Protein AF-A0A4Y1YR73-F1 (afdb_monomer_lite)

Foldseek 3Di:
DVVVVVVVVVVVVVVVVVVVVVVVVVVVVVVVVVVVVVVVVVVVVVVVVVPPPDDPDPPPLFPLVQLLVQLVVLLVVLLVVLVVVLVVLCVCQPPVNVLVVVVVVCVVVPDPPVCSVVVVVVLVVLQPDLWADVVQVTPQSVNLLVQCVVPNPVSSVVVCVPRSHLNNQLSNLQSNLVVCVVPDLVSSLVSLVSSCSSPVDLVSLLVSLLSCVVNVVLSNSLSSVVPHDPPDDDDPVSVVVSVVSVVVSSVVSSVVSCVVVVRVVSVVVSVVVVVVVVVVVVVVVVVVVVVVVVVVVVVVVVVVVVVVVVVVVVVVVVVVVVVVVVVVVVVVVVVVVVVVVVVVVVVVVVVVVVVVVVVVVVVVVVVVVVVPPPPPPPPDDPDDPVPPPPPVVVVVVVVVVVVVVVVVVVVVVVVVVVVVVVVVVVVVVVVVVVVVVVVVVVVVVVVVVVVVVVVVVVVVVVVVVVVVVVVVVVVVVVVVVVVVVVVVVVVVVVVVVVVVVVVVVVVVVVVVVVVVVVVVVVVVVVVVVVVVVVVVVVVVVVVVVVVVVVVVVVVVVVVVVVVVVVVVVVVVVVVVVVVVVVVVVVVVVVVVVVVVVVVVVVVVVVVVVVVVVVVVPPPDDDD

Secondary structure (DSSP, 8-state):
-HHHHHHHHHHHHHHHHHHHHHHHHHHHHHHHHHHHHHHHHHHHHHHHHHS--S---S-TTS--HHHHHHHHHHHHHHHHHHHHHHHHHHHHHSHHHHHHHHHHHHHHSSS-GGGHHHHHHHHHHHHT--SPPGGGTGGGTHHHHHHHHHHHHHHHHHHHTT---HHHHHHHHHHHHHHHTTT-HHHHHHHHHHHHHHS--HHHHHHHHHHHHHTT-HHHHHHHHHTS-TT----HHHHHHHHHHHHHHHHHHHHHHHHHTTHHHHHHHHHHHHHHHHHHHHHHHHHHHHHHHHHHHHHHHHHHHHHHHHHHHHHHHHHHHHHHHHHHHHHHHHHHHHHHHHHHHHHHHHHHHHHHHHHHHHHHHHHHHTTSTTSSS-S-----SSTTSSSSSHHHHHHHHHHHHHHHHHHHHHHHHHHHHHHHHHHHHHHHHHHHHHHHHHHHHHHHHHHHHHHHHHHHHHHHHHHHHHHHHHHHHHHHHHHHHHHHHHHHHHHHHHHHHHHHHHHHHHHHHHHHHHHHHHHHHHHHHHHHHHHHHHHHHHHHHHHHHHHHHHHHHHHHHHHHHHHHHHHHHHHHHHHHHHHHHHHHHHHHHHHHHHHHHHHHHHHHHHHHHHHTSSSS---

pLDDT: mean 80.51, std 13.71, range [38.0, 96.81]

Structure (mmCIF, N/CA/C/O backbone):
data_AF-A0A4Y1YR73-F1
#
_entry.id   AF-A0A4Y1YR73-F1
#
loop_
_atom_site.group_PDB
_atom_site.id
_atom_site.type_symbol
_atom_site.label_atom_id
_atom_site.label_alt_id
_atom_site.label_comp_id
_atom_site.label_asym_id
_atom_site.label_entity_id
_atom_site.label_seq_id
_atom_site.pdbx_PDB_ins_code
_atom_site.Cartn_x
_atom_site.Cartn_y
_atom_site.Cartn_z
_atom_site.occupancy
_atom_site.B_iso_or_equiv
_atom_site.auth_seq_id
_atom_site.auth_comp_id
_atom_site.auth_asym_id
_atom_site.auth_atom_id
_atom_site.pdbx_PDB_model_num
ATOM 1 N N . MET A 1 1 ? 68.627 10.528 -44.024 1.00 52.03 1 MET A N 1
ATOM 2 C CA . MET A 1 1 ? 67.393 11.288 -43.733 1.00 52.03 1 MET A CA 1
ATOM 3 C C . MET A 1 1 ? 66.163 10.403 -43.515 1.00 52.03 1 MET A C 1
ATOM 5 O O . MET A 1 1 ? 65.401 10.765 -42.642 1.00 52.03 1 MET A O 1
ATOM 9 N N . ASN A 1 2 ? 65.984 9.250 -44.185 1.00 55.72 2 ASN A N 1
ATOM 10 C CA . ASN A 1 2 ? 64.807 8.375 -43.964 1.00 55.72 2 ASN A CA 1
ATOM 11 C C . ASN A 1 2 ? 64.842 7.487 -42.701 1.00 55.72 2 ASN A C 1
ATOM 13 O O . ASN A 1 2 ? 63.798 7.020 -42.264 1.00 55.72 2 ASN A O 1
ATOM 17 N N . THR A 1 3 ? 66.013 7.218 -42.115 1.00 53.59 3 THR A N 1
ATOM 18 C CA . THR A 1 3 ? 66.110 6.357 -40.921 1.00 53.59 3 THR A CA 1
ATOM 19 C C . THR A 1 3 ? 65.626 7.060 -39.654 1.00 53.59 3 THR A C 1
ATOM 21 O O . THR A 1 3 ? 64.840 6.488 -38.912 1.00 53.59 3 THR A O 1
ATOM 24 N N . GLN A 1 4 ? 65.975 8.338 -39.482 1.00 56.56 4 GLN A N 1
ATOM 25 C CA . GLN A 1 4 ? 65.532 9.156 -38.345 1.00 56.56 4 GLN A CA 1
ATOM 26 C C . GLN A 1 4 ? 64.014 9.391 -38.327 1.00 56.56 4 GLN A C 1
ATOM 28 O O . GLN A 1 4 ? 63.415 9.489 -37.264 1.00 56.56 4 GLN A O 1
ATOM 33 N N . THR A 1 5 ? 63.370 9.455 -39.497 1.00 66.75 5 THR A N 1
ATOM 34 C CA . THR A 1 5 ? 61.910 9.618 -39.600 1.00 66.75 5 THR A CA 1
ATOM 35 C C . THR A 1 5 ? 61.161 8.339 -39.233 1.00 66.75 5 THR A C 1
ATOM 37 O O . THR A 1 5 ? 60.076 8.406 -38.665 1.00 66.75 5 THR A O 1
ATOM 40 N N . ASN A 1 6 ? 61.741 7.174 -39.533 1.00 67.69 6 ASN A N 1
ATOM 41 C CA . ASN A 1 6 ? 61.166 5.885 -39.153 1.00 67.69 6 ASN A CA 1
ATOM 42 C C . ASN A 1 6 ? 61.374 5.582 -37.663 1.00 67.69 6 ASN A C 1
ATOM 44 O O . ASN A 1 6 ? 60.471 5.029 -37.049 1.00 67.69 6 ASN A O 1
ATOM 48 N N . GLU A 1 7 ? 62.511 5.972 -37.080 1.00 72.94 7 GLU A N 1
ATOM 49 C CA . GLU A 1 7 ? 62.762 5.853 -35.634 1.00 72.94 7 GLU A CA 1
ATOM 50 C C . GLU A 1 7 ? 61.798 6.722 -34.816 1.00 72.94 7 GLU A C 1
ATOM 52 O O . GLU A 1 7 ? 61.210 6.230 -33.859 1.00 72.94 7 GLU A O 1
ATOM 57 N N . HIS A 1 8 ? 61.546 7.964 -35.244 1.00 76.75 8 HIS A N 1
ATOM 58 C CA . HIS A 1 8 ? 60.576 8.846 -34.582 1.00 76.75 8 HIS A CA 1
ATOM 59 C C . HIS A 1 8 ? 59.151 8.275 -34.619 1.00 76.75 8 HIS A C 1
ATOM 61 O O . HIS A 1 8 ? 58.430 8.309 -33.631 1.00 76.75 8 HIS A O 1
ATOM 67 N N . ARG A 1 9 ? 58.755 7.688 -35.753 1.00 79.44 9 ARG A N 1
ATOM 68 C CA . ARG A 1 9 ? 57.425 7.091 -35.930 1.00 79.44 9 ARG A CA 1
ATOM 69 C C . ARG A 1 9 ? 57.257 5.772 -35.168 1.00 79.44 9 ARG A C 1
ATOM 71 O O . ARG A 1 9 ? 56.145 5.416 -34.803 1.00 79.44 9 ARG A O 1
ATOM 78 N N . LEU A 1 10 ? 58.353 5.045 -34.944 1.00 82.44 10 LEU A N 1
ATOM 79 C CA . LEU A 1 10 ? 58.388 3.875 -34.064 1.00 82.44 10 LEU A CA 1
ATOM 80 C C . LEU A 1 10 ? 58.229 4.282 -32.599 1.00 82.44 10 LEU A C 1
ATOM 82 O O . LEU A 1 10 ? 57.432 3.664 -31.905 1.00 82.44 10 LEU A O 1
ATOM 86 N N . GLN A 1 11 ? 58.903 5.349 -32.166 1.00 81.62 11 GLN A N 1
ATOM 87 C CA . GLN A 1 11 ? 58.745 5.889 -30.813 1.00 81.62 11 GLN A CA 1
ATOM 88 C C . GLN A 1 11 ? 57.332 6.422 -30.564 1.00 81.62 11 GLN A C 1
ATOM 90 O O . GLN A 1 11 ? 56.743 6.093 -29.544 1.00 81.62 11 GLN A O 1
ATOM 95 N N . GLU A 1 12 ? 56.742 7.149 -31.516 1.00 82.94 12 GLU A N 1
ATOM 96 C CA . GLU A 1 12 ? 55.343 7.595 -31.416 1.00 82.94 12 GLU A CA 1
ATOM 97 C C . GLU A 1 12 ? 54.368 6.412 -31.288 1.00 82.94 12 GLU A C 1
ATOM 99 O O . GLU A 1 12 ? 53.452 6.452 -30.474 1.00 82.94 12 GLU A O 1
ATOM 104 N N . LEU A 1 13 ? 54.582 5.326 -32.041 1.00 82.69 13 LEU A N 1
ATOM 105 C CA . LEU A 1 13 ? 53.751 4.119 -31.942 1.00 82.69 13 LEU A CA 1
ATOM 106 C C . LEU A 1 13 ? 53.985 3.329 -30.645 1.00 82.69 13 LEU A C 1
ATOM 108 O O . LEU A 1 13 ? 53.072 2.646 -30.178 1.00 82.69 13 LEU A O 1
ATOM 112 N N . GLU A 1 14 ? 55.188 3.375 -30.075 1.00 84.19 14 GLU A N 1
ATOM 113 C CA . GLU A 1 14 ? 55.478 2.797 -28.758 1.00 84.19 14 GLU A CA 1
ATOM 114 C C . GLU A 1 14 ? 54.783 3.604 -27.653 1.00 84.19 14 GLU A C 1
ATOM 116 O O . GLU A 1 14 ? 54.079 3.016 -26.834 1.00 84.19 14 GLU A O 1
ATOM 121 N N . GLU A 1 15 ? 54.866 4.935 -27.696 1.00 85.38 15 GLU A N 1
ATOM 122 C CA . GLU A 1 15 ? 54.178 5.835 -26.762 1.00 85.38 15 GLU A CA 1
ATOM 123 C C . GLU A 1 15 ? 52.646 5.705 -26.858 1.00 85.38 15 GLU A C 1
ATOM 125 O O . GLU A 1 15 ? 51.958 5.631 -25.837 1.00 85.38 15 GLU A O 1
ATOM 130 N N . GLU A 1 16 ? 52.090 5.606 -28.070 1.00 84.00 16 GLU A N 1
ATOM 131 C CA . GLU A 1 16 ? 50.658 5.360 -28.278 1.00 84.00 16 GLU A CA 1
ATOM 132 C C . GLU A 1 16 ? 50.224 3.984 -27.745 1.00 84.00 16 GLU A C 1
ATOM 134 O O . GLU A 1 16 ? 49.165 3.872 -27.122 1.00 84.00 16 GLU A O 1
ATOM 139 N N . ASN A 1 17 ? 51.038 2.938 -27.928 1.00 85.38 17 ASN A N 1
ATOM 140 C CA . ASN A 1 17 ? 50.748 1.611 -27.377 1.00 85.38 17 ASN A CA 1
ATOM 141 C C . ASN A 1 17 ? 50.807 1.590 -25.846 1.00 85.38 17 ASN A C 1
ATOM 143 O O . ASN A 1 17 ? 49.950 0.968 -25.214 1.00 85.38 17 ASN A O 1
ATOM 147 N N . GLU A 1 18 ? 51.775 2.277 -25.236 1.00 88.94 18 GLU A N 1
ATOM 148 C CA . GLU A 1 18 ? 51.845 2.429 -23.781 1.00 88.94 18 GLU A CA 1
ATOM 149 C C . GLU A 1 18 ? 50.615 3.171 -23.239 1.00 88.94 18 GLU A C 1
ATOM 151 O O . GLU A 1 18 ? 50.020 2.751 -22.242 1.00 88.94 18 GLU A O 1
ATOM 156 N N . LEU A 1 19 ? 50.163 4.220 -23.933 1.00 88.81 19 LEU A N 1
ATOM 157 C CA . LEU A 1 19 ? 48.963 4.967 -23.559 1.00 88.81 19 LEU A CA 1
ATOM 158 C C . LEU A 1 19 ? 47.694 4.102 -23.646 1.00 88.81 19 LEU A C 1
ATOM 160 O O . LEU A 1 19 ? 46.856 4.133 -22.742 1.00 88.81 19 LEU A O 1
ATOM 164 N N . LEU A 1 20 ? 47.558 3.303 -24.708 1.00 86.62 20 LEU A N 1
ATOM 165 C CA . LEU A 1 20 ? 46.438 2.376 -24.884 1.00 86.62 20 LEU A CA 1
ATOM 166 C C . LEU A 1 20 ? 46.436 1.271 -23.819 1.00 86.62 20 LEU A C 1
ATOM 168 O O . LEU A 1 20 ? 45.374 0.922 -23.303 1.00 86.62 20 LEU A O 1
ATOM 172 N N . LEU A 1 21 ? 47.607 0.754 -23.438 1.00 86.19 21 LEU A N 1
ATOM 173 C CA . LEU A 1 21 ? 47.745 -0.233 -22.362 1.00 86.19 21 LEU A CA 1
ATOM 174 C C . LEU A 1 21 ? 47.313 0.326 -21.000 1.00 86.19 21 LEU A C 1
ATOM 176 O O . LEU A 1 21 ? 46.647 -0.380 -20.235 1.00 86.19 21 LEU A O 1
ATOM 180 N N . LEU A 1 22 ? 47.639 1.591 -20.714 1.00 86.19 22 LEU A N 1
ATOM 181 C CA . LEU A 1 22 ? 47.197 2.284 -19.501 1.00 86.19 22 LEU A CA 1
ATOM 182 C C . LEU A 1 22 ? 45.682 2.515 -19.493 1.00 86.19 22 LEU A C 1
ATOM 184 O O . LEU A 1 22 ? 45.028 2.272 -18.479 1.00 86.19 22 LEU A O 1
ATOM 188 N N . GLN A 1 23 ? 45.104 2.919 -20.627 1.00 82.19 23 GLN A N 1
ATOM 189 C CA . GLN A 1 23 ? 43.652 3.070 -20.761 1.00 82.19 23 GLN A CA 1
ATOM 190 C C . GLN A 1 23 ? 42.923 1.732 -20.590 1.00 82.19 23 GLN A C 1
ATOM 192 O O . GLN A 1 23 ? 41.890 1.677 -19.922 1.00 82.19 23 GLN A O 1
ATOM 197 N N . LEU A 1 24 ? 43.475 0.641 -21.128 1.00 90.19 24 LEU A N 1
ATOM 198 C CA . LEU A 1 24 ? 42.914 -0.700 -20.964 1.00 90.19 24 LEU A CA 1
ATOM 199 C C . LEU A 1 24 ? 42.919 -1.140 -19.492 1.00 90.19 24 LEU A C 1
ATOM 201 O O . LEU A 1 24 ? 41.910 -1.655 -19.012 1.00 90.19 24 LEU A O 1
ATOM 205 N N . HIS A 1 25 ? 44.013 -0.882 -18.765 1.00 85.88 25 HIS A N 1
ATOM 206 C CA . HIS A 1 25 ? 44.097 -1.166 -17.327 1.00 85.88 25 HIS A CA 1
ATOM 207 C C . HIS A 1 25 ? 43.067 -0.366 -16.529 1.00 85.88 25 HIS A C 1
ATOM 209 O O . HIS A 1 25 ? 42.406 -0.916 -15.652 1.00 85.88 25 HIS A O 1
ATOM 215 N N . GLN A 1 26 ? 42.870 0.910 -16.862 1.00 85.00 26 GLN A N 1
ATOM 216 C CA . GLN A 1 26 ? 41.880 1.743 -16.188 1.00 85.00 26 GLN A CA 1
ATOM 217 C C . GLN A 1 26 ? 40.447 1.240 -16.422 1.00 85.00 26 GLN A C 1
ATOM 219 O O . GLN A 1 26 ? 39.656 1.167 -15.483 1.00 85.00 26 GLN A O 1
ATOM 224 N N . VAL A 1 27 ? 40.120 0.825 -17.650 1.00 89.50 27 VAL A N 1
ATOM 225 C CA . VAL A 1 27 ? 38.814 0.223 -17.961 1.00 89.50 27 VAL A CA 1
ATOM 226 C C . VAL A 1 27 ? 38.638 -1.118 -17.243 1.00 89.50 27 VAL A C 1
ATOM 228 O O . VAL A 1 27 ? 37.554 -1.388 -16.725 1.00 89.50 27 VAL A O 1
ATOM 231 N N . GLN A 1 28 ? 39.685 -1.945 -17.160 1.00 84.31 28 GLN A N 1
ATOM 232 C CA . GLN A 1 28 ? 39.645 -3.188 -16.386 1.00 84.31 28 GLN A CA 1
ATOM 233 C C . GLN A 1 28 ? 39.400 -2.925 -14.897 1.00 84.31 28 GLN A C 1
ATOM 235 O O . GLN A 1 28 ? 38.516 -3.555 -14.321 1.00 84.31 28 GLN A O 1
ATOM 240 N N . GLU A 1 29 ? 40.085 -1.956 -14.286 1.00 87.06 29 GLU A N 1
ATOM 241 C CA . GLU A 1 29 ? 39.844 -1.582 -12.888 1.00 87.06 29 GLU A CA 1
ATOM 242 C C . GLU A 1 29 ? 38.416 -1.079 -12.654 1.00 87.06 29 GLU A C 1
ATOM 244 O O . GLU A 1 29 ? 37.791 -1.414 -11.646 1.00 87.06 29 GLU A O 1
ATOM 249 N N . GLU A 1 30 ? 37.872 -0.268 -13.562 1.00 86.38 30 GLU A N 1
ATOM 250 C CA . GLU A 1 30 ? 36.495 0.210 -13.441 1.00 86.38 30 GLU A CA 1
ATOM 251 C C . GLU A 1 30 ? 35.493 -0.944 -13.555 1.00 86.38 30 GLU A C 1
ATOM 253 O O . GLU A 1 30 ? 34.577 -1.040 -12.733 1.00 86.38 30 GLU A O 1
ATOM 258 N N . LEU A 1 31 ? 35.694 -1.866 -14.500 1.00 85.75 31 LEU A N 1
ATOM 259 C CA . LEU A 1 31 ? 34.866 -3.065 -14.642 1.00 85.75 31 LEU A CA 1
ATOM 260 C C . LEU A 1 31 ? 34.955 -3.979 -13.415 1.00 85.75 31 LEU A C 1
ATOM 262 O O . LEU A 1 31 ? 33.924 -4.474 -12.957 1.00 85.75 31 LEU A O 1
ATOM 266 N N . GLU A 1 32 ? 36.140 -4.160 -12.832 1.00 85.88 32 GLU A N 1
ATOM 267 C CA . GLU A 1 32 ? 36.318 -4.920 -11.591 1.00 85.88 32 GLU A CA 1
ATOM 268 C C . GLU A 1 32 ? 35.609 -4.253 -10.409 1.00 85.88 32 GLU A C 1
ATOM 270 O O . GLU A 1 32 ? 34.933 -4.930 -9.631 1.00 85.88 32 GLU A O 1
ATOM 275 N N . ARG A 1 33 ? 35.664 -2.920 -10.301 1.00 81.88 33 ARG A N 1
ATOM 276 C CA . ARG A 1 33 ? 34.914 -2.167 -9.282 1.00 81.88 33 ARG A CA 1
ATOM 277 C C . ARG A 1 33 ? 33.406 -2.331 -9.457 1.00 81.88 33 ARG A C 1
ATOM 279 O O . ARG A 1 33 ? 32.705 -2.536 -8.465 1.00 81.88 33 ARG A O 1
ATOM 286 N N . TYR A 1 34 ? 32.893 -2.274 -10.688 1.00 82.25 34 TYR A N 1
ATOM 287 C CA . TYR A 1 34 ? 31.473 -2.517 -10.962 1.00 82.25 34 TYR A CA 1
ATOM 288 C C . TYR A 1 34 ? 31.070 -3.962 -10.663 1.00 82.25 34 TYR A C 1
ATOM 290 O O . TYR A 1 34 ? 30.020 -4.188 -10.061 1.00 82.25 34 TYR A O 1
ATOM 298 N N . TYR A 1 35 ? 31.909 -4.934 -11.018 1.00 84.75 35 TYR A N 1
ATOM 299 C CA . TYR A 1 35 ? 31.664 -6.345 -10.746 1.00 84.75 35 TYR A CA 1
ATOM 300 C C . TYR A 1 35 ? 31.640 -6.641 -9.242 1.00 84.75 35 TYR A C 1
ATOM 302 O O . TYR A 1 35 ? 30.695 -7.260 -8.757 1.00 84.75 35 TYR A O 1
ATOM 310 N N . LEU A 1 36 ? 32.614 -6.137 -8.477 1.00 82.62 36 LEU A N 1
ATOM 311 C CA . LEU A 1 36 ? 32.653 -6.285 -7.019 1.00 82.62 36 LEU A CA 1
ATOM 312 C C . LEU A 1 36 ? 31.458 -5.602 -6.349 1.00 82.62 36 LEU A C 1
ATOM 314 O O . LEU A 1 36 ? 30.830 -6.193 -5.474 1.00 82.62 36 LEU A O 1
ATOM 318 N N . ARG A 1 37 ? 31.075 -4.404 -6.806 1.00 81.50 37 ARG A N 1
ATOM 319 C CA . ARG A 1 37 ? 29.887 -3.697 -6.310 1.00 81.50 37 ARG A CA 1
ATOM 320 C C . ARG A 1 37 ? 28.597 -4.468 -6.591 1.00 81.50 37 ARG A C 1
ATOM 322 O O . ARG A 1 37 ? 27.743 -4.559 -5.711 1.00 81.50 37 ARG A O 1
ATOM 329 N N . ASN A 1 38 ? 28.454 -5.044 -7.783 1.00 77.75 38 ASN A N 1
ATOM 330 C CA . ASN A 1 38 ? 27.310 -5.891 -8.120 1.00 77.75 38 ASN A CA 1
ATOM 331 C C . ASN A 1 38 ? 27.303 -7.173 -7.283 1.00 77.75 38 ASN A C 1
ATOM 333 O O . ASN A 1 38 ? 26.260 -7.546 -6.754 1.00 77.75 38 ASN A O 1
ATOM 337 N N . GLN A 1 39 ? 28.462 -7.792 -7.066 1.00 80.69 39 GLN A N 1
ATOM 338 C CA . GLN A 1 39 ? 28.580 -8.977 -6.223 1.00 80.69 39 GLN A CA 1
ATOM 339 C C . GLN A 1 39 ? 28.264 -8.673 -4.746 1.00 80.69 39 GLN A C 1
ATOM 341 O O . GLN A 1 39 ? 27.660 -9.495 -4.060 1.00 80.69 39 GLN A O 1
ATOM 346 N N . GLU A 1 40 ? 28.640 -7.501 -4.231 1.00 77.00 40 GLU A N 1
ATOM 347 C CA . GLU A 1 40 ? 28.257 -7.041 -2.891 1.00 77.00 40 GLU A CA 1
ATOM 348 C C . GLU A 1 40 ? 26.753 -6.788 -2.776 1.00 77.00 40 GLU A C 1
ATOM 350 O O . GLU A 1 40 ? 26.154 -7.136 -1.757 1.00 77.00 40 GLU A O 1
ATOM 355 N N . LEU A 1 41 ? 26.129 -6.217 -3.811 1.00 73.94 41 LEU A N 1
ATOM 356 C CA . LEU A 1 41 ? 24.681 -6.019 -3.877 1.00 73.94 41 LEU A CA 1
ATOM 357 C C . LEU A 1 41 ? 23.931 -7.352 -3.953 1.00 73.94 41 LEU A C 1
ATOM 359 O O . LEU A 1 41 ? 22.935 -7.513 -3.253 1.00 73.94 41 LEU A O 1
ATOM 363 N N . GLU A 1 42 ? 24.431 -8.327 -4.711 1.00 72.31 42 GLU A N 1
ATOM 364 C CA . GLU A 1 42 ? 23.890 -9.689 -4.740 1.00 72.31 42 GLU A CA 1
ATOM 365 C C . GLU A 1 42 ? 24.068 -10.393 -3.395 1.00 72.31 42 GLU A C 1
ATOM 367 O O . GLU A 1 42 ? 23.115 -10.961 -2.871 1.00 72.31 42 GLU A O 1
ATOM 372 N N . LYS A 1 43 ? 25.244 -10.296 -2.763 1.00 71.50 43 LYS A N 1
ATOM 373 C CA . LYS A 1 43 ? 25.481 -10.850 -1.419 1.00 71.50 43 LYS A CA 1
ATOM 374 C C . LYS A 1 43 ? 24.595 -10.184 -0.365 1.00 71.50 43 LYS A C 1
ATOM 376 O O . LYS A 1 43 ? 24.089 -10.881 0.509 1.00 71.50 43 LYS A O 1
ATOM 381 N N . ARG A 1 44 ? 24.341 -8.872 -0.452 1.00 60.88 44 ARG A N 1
ATOM 382 C CA . ARG A 1 44 ? 23.360 -8.168 0.400 1.00 60.88 44 ARG A CA 1
ATOM 383 C C . ARG A 1 44 ? 21.928 -8.600 0.104 1.00 60.88 44 ARG A C 1
ATOM 385 O O . ARG A 1 44 ? 21.169 -8.809 1.045 1.00 60.88 44 ARG A O 1
ATOM 392 N N . GLY A 1 45 ? 21.573 -8.762 -1.168 1.00 55.19 45 GLY A N 1
ATOM 393 C CA . GLY A 1 45 ? 20.268 -9.254 -1.605 1.00 55.19 45 GLY A CA 1
ATOM 394 C C . GLY A 1 45 ? 19.997 -10.678 -1.120 1.00 55.19 45 GLY A C 1
ATOM 395 O O . GLY A 1 45 ? 18.909 -10.957 -0.634 1.00 55.19 45 GLY A O 1
ATOM 396 N N . VAL A 1 46 ? 21.004 -11.553 -1.147 1.00 54.88 46 VAL A N 1
ATOM 397 C CA . VAL A 1 46 ? 20.933 -12.934 -0.648 1.00 54.88 46 VAL A CA 1
ATOM 398 C C . VAL A 1 46 ? 20.973 -12.987 0.886 1.00 54.88 46 VAL A C 1
ATOM 400 O O . VAL A 1 46 ? 20.222 -13.753 1.483 1.00 54.88 46 VAL A O 1
ATOM 403 N N . ALA A 1 47 ? 21.755 -12.134 1.557 1.00 48.00 47 ALA A N 1
ATOM 404 C CA . ALA A 1 47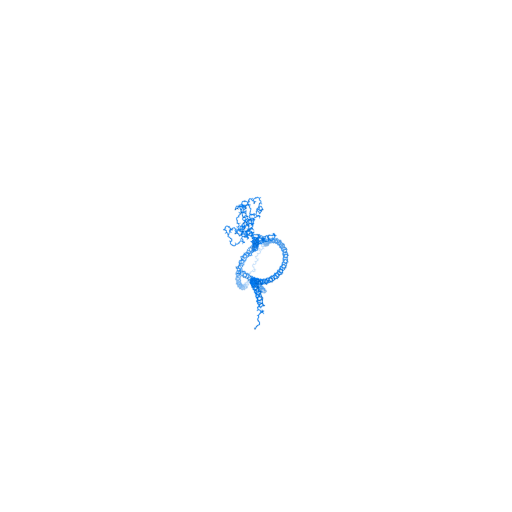 ? 21.780 -12.048 3.023 1.00 48.00 47 ALA A CA 1
ATOM 405 C C . ALA A 1 47 ? 20.461 -11.511 3.619 1.00 48.00 47 ALA A C 1
ATOM 407 O O . ALA A 1 47 ? 20.053 -11.941 4.698 1.00 48.00 47 ALA A O 1
ATOM 408 N N . LEU A 1 48 ? 19.752 -10.632 2.903 1.00 46.75 48 LEU A N 1
ATOM 409 C CA . LEU A 1 48 ? 18.389 -10.201 3.247 1.00 46.75 48 LEU A CA 1
ATOM 410 C C . LEU A 1 48 ? 17.327 -11.278 2.956 1.00 46.75 48 LEU A C 1
ATOM 412 O O . LEU A 1 48 ? 16.240 -11.229 3.531 1.00 46.75 48 LEU A O 1
ATOM 416 N N . ASN A 1 49 ? 17.641 -12.267 2.114 1.00 43.59 49 ASN A N 1
ATOM 417 C CA . ASN A 1 49 ? 16.727 -13.345 1.721 1.00 43.59 49 ASN A CA 1
ATOM 418 C C . ASN A 1 49 ? 16.795 -14.579 2.646 1.00 43.59 49 ASN A C 1
ATOM 420 O O . ASN A 1 49 ? 15.902 -15.416 2.626 1.00 43.59 49 ASN A O 1
ATOM 424 N N . ILE A 1 50 ? 17.838 -14.710 3.478 1.00 50.03 50 ILE A N 1
ATOM 425 C CA . ILE A 1 50 ? 17.988 -15.851 4.406 1.00 50.03 50 ILE A CA 1
ATOM 426 C C . ILE A 1 50 ? 17.377 -15.552 5.791 1.00 50.03 50 ILE A C 1
ATOM 428 O O . ILE A 1 50 ? 16.931 -16.469 6.476 1.00 50.03 50 ILE A O 1
ATOM 432 N N . ASN A 1 51 ? 17.250 -14.276 6.176 1.00 45.41 51 ASN A N 1
ATOM 433 C CA . ASN A 1 51 ? 16.605 -13.869 7.436 1.00 45.41 51 ASN A CA 1
ATOM 434 C C . ASN A 1 51 ? 15.106 -13.530 7.303 1.00 45.41 51 ASN A C 1
ATOM 436 O O . ASN A 1 51 ? 14.482 -13.116 8.278 1.00 45.41 51 ASN A O 1
ATOM 440 N N . SER A 1 52 ? 14.512 -13.713 6.123 1.00 40.53 52 SER A N 1
ATOM 441 C CA . SER A 1 52 ? 13.130 -13.328 5.804 1.00 40.53 52 SER A CA 1
ATOM 442 C C . SER A 1 52 ? 12.199 -14.530 5.605 1.00 40.53 52 SER A C 1
ATOM 444 O O . SER A 1 52 ? 11.290 -14.508 4.786 1.00 40.53 52 SER A O 1
ATOM 446 N N . ASN A 1 53 ? 12.323 -15.550 6.460 1.00 40.75 53 ASN A N 1
ATOM 447 C CA . ASN A 1 53 ? 11.266 -16.559 6.650 1.00 40.75 53 ASN A CA 1
ATOM 448 C C . ASN A 1 53 ? 10.083 -16.047 7.506 1.00 40.75 53 ASN A C 1
ATOM 450 O O . ASN A 1 53 ? 9.302 -16.833 8.036 1.00 40.75 53 ASN A O 1
ATOM 454 N N . ALA A 1 54 ? 9.916 -14.727 7.618 1.00 40.00 54 ALA A N 1
ATOM 455 C CA . ALA A 1 54 ? 8.742 -14.090 8.199 1.00 40.00 54 ALA A CA 1
ATOM 456 C C . ALA A 1 54 ? 8.002 -13.288 7.118 1.00 40.00 54 ALA A C 1
ATOM 458 O O . ALA A 1 54 ? 8.102 -12.072 7.050 1.00 40.00 54 ALA A O 1
ATOM 459 N N . SER A 1 55 ? 7.268 -14.003 6.265 1.00 43.78 55 SER A N 1
ATOM 460 C CA . SER A 1 55 ? 6.013 -13.559 5.639 1.00 43.78 55 SER A CA 1
ATOM 461 C C . SER A 1 55 ? 5.940 -12.165 4.984 1.00 43.78 55 SER A C 1
ATOM 463 O O . SER A 1 55 ? 4.859 -11.582 4.930 1.00 43.78 55 SER A O 1
ATOM 465 N N . THR A 1 56 ? 7.021 -11.637 4.413 1.00 39.34 56 THR A N 1
ATOM 466 C CA . THR A 1 56 ? 6.954 -10.517 3.460 1.00 39.34 56 THR A CA 1
ATOM 467 C C . THR A 1 56 ? 7.092 -11.055 2.048 1.00 39.34 56 THR A C 1
ATOM 469 O O . THR A 1 56 ? 8.126 -10.975 1.389 1.00 39.34 56 THR A O 1
ATOM 472 N N . SER A 1 57 ? 5.988 -11.627 1.576 1.00 40.16 57 SER A N 1
ATOM 473 C CA . SER A 1 57 ? 5.698 -11.752 0.155 1.00 40.16 57 SER A CA 1
ATOM 474 C C . SER A 1 57 ? 6.036 -10.449 -0.570 1.00 40.16 57 SER A C 1
ATOM 476 O O . SER A 1 57 ? 5.815 -9.362 -0.048 1.00 40.16 57 SER A O 1
ATOM 478 N N . VAL A 1 58 ? 6.561 -10.597 -1.782 1.00 41.44 58 VAL A N 1
ATOM 479 C CA . VAL A 1 58 ? 6.861 -9.593 -2.813 1.00 41.44 58 VAL A CA 1
ATOM 480 C C . VAL A 1 58 ? 5.727 -8.549 -2.965 1.00 41.44 58 VAL A C 1
ATOM 482 O O . VAL A 1 58 ? 4.932 -8.610 -3.894 1.00 41.44 58 VAL A O 1
ATOM 485 N N . HIS A 1 59 ? 5.600 -7.614 -2.022 1.00 41.50 59 HIS A N 1
ATOM 486 C CA . HIS A 1 59 ? 4.600 -6.528 -1.979 1.00 41.50 59 HIS A CA 1
ATOM 487 C C . HIS A 1 59 ? 5.253 -5.140 -2.130 1.00 41.50 59 HIS A C 1
ATOM 489 O O . HIS A 1 59 ? 4.600 -4.111 -2.021 1.00 41.50 59 HIS A O 1
ATOM 495 N N . GLY A 1 60 ? 6.555 -5.082 -2.412 1.00 51.53 60 GLY A N 1
ATOM 496 C CA . GLY A 1 60 ? 7.364 -3.862 -2.322 1.00 51.53 60 GLY A CA 1
ATOM 497 C C . GLY A 1 60 ? 7.361 -2.940 -3.544 1.00 51.53 60 GLY A C 1
ATOM 498 O O . GLY A 1 60 ? 8.431 -2.484 -3.930 1.00 51.53 60 GLY A O 1
ATOM 499 N N . TRP A 1 61 ? 6.210 -2.663 -4.160 1.00 55.59 61 TRP A N 1
ATOM 500 C CA . TRP A 1 61 ? 6.120 -1.619 -5.204 1.00 55.59 61 TRP A CA 1
ATOM 501 C C . TRP A 1 61 ? 5.005 -0.608 -4.941 1.00 55.59 61 TRP A C 1
ATOM 503 O O . TRP A 1 61 ? 5.154 0.569 -5.256 1.00 55.59 61 TRP A O 1
ATOM 513 N N . VAL A 1 62 ? 3.917 -1.042 -4.309 1.00 59.75 62 VAL A N 1
ATOM 514 C CA . VAL A 1 62 ? 2.856 -0.174 -3.801 1.00 59.75 62 VAL A CA 1
ATOM 515 C C . VAL A 1 62 ? 2.604 -0.616 -2.372 1.00 59.75 62 VAL A C 1
ATOM 517 O O . VAL A 1 62 ? 2.408 -1.802 -2.129 1.00 59.75 62 VAL A O 1
ATOM 520 N N . ASP A 1 63 ? 2.658 0.322 -1.435 1.00 71.06 63 ASP A N 1
ATOM 521 C CA . ASP A 1 63 ? 2.468 0.050 -0.013 1.00 71.06 63 ASP A CA 1
ATOM 522 C C . ASP A 1 63 ? 1.012 -0.378 0.275 1.00 71.06 63 ASP A C 1
ATOM 524 O O . ASP A 1 63 ? 0.150 0.449 0.581 1.00 71.06 63 ASP A O 1
ATOM 528 N N . GLU A 1 64 ? 0.727 -1.673 0.096 1.00 76.44 64 GLU A N 1
ATOM 529 C CA . GLU A 1 64 ? -0.562 -2.324 0.397 1.00 76.44 64 GLU A CA 1
ATOM 530 C C . GLU A 1 64 ? -0.803 -2.415 1.914 1.00 76.44 64 GLU A C 1
ATOM 532 O O . GLU A 1 64 ? -1.947 -2.492 2.361 1.00 76.44 64 GLU A O 1
ATOM 537 N N . GLN A 1 65 ? 0.259 -2.306 2.722 1.00 82.38 65 GLN A N 1
ATOM 538 C CA . GLN A 1 65 ? 0.161 -2.372 4.180 1.00 82.38 65 GLN A CA 1
ATOM 539 C C . GLN A 1 65 ? -0.563 -1.147 4.747 1.00 82.38 65 GLN A C 1
ATOM 541 O O . GLN A 1 65 ? -1.261 -1.244 5.754 1.00 82.38 65 GLN A O 1
ATOM 546 N N . VAL A 1 66 ? -0.456 0.017 4.102 1.00 85.62 66 VAL A N 1
ATOM 547 C CA . VAL A 1 66 ? -1.128 1.243 4.562 1.00 85.62 66 VAL A CA 1
ATOM 548 C C . VAL A 1 66 ? -2.665 1.144 4.482 1.00 85.62 66 VAL A C 1
ATOM 550 O O . VAL A 1 66 ? -3.322 1.402 5.493 1.00 85.62 66 VAL A O 1
ATOM 553 N N . PRO A 1 67 ? -3.287 0.746 3.354 1.00 89.81 67 PRO A N 1
ATOM 554 C CA . PRO A 1 67 ? -4.724 0.477 3.319 1.00 89.81 67 PRO A CA 1
ATOM 555 C C . PRO A 1 67 ? -5.168 -0.629 4.285 1.00 89.81 67 PRO A C 1
ATOM 557 O O . PRO A 1 67 ? -6.198 -0.484 4.939 1.00 89.81 67 PRO A O 1
ATOM 560 N N . GLU A 1 68 ? -4.407 -1.719 4.397 1.00 89.81 68 GLU A N 1
ATOM 561 C CA . GLU A 1 68 ? -4.746 -2.832 5.294 1.00 89.81 68 GLU A CA 1
ATOM 562 C C . GLU A 1 68 ? -4.718 -2.413 6.766 1.00 89.81 68 GLU A C 1
ATOM 564 O O . GLU A 1 68 ? -5.661 -2.684 7.510 1.00 89.81 68 GLU A O 1
ATOM 569 N N . THR A 1 69 ? -3.683 -1.683 7.186 1.00 89.75 69 THR A N 1
ATOM 570 C CA . THR A 1 69 ? -3.581 -1.163 8.556 1.00 89.75 69 THR A CA 1
ATOM 571 C C . THR A 1 69 ? -4.689 -0.161 8.853 1.00 89.75 69 THR A C 1
ATOM 573 O O . THR A 1 69 ? -5.298 -0.233 9.918 1.00 89.75 69 THR A O 1
ATOM 576 N N . LEU A 1 70 ? -5.037 0.727 7.916 1.00 92.31 70 LEU A N 1
ATOM 577 C CA . LEU A 1 70 ? -6.160 1.650 8.095 1.00 92.31 70 LEU A CA 1
ATOM 578 C C . LEU A 1 70 ? -7.487 0.884 8.218 1.00 92.31 70 LEU A C 1
ATOM 580 O O . LEU A 1 70 ? -8.266 1.161 9.131 1.00 92.31 70 LEU A O 1
ATOM 584 N N . ALA A 1 71 ? -7.725 -0.123 7.376 1.00 92.56 71 ALA A N 1
ATOM 585 C CA . ALA A 1 71 ? -8.908 -0.977 7.471 1.00 92.56 71 ALA A CA 1
ATOM 586 C C . ALA A 1 71 ? -8.985 -1.718 8.819 1.00 92.56 71 ALA A C 1
ATOM 588 O O . ALA A 1 71 ? -10.062 -1.791 9.418 1.00 92.56 71 ALA A O 1
ATOM 589 N N . GLU A 1 72 ? -7.855 -2.203 9.339 1.00 93.19 72 GLU A N 1
ATOM 590 C CA . GLU A 1 72 ? -7.796 -2.862 10.645 1.00 93.19 72 GLU A CA 1
ATOM 591 C C . GLU A 1 72 ? -8.019 -1.874 11.794 1.00 93.19 72 GLU A C 1
ATOM 593 O O . GLU A 1 72 ? -8.775 -2.173 12.715 1.00 93.19 72 GLU A O 1
ATOM 598 N N . THR A 1 73 ? -7.472 -0.655 11.728 1.00 93.56 73 THR A N 1
ATOM 599 C CA . THR A 1 73 ? -7.787 0.377 12.734 1.00 93.56 73 THR A CA 1
ATOM 600 C C . THR A 1 73 ? -9.272 0.732 12.727 1.00 93.56 73 THR A C 1
ATOM 602 O O . THR A 1 73 ? -9.867 0.886 13.792 1.00 93.56 73 THR A O 1
ATOM 605 N N . ALA A 1 74 ? -9.908 0.798 11.553 1.00 93.19 74 ALA A N 1
ATOM 606 C CA . ALA A 1 74 ? -11.349 0.999 11.444 1.00 93.19 74 ALA A CA 1
ATOM 607 C C . ALA A 1 74 ? -12.123 -0.167 12.081 1.00 93.19 74 ALA A C 1
ATOM 609 O O . ALA A 1 74 ? -13.038 0.078 12.867 1.00 93.19 74 ALA A O 1
ATOM 610 N N . ARG A 1 75 ? -11.717 -1.421 11.825 1.00 95.50 75 ARG A N 1
ATOM 611 C CA . ARG A 1 75 ? -12.298 -2.616 12.461 1.00 95.50 75 ARG A CA 1
ATOM 612 C C . ARG A 1 75 ? -12.183 -2.551 13.982 1.00 95.50 75 ARG A C 1
ATOM 614 O O . ARG A 1 75 ? -13.189 -2.696 14.674 1.00 95.50 75 ARG A O 1
ATOM 621 N N . LEU A 1 76 ? -10.987 -2.290 14.505 1.00 95.31 76 LEU A N 1
ATOM 622 C CA . LEU A 1 76 ? -10.732 -2.201 15.943 1.00 95.31 76 LEU A CA 1
ATOM 623 C C . LEU A 1 76 ? -11.524 -1.064 16.594 1.00 95.31 76 LEU A C 1
ATOM 625 O O . LEU A 1 76 ? -12.096 -1.263 17.662 1.00 95.31 76 LEU A O 1
ATOM 629 N N . ASN A 1 77 ? -11.636 0.089 15.932 1.00 95.50 77 ASN A N 1
ATOM 630 C CA . ASN A 1 77 ? -12.463 1.193 16.412 1.00 95.50 77 ASN A CA 1
ATOM 631 C C . ASN A 1 77 ? -13.939 0.792 16.490 1.00 95.50 77 ASN A C 1
ATOM 633 O O . ASN A 1 77 ? -14.567 1.023 17.519 1.00 95.50 77 ASN A O 1
ATOM 637 N N . THR A 1 78 ? -14.487 0.144 15.454 1.00 94.50 78 THR A N 1
ATOM 638 C CA . THR A 1 78 ? -15.878 -0.347 15.484 1.00 94.50 78 THR A CA 1
ATOM 639 C C . THR A 1 78 ? -16.094 -1.426 16.543 1.00 94.50 78 THR A C 1
ATOM 641 O O . THR A 1 78 ? -17.124 -1.450 17.210 1.00 94.50 78 THR A O 1
ATOM 644 N N . LEU A 1 79 ? -15.109 -2.296 16.761 1.00 96.25 79 LEU A N 1
ATOM 645 C CA . LEU A 1 79 ? -15.164 -3.314 17.805 1.00 96.25 79 LEU A CA 1
ATOM 646 C C . LEU A 1 79 ? -15.147 -2.675 19.196 1.00 96.25 79 LEU A C 1
ATOM 648 O O . LEU A 1 79 ? -15.921 -3.063 20.062 1.00 96.25 79 LEU A O 1
ATOM 652 N N . LEU A 1 80 ? -14.331 -1.646 19.409 1.00 96.06 80 LEU A N 1
ATOM 653 C CA . LEU A 1 80 ? -14.252 -0.945 20.688 1.00 96.06 80 LEU A CA 1
ATOM 654 C C . LEU A 1 80 ? -15.518 -0.118 20.968 1.00 96.06 80 LEU A C 1
ATOM 656 O O . LEU A 1 80 ? -16.030 -0.129 22.091 1.00 96.06 80 LEU A O 1
ATOM 660 N N . THR A 1 81 ? -16.072 0.574 19.968 1.00 96.25 81 THR A N 1
ATOM 661 C CA . THR A 1 81 ? -17.328 1.329 20.132 1.00 96.25 81 THR A CA 1
ATOM 662 C C . THR A 1 81 ? -18.505 0.404 20.424 1.00 96.25 81 THR A C 1
ATOM 664 O O . THR A 1 81 ? -19.302 0.686 21.319 1.00 96.25 81 THR A O 1
ATOM 667 N N . THR A 1 82 ? -18.595 -0.732 19.735 1.00 94.44 82 THR A N 1
ATOM 668 C CA . THR A 1 82 ? -19.625 -1.739 20.019 1.00 94.44 82 THR A CA 1
ATOM 669 C C . THR A 1 82 ? -19.409 -2.397 21.377 1.00 94.44 82 THR A C 1
ATOM 671 O O . THR A 1 82 ? -20.354 -2.478 22.154 1.00 94.44 82 THR A O 1
ATOM 674 N N . GLN A 1 83 ? -18.180 -2.762 21.745 1.00 95.75 83 GLN A N 1
ATOM 675 C CA . GLN A 1 83 ? -17.872 -3.342 23.056 1.00 95.75 83 GLN A CA 1
ATOM 676 C C . GLN A 1 83 ? -18.258 -2.405 24.203 1.00 95.75 83 GLN A C 1
ATOM 678 O O . GLN A 1 83 ? -18.919 -2.826 25.151 1.00 95.75 83 GLN A O 1
ATOM 683 N N . THR A 1 84 ? -17.886 -1.128 24.117 1.00 94.88 84 THR A N 1
ATOM 684 C CA . THR A 1 84 ? -18.243 -0.125 25.134 1.00 94.88 84 THR A CA 1
ATOM 685 C C . THR A 1 84 ? -19.754 0.097 25.209 1.00 94.88 84 THR A C 1
ATOM 687 O O . THR A 1 84 ? -20.303 0.213 26.306 1.00 94.88 84 THR A O 1
ATOM 690 N N . TYR A 1 85 ? -20.449 0.097 24.068 1.00 93.94 85 TYR A N 1
ATOM 691 C CA . TYR A 1 85 ? -21.910 0.145 24.015 1.00 93.94 85 TYR A CA 1
ATOM 692 C C . TYR A 1 85 ? -22.553 -1.073 24.699 1.00 93.94 85 TYR A C 1
ATOM 694 O O . TYR A 1 85 ? -23.415 -0.898 25.565 1.00 93.94 85 TYR A O 1
ATOM 702 N N . LEU A 1 86 ? -22.100 -2.291 24.388 1.00 92.69 86 LEU A N 1
ATOM 703 C CA . LEU A 1 86 ? -22.612 -3.524 24.992 1.00 92.69 86 LEU A CA 1
ATOM 704 C C . LEU A 1 86 ? -22.368 -3.556 26.503 1.00 92.69 86 LEU A C 1
ATOM 706 O O . LEU A 1 86 ? -23.313 -3.745 27.267 1.00 92.69 86 LEU A O 1
ATOM 710 N N . GLN A 1 87 ? -21.144 -3.265 26.950 1.00 90.44 87 GLN A N 1
ATOM 711 C CA . GLN A 1 87 ? -20.801 -3.202 28.375 1.00 90.44 87 GLN A CA 1
ATOM 712 C C . GLN A 1 87 ? -21.624 -2.147 29.122 1.00 90.44 87 GLN A C 1
ATOM 714 O O . GLN A 1 87 ? -22.018 -2.350 30.273 1.00 90.44 87 GLN A O 1
ATOM 719 N N . ARG A 1 88 ? -21.932 -1.010 28.486 1.00 91.94 88 ARG A N 1
ATOM 720 C CA . ARG A 1 88 ? -22.809 0.013 29.069 1.00 91.94 88 ARG A CA 1
ATOM 721 C C . ARG A 1 88 ? -24.235 -0.508 29.257 1.00 91.94 88 ARG A C 1
ATOM 723 O O . ARG A 1 88 ? -24.850 -0.253 30.293 1.00 91.94 88 ARG A O 1
ATOM 730 N N . ILE A 1 89 ? -24.775 -1.245 28.293 1.00 89.25 89 ILE A N 1
ATOM 731 C CA . ILE A 1 89 ? -26.105 -1.856 28.421 1.00 89.25 89 ILE A CA 1
ATOM 732 C C . ILE A 1 89 ? -26.093 -2.926 29.508 1.00 89.25 89 ILE A C 1
ATOM 734 O O . ILE A 1 89 ? -26.933 -2.903 30.405 1.00 89.25 89 ILE A O 1
ATOM 738 N N . GLU A 1 90 ? -25.119 -3.828 29.482 1.00 87.19 90 GLU A N 1
ATOM 739 C CA . GLU A 1 90 ? -25.005 -4.899 30.469 1.00 87.19 90 GLU A CA 1
ATOM 740 C C . GLU A 1 90 ? -24.847 -4.344 31.885 1.00 87.19 90 GLU A C 1
ATOM 742 O O . GLU A 1 90 ? -25.562 -4.767 32.789 1.00 87.19 90 GLU A O 1
ATOM 747 N N . SER A 1 91 ? -24.002 -3.329 32.082 1.00 84.38 91 SER A N 1
ATOM 748 C CA . SER A 1 91 ? -23.812 -2.689 33.389 1.00 84.38 91 SER A CA 1
ATOM 749 C C . SER A 1 91 ? -25.052 -1.936 33.875 1.00 84.38 91 SER A C 1
ATOM 751 O O . SER A 1 91 ? -25.404 -2.044 35.047 1.00 84.38 91 SER A O 1
ATOM 753 N N . THR A 1 92 ? -25.767 -1.218 33.001 1.00 82.75 92 THR A N 1
ATOM 754 C CA . THR A 1 92 ? -27.005 -0.506 33.383 1.00 82.75 92 THR A CA 1
ATOM 755 C C . THR A 1 92 ? -28.174 -1.452 33.658 1.00 82.75 92 THR A C 1
ATOM 757 O O . THR A 1 92 ? -29.047 -1.141 34.476 1.00 82.75 92 THR A O 1
ATOM 760 N N . ARG A 1 93 ? -28.213 -2.610 32.993 1.00 80.44 93 ARG A N 1
ATOM 761 C CA . ARG A 1 93 ? -29.274 -3.616 33.145 1.00 80.44 93 ARG A CA 1
ATOM 762 C C . ARG A 1 93 ? -28.928 -4.730 34.130 1.00 80.44 93 ARG A C 1
ATOM 764 O O . ARG A 1 93 ? -29.837 -5.478 34.501 1.00 80.44 93 ARG A O 1
ATOM 771 N N . ALA A 1 94 ? -27.681 -4.805 34.595 1.00 77.38 94 ALA A N 1
ATOM 772 C CA . ALA A 1 94 ? -27.243 -5.742 35.618 1.00 77.38 94 ALA A CA 1
ATOM 773 C C . ALA A 1 94 ? -28.130 -5.642 36.862 1.00 77.38 94 ALA A C 1
ATOM 775 O O . ALA A 1 94 ? -28.546 -4.554 37.280 1.00 77.38 94 ALA A O 1
ATOM 776 N N . LEU A 1 95 ? -28.387 -6.795 37.485 1.00 69.75 95 LEU A N 1
ATOM 777 C CA . LEU A 1 95 ? -29.206 -6.888 38.691 1.00 69.75 95 LEU A CA 1
ATOM 778 C C . LEU A 1 95 ? -28.710 -5.904 39.761 1.00 69.75 95 LEU A C 1
ATOM 780 O O . LEU A 1 95 ? -29.503 -5.159 40.321 1.00 69.75 95 LEU A O 1
ATOM 784 N N . ASN A 1 96 ? -27.394 -5.824 39.963 1.00 68.94 96 ASN A N 1
ATOM 785 C CA . ASN A 1 96 ? -26.773 -4.969 40.975 1.00 68.94 96 ASN A CA 1
ATOM 786 C C . ASN A 1 96 ? -27.055 -3.476 40.743 1.00 68.94 96 ASN A C 1
ATOM 788 O O . ASN A 1 96 ? -27.407 -2.768 41.683 1.00 68.94 96 ASN A O 1
ATOM 792 N N . ALA A 1 97 ? -26.972 -3.001 39.497 1.00 73.06 97 ALA A N 1
ATOM 793 C CA . ALA A 1 97 ? -27.274 -1.611 39.156 1.00 73.06 97 ALA A CA 1
ATOM 794 C C . ALA A 1 97 ? -28.772 -1.301 39.296 1.00 73.06 97 ALA A C 1
ATOM 796 O O . ALA A 1 97 ? -29.150 -0.241 39.794 1.00 73.06 97 ALA A O 1
ATOM 797 N N . ARG A 1 98 ? -29.644 -2.249 38.930 1.00 69.44 98 ARG A N 1
ATOM 798 C CA . ARG A 1 98 ? -31.095 -2.131 39.141 1.00 69.44 98 ARG A CA 1
ATOM 799 C C . ARG A 1 98 ? -31.461 -2.097 40.621 1.00 69.44 98 ARG A C 1
ATOM 801 O O . ARG A 1 98 ? -32.267 -1.262 41.024 1.00 69.44 98 ARG A O 1
ATOM 808 N N . LEU A 1 99 ? -30.860 -2.971 41.424 1.00 69.75 99 LEU A N 1
ATOM 809 C CA . LEU A 1 99 ? -31.015 -2.995 42.877 1.00 69.75 99 LEU A CA 1
ATOM 810 C C . LEU A 1 99 ? -30.526 -1.682 43.495 1.00 69.75 99 LEU A C 1
ATOM 812 O O . LEU A 1 99 ? -31.261 -1.074 44.268 1.00 69.75 99 LEU A O 1
ATOM 816 N N . GLY A 1 100 ? -29.349 -1.197 43.091 1.00 73.19 100 GLY A N 1
ATOM 817 C CA . GLY A 1 100 ? -28.802 0.091 43.519 1.00 73.19 100 GLY A CA 1
ATOM 818 C C . GLY A 1 100 ? -29.718 1.269 43.179 1.00 73.19 100 GLY A C 1
ATOM 819 O O . GLY A 1 100 ? -30.075 2.039 44.066 1.00 73.19 100 GLY A O 1
ATOM 820 N N . ASN A 1 101 ? -30.187 1.369 41.932 1.00 75.31 101 ASN A N 1
ATOM 821 C CA . ASN A 1 101 ? -31.115 2.423 41.506 1.00 75.31 101 ASN A CA 1
ATOM 822 C C . ASN A 1 101 ? -32.443 2.376 42.269 1.00 75.31 101 ASN A C 1
ATOM 824 O O . ASN A 1 101 ? -32.967 3.419 42.650 1.00 75.31 101 ASN A O 1
ATOM 828 N N . MET A 1 102 ? -32.976 1.184 42.541 1.00 69.62 102 MET A N 1
ATOM 829 C CA . MET A 1 102 ? -34.193 1.036 43.342 1.00 69.62 102 MET A CA 1
ATOM 830 C C . MET A 1 102 ? -33.991 1.434 44.802 1.00 69.62 102 MET A C 1
ATOM 832 O O . MET A 1 102 ? -34.870 2.074 45.378 1.00 69.62 102 MET A O 1
ATOM 836 N N . LEU A 1 103 ? -32.844 1.094 45.393 1.00 70.94 103 LEU A N 1
ATOM 837 C CA . LEU A 1 103 ? -32.488 1.521 46.744 1.00 70.94 103 LEU A CA 1
ATOM 838 C C . LEU A 1 103 ? -32.369 3.049 46.811 1.00 70.94 103 LEU A C 1
ATOM 840 O O . LEU A 1 103 ? -32.999 3.664 47.669 1.00 70.94 103 LEU A O 1
ATOM 844 N N . ILE A 1 104 ? -31.675 3.666 45.851 1.00 74.75 104 ILE A N 1
ATOM 845 C CA . ILE A 1 104 ? -31.550 5.126 45.725 1.00 74.75 104 ILE A CA 1
ATOM 846 C C . ILE A 1 104 ? -32.926 5.785 45.549 1.00 74.75 104 ILE A C 1
ATOM 848 O O . ILE A 1 104 ? -33.235 6.755 46.238 1.00 74.75 104 ILE A O 1
ATOM 852 N N . GLN A 1 105 ? -33.786 5.244 44.683 1.00 73.56 105 GLN A N 1
ATOM 853 C CA . GLN A 1 105 ? -35.133 5.772 44.448 1.00 73.56 105 GLN A CA 1
ATOM 854 C C . GLN A 1 105 ? -36.039 5.633 45.683 1.00 73.56 105 GLN A C 1
ATOM 856 O O . GLN A 1 105 ? -36.838 6.521 45.970 1.00 73.56 105 GLN A O 1
ATOM 861 N N . SER A 1 106 ? -35.895 4.545 46.446 1.00 66.81 106 SER A N 1
ATOM 862 C CA . SER A 1 106 ? -36.620 4.345 47.708 1.00 66.81 106 SER A CA 1
ATOM 863 C C . SER A 1 106 ? -36.127 5.245 48.847 1.00 66.81 106 SER A C 1
ATOM 865 O O . SER A 1 106 ? -36.898 5.545 49.757 1.00 66.81 106 SER A O 1
ATOM 867 N N . ALA A 1 107 ? -34.868 5.691 48.786 1.00 68.81 107 ALA A N 1
ATOM 868 C CA . ALA A 1 107 ? -34.286 6.636 49.732 1.00 68.81 107 ALA A CA 1
ATOM 869 C C . ALA A 1 107 ? -34.645 8.097 49.400 1.00 68.81 107 ALA A C 1
ATOM 871 O O . ALA A 1 107 ? -34.847 8.892 50.314 1.00 68.81 107 ALA A O 1
ATOM 872 N N . SER A 1 108 ? -34.761 8.454 48.115 1.00 67.06 108 SER A N 1
ATOM 873 C CA . SER A 1 108 ? -35.087 9.819 47.669 1.00 67.06 108 SER A CA 1
ATOM 874 C C . SER A 1 108 ? -36.586 10.144 47.687 1.00 67.06 108 SER A C 1
ATOM 876 O O . SER A 1 108 ? -36.963 11.295 47.901 1.00 67.06 108 SER A O 1
ATOM 878 N N . GLN A 1 109 ? -37.462 9.148 47.522 1.00 67.38 109 GLN A N 1
ATOM 879 C CA . GLN A 1 109 ? -38.908 9.284 47.725 1.00 67.38 109 GLN A CA 1
ATOM 880 C C . GLN A 1 109 ? -39.234 8.989 49.193 1.00 67.38 109 GLN A C 1
ATOM 882 O O . GLN A 1 109 ? -39.572 7.860 49.545 1.00 67.38 109 GLN A O 1
ATOM 887 N N . GLY A 1 110 ? -39.053 9.988 50.061 1.00 55.72 110 GLY A N 1
ATOM 888 C CA . GLY A 1 110 ? -39.125 9.850 51.518 1.00 55.72 110 GLY A CA 1
ATOM 889 C C . GLY A 1 110 ? -40.264 8.949 52.016 1.00 55.72 110 GLY A C 1
ATOM 890 O O . GLY A 1 110 ? -41.437 9.283 51.874 1.00 55.72 110 GLY A O 1
ATOM 891 N N . GLY A 1 111 ? -39.898 7.817 52.635 1.00 54.66 111 GLY A N 1
ATOM 892 C CA . GLY A 1 111 ? -40.793 7.080 53.533 1.00 54.66 111 GLY A CA 1
ATOM 893 C C . GLY A 1 111 ? -41.033 5.584 53.305 1.00 54.66 111 GLY A C 1
ATOM 894 O O . GLY A 1 111 ? -41.983 5.072 53.892 1.00 54.66 111 GLY A O 1
ATOM 895 N N . SER A 1 112 ? -40.253 4.818 52.523 1.00 57.22 112 SER A N 1
ATOM 896 C CA . SER A 1 112 ? -40.546 3.368 52.452 1.00 57.22 112 SER A CA 1
ATOM 897 C C . SER A 1 112 ? -39.382 2.407 52.189 1.00 57.22 112 SER A C 1
ATOM 899 O O . SER A 1 112 ? -39.450 1.577 51.280 1.00 57.22 112 SER A O 1
ATOM 901 N N . LEU A 1 113 ? -38.376 2.412 53.070 1.00 59.56 113 LEU A N 1
ATOM 902 C CA . LEU A 1 113 ? -37.426 1.291 53.207 1.00 59.56 113 LEU A CA 1
ATOM 903 C C . LEU A 1 113 ? -38.133 -0.033 53.574 1.00 59.56 113 LEU A C 1
ATOM 905 O O . LEU A 1 113 ? -37.710 -1.102 53.144 1.00 59.56 113 LEU A O 1
ATOM 909 N N . LEU A 1 114 ? -39.272 0.030 54.278 1.00 62.91 114 LEU A N 1
ATOM 910 C CA . LEU A 1 114 ? -40.083 -1.144 54.641 1.00 62.91 114 LEU A CA 1
ATOM 911 C C . LEU A 1 114 ? -40.746 -1.841 53.435 1.00 62.91 114 LEU A C 1
ATOM 913 O O . LEU A 1 114 ? -41.055 -3.027 53.513 1.00 62.91 114 LEU A O 1
ATOM 917 N N . SER A 1 115 ? -40.943 -1.146 52.305 1.00 66.06 115 SER A N 1
ATOM 918 C CA . SER A 1 115 ? -41.523 -1.746 51.086 1.00 66.06 115 SER A CA 1
ATOM 919 C C . SER A 1 115 ? -40.497 -2.414 50.167 1.00 66.06 115 SER A C 1
ATOM 921 O O . SER A 1 115 ? -40.884 -3.094 49.213 1.00 66.06 115 SER A O 1
ATOM 923 N N . VAL A 1 116 ? -39.199 -2.232 50.434 1.00 66.25 116 VAL A N 1
ATOM 924 C CA . VAL A 1 116 ? -38.109 -2.730 49.584 1.00 66.25 116 VAL A CA 1
ATOM 925 C C . VAL A 1 116 ? -38.131 -4.260 49.472 1.00 66.25 116 VAL A C 1
ATOM 927 O O . VAL A 1 116 ? -38.157 -4.742 48.340 1.00 66.25 116 VAL A O 1
ATOM 930 N N . PRO A 1 117 ? -38.255 -5.050 50.561 1.00 73.44 117 PRO A N 1
ATOM 931 C CA . PRO A 1 117 ? -38.289 -6.511 50.452 1.00 73.44 117 PRO A CA 1
ATOM 932 C C . PRO A 1 117 ? -39.456 -7.025 49.595 1.00 73.44 117 PRO A C 1
ATOM 934 O O . PRO A 1 117 ? -39.274 -7.902 48.754 1.00 73.44 117 PRO A O 1
ATOM 937 N N . GLY A 1 118 ? -40.649 -6.437 49.744 1.00 71.56 118 GLY A N 1
ATOM 938 C CA . GLY A 1 118 ? -41.836 -6.820 48.971 1.00 71.56 118 GLY A CA 1
ATOM 939 C C . GLY A 1 118 ? -41.748 -6.443 47.488 1.00 71.56 118 GLY A C 1
ATOM 940 O O . GLY A 1 118 ? -42.152 -7.224 46.625 1.00 71.56 118 GLY A O 1
ATOM 941 N N . LYS A 1 119 ? -41.176 -5.274 47.171 1.00 70.81 119 LYS A N 1
ATOM 942 C CA . LYS A 1 119 ? -40.921 -4.844 45.786 1.00 70.81 119 LYS A CA 1
ATOM 943 C C . LYS A 1 119 ? -39.870 -5.722 45.107 1.00 70.81 119 LYS A C 1
ATOM 945 O O . LYS A 1 119 ? -40.069 -6.095 43.955 1.00 70.81 119 LYS A O 1
ATOM 950 N N . LEU A 1 120 ? -38.817 -6.118 45.823 1.00 68.31 120 LEU A N 1
ATOM 951 C CA . LEU A 1 120 ? -37.802 -7.051 45.325 1.00 68.31 120 LEU A CA 1
ATOM 952 C C . LEU A 1 120 ? -38.401 -8.422 45.000 1.00 68.31 120 LEU A C 1
ATOM 954 O O . LEU A 1 120 ? -38.170 -8.947 43.916 1.00 68.31 120 LEU A O 1
ATOM 958 N N . LEU A 1 121 ? -39.242 -8.959 45.887 1.00 71.06 121 LEU A N 1
ATOM 959 C CA . LEU A 1 121 ? -39.934 -10.235 45.677 1.00 71.06 121 LEU A CA 1
ATOM 960 C C . LEU A 1 121 ? -40.911 -10.184 44.493 1.00 71.06 121 LEU A C 1
ATOM 962 O O . LEU A 1 121 ? -41.075 -11.174 43.780 1.00 71.06 121 LEU A O 1
ATOM 966 N N . LYS A 1 122 ? -41.556 -9.032 44.273 1.00 70.38 122 LYS A N 1
ATOM 967 C CA . LYS A 1 122 ? -42.443 -8.800 43.127 1.00 70.38 122 LYS A CA 1
ATOM 968 C C . LYS A 1 122 ? -41.664 -8.714 41.816 1.00 70.38 122 LYS A C 1
ATOM 970 O O . LYS A 1 122 ? -42.058 -9.367 40.860 1.00 70.38 122 LYS A O 1
ATOM 975 N N . ILE A 1 123 ? -40.549 -7.987 41.789 1.00 66.62 123 ILE A N 1
ATOM 976 C CA . ILE A 1 123 ? -39.673 -7.883 40.612 1.00 66.62 123 ILE A CA 1
ATOM 977 C C . ILE A 1 123 ? -39.026 -9.224 40.297 1.00 66.62 123 ILE A C 1
ATOM 979 O O . ILE A 1 123 ? -38.960 -9.592 39.134 1.00 66.62 123 ILE A O 1
ATOM 983 N N . TRP A 1 124 ? -38.626 -9.988 41.313 1.00 65.44 124 TRP A N 1
ATOM 984 C CA . TRP A 1 124 ? -38.129 -11.348 41.135 1.00 65.44 124 TRP A CA 1
ATOM 985 C C . TRP A 1 124 ? -39.195 -12.242 40.478 1.00 65.44 124 TRP A C 1
ATOM 987 O O . TRP A 1 124 ? -38.959 -12.782 39.398 1.00 65.44 124 TRP A O 1
ATOM 997 N N . ARG A 1 125 ? -40.426 -12.261 41.015 1.00 67.19 125 ARG A N 1
ATOM 998 C CA . ARG A 1 125 ? -41.565 -12.986 40.411 1.00 67.19 125 ARG A CA 1
ATOM 999 C C . ARG A 1 125 ? -41.979 -12.480 39.025 1.00 67.19 125 ARG A C 1
ATOM 1001 O O . ARG A 1 125 ? -42.537 -13.241 38.240 1.00 67.19 125 ARG A O 1
ATOM 1008 N N . GLU A 1 126 ? -41.805 -11.194 38.737 1.00 65.06 126 GLU A N 1
ATOM 1009 C CA . GLU A 1 126 ? -42.115 -10.596 37.431 1.00 65.06 126 GLU A CA 1
ATOM 1010 C C . GLU A 1 126 ? -40.988 -10.813 36.414 1.00 65.06 126 GLU A C 1
ATOM 1012 O O . GLU A 1 126 ? -41.271 -10.926 35.224 1.00 65.06 126 GLU A O 1
ATOM 1017 N N . SER A 1 127 ? -39.739 -10.944 36.867 1.00 61.47 127 SER A N 1
ATOM 1018 C CA . SER A 1 127 ? -38.580 -11.280 36.035 1.00 61.47 127 SER A CA 1
ATOM 1019 C C . SER A 1 127 ? -38.563 -12.741 35.584 1.00 61.47 127 SER A C 1
ATOM 1021 O O . SER A 1 127 ? -38.004 -13.038 34.537 1.00 61.47 127 SER A O 1
ATOM 1023 N N . GLU A 1 128 ? -39.232 -13.625 36.329 1.00 57.72 128 GLU A N 1
ATOM 1024 C CA . GLU A 1 128 ? -39.405 -15.050 36.008 1.00 57.72 128 GLU A CA 1
ATOM 1025 C C . GLU A 1 128 ? -40.493 -15.308 34.949 1.00 57.72 128 GLU A C 1
ATOM 1027 O O . GLU A 1 128 ? -40.615 -16.408 34.411 1.00 57.72 128 GLU A O 1
ATOM 1032 N N . LYS A 1 129 ? -41.332 -14.307 34.649 1.00 66.25 129 LYS A N 1
ATOM 1033 C CA . LYS A 1 129 ? -42.416 -14.452 33.673 1.00 66.25 129 LYS A CA 1
ATOM 1034 C C . LYS A 1 129 ? -41.903 -14.192 32.261 1.00 66.25 129 LYS A C 1
ATOM 1036 O O . LYS A 1 129 ? -41.860 -13.054 31.803 1.00 66.25 129 LYS A O 1
ATOM 1041 N N . ASP A 1 130 ? -41.634 -15.272 31.539 1.00 67.31 130 ASP A N 1
ATOM 1042 C CA . ASP A 1 130 ? -41.221 -15.215 30.130 1.00 67.31 130 ASP A CA 1
ATOM 1043 C C . ASP A 1 130 ? -42.394 -14.976 29.154 1.00 67.31 130 ASP A C 1
ATOM 1045 O O . ASP A 1 130 ? -42.205 -14.516 28.023 1.00 67.31 130 ASP A O 1
ATOM 1049 N N . ALA A 1 131 ? -43.627 -15.283 29.573 1.00 73.75 131 ALA A N 1
ATOM 1050 C CA . ALA A 1 131 ? -44.800 -15.259 28.703 1.00 73.75 131 ALA A CA 1
ATOM 1051 C C . ALA A 1 131 ? -45.454 -13.870 28.605 1.00 73.75 131 ALA A C 1
ATOM 1053 O O . ALA A 1 131 ? -45.739 -13.218 29.612 1.00 73.75 131 ALA A O 1
ATOM 1054 N N . ILE A 1 132 ? -45.781 -13.457 27.376 1.00 75.81 132 ILE A N 1
ATOM 1055 C CA . ILE A 1 132 ? -46.511 -12.213 27.106 1.00 75.81 132 ILE A CA 1
ATOM 1056 C C . ILE A 1 132 ? -47.937 -12.316 27.681 1.00 75.81 132 ILE A C 1
ATOM 1058 O O . ILE A 1 132 ? -48.672 -13.245 27.328 1.00 75.81 132 ILE A O 1
ATOM 1062 N N . PRO A 1 133 ? -48.368 -11.369 28.537 1.00 79.19 133 PRO A N 1
ATOM 1063 C CA . PRO A 1 133 ? -49.714 -11.355 29.100 1.00 79.19 133 PRO A CA 1
ATOM 1064 C C . PRO A 1 133 ? -50.822 -11.356 28.036 1.00 79.19 133 PRO A C 1
ATOM 1066 O O . PRO A 1 133 ? -50.740 -10.651 27.029 1.00 79.19 133 PRO A O 1
ATOM 1069 N N . ALA A 1 134 ? -51.933 -12.051 28.304 1.00 77.00 134 ALA A N 1
ATOM 1070 C CA . ALA A 1 134 ? -53.124 -12.036 27.441 1.00 77.00 134 ALA A CA 1
ATOM 1071 C C . ALA A 1 134 ? -53.686 -10.613 27.212 1.00 77.00 134 ALA A C 1
ATOM 1073 O O . ALA A 1 134 ? -54.258 -10.312 26.162 1.00 77.00 134 ALA A O 1
ATOM 1074 N N . ALA A 1 135 ? -53.456 -9.701 28.164 1.00 75.31 135 ALA A N 1
ATOM 1075 C CA . ALA A 1 135 ? -53.787 -8.283 28.039 1.00 75.31 135 ALA A CA 1
ATOM 1076 C C . ALA A 1 135 ? -53.128 -7.615 26.815 1.00 75.31 135 ALA A C 1
ATOM 1078 O O . ALA A 1 135 ? -53.742 -6.738 26.213 1.00 75.31 135 ALA A O 1
ATOM 1079 N N . LEU A 1 136 ? -51.947 -8.090 26.405 1.00 76.12 136 LEU A N 1
ATOM 1080 C CA . LEU A 1 136 ? -51.147 -7.586 25.283 1.00 76.12 136 LEU A CA 1
ATOM 1081 C C . LEU A 1 136 ? -51.327 -8.413 23.999 1.00 76.12 136 LEU A C 1
ATOM 1083 O O . LEU A 1 136 ? -50.654 -8.171 23.004 1.00 76.12 136 LEU A O 1
ATOM 1087 N N . GLY A 1 137 ? -52.257 -9.374 23.993 1.00 71.06 137 GLY A N 1
ATOM 1088 C CA . GLY A 1 137 ? -52.511 -10.247 22.842 1.00 71.06 137 GLY A CA 1
ATOM 1089 C C . GLY A 1 137 ? -51.851 -11.624 22.936 1.00 71.06 137 GLY A C 1
ATOM 1090 O O . GLY A 1 137 ? -51.834 -12.345 21.950 1.00 71.06 137 GLY A O 1
ATOM 1091 N N . GLY A 1 138 ? -51.325 -12.019 24.102 1.00 77.81 138 GLY A N 1
ATOM 1092 C CA . GLY A 1 138 ? -50.783 -13.367 24.305 1.00 77.81 138 GLY A CA 1
ATOM 1093 C C . GLY A 1 138 ? -49.579 -13.674 23.407 1.00 77.81 138 GLY A C 1
ATOM 1094 O O . GLY A 1 138 ? -48.795 -12.783 23.091 1.00 77.81 138 GLY A O 1
ATOM 1095 N N . LYS A 1 139 ? -49.416 -14.940 22.997 1.00 74.69 139 LYS A N 1
ATOM 1096 C CA . LYS A 1 139 ? -48.245 -15.405 22.223 1.00 74.69 139 LYS A CA 1
ATOM 1097 C C . LYS A 1 139 ? -48.120 -14.766 20.831 1.00 74.69 139 LYS A C 1
ATOM 1099 O O . LYS A 1 139 ? -47.010 -14.695 20.316 1.00 74.69 139 LYS A O 1
ATOM 1104 N N . SER A 1 140 ? -49.229 -14.329 20.234 1.00 75.81 140 SER A N 1
ATOM 1105 C CA . SER A 1 140 ? -49.260 -13.677 18.919 1.00 75.81 140 SER A CA 1
ATOM 1106 C C . SER A 1 140 ? -49.005 -12.170 18.993 1.00 75.81 140 SER A C 1
ATOM 1108 O O . SER A 1 140 ? -48.529 -11.584 18.026 1.00 75.81 140 SER A O 1
ATOM 1110 N N . GLY A 1 141 ? -49.265 -11.534 20.142 1.00 78.00 141 GLY A N 1
ATOM 1111 C CA . GLY A 1 141 ? -49.053 -10.095 20.320 1.00 78.00 141 GLY A CA 1
ATOM 1112 C C . GLY A 1 141 ? -50.007 -9.221 19.494 1.00 78.00 141 GLY A C 1
ATOM 1113 O O . GLY A 1 141 ? -49.703 -8.054 19.249 1.00 78.00 141 GLY A O 1
ATOM 1114 N N . ASP A 1 142 ? -51.165 -9.752 19.080 1.00 82.88 142 ASP A N 1
ATOM 1115 C CA . ASP A 1 142 ? -52.078 -9.115 18.112 1.00 82.88 142 ASP A CA 1
ATOM 1116 C C . ASP A 1 142 ? -52.502 -7.695 18.509 1.00 82.88 142 ASP A C 1
ATOM 1118 O O . ASP A 1 142 ? -52.626 -6.804 17.666 1.00 82.88 142 ASP A O 1
ATOM 1122 N N . LYS A 1 143 ? -52.679 -7.448 19.813 1.00 84.69 143 LYS A N 1
ATOM 1123 C CA . LYS A 1 143 ? -53.016 -6.114 20.329 1.00 84.69 143 LYS A CA 1
ATOM 1124 C C . LYS A 1 143 ? -51.859 -5.131 20.182 1.00 84.69 143 LYS A C 1
ATOM 1126 O O . LYS A 1 143 ? -52.105 -3.981 19.838 1.00 84.69 143 LYS A O 1
ATOM 1131 N N . VAL A 1 144 ? -50.616 -5.563 20.406 1.00 85.88 144 VAL A N 1
ATOM 1132 C CA . VAL A 1 144 ? -49.436 -4.707 20.198 1.00 85.88 144 VAL A CA 1
ATOM 1133 C C . VAL A 1 144 ? -49.287 -4.370 18.719 1.00 85.88 144 VAL A C 1
ATOM 1135 O O . VAL A 1 144 ? -49.073 -3.211 18.380 1.00 85.88 144 VAL A O 1
ATOM 1138 N N . ILE A 1 145 ? -49.463 -5.355 17.836 1.00 86.50 145 ILE A N 1
ATOM 1139 C CA . ILE A 1 145 ? -49.386 -5.150 16.384 1.00 86.50 145 ILE A CA 1
ATOM 1140 C C . ILE A 1 145 ? -50.461 -4.151 15.929 1.00 86.50 145 ILE A C 1
ATOM 1142 O O . ILE A 1 145 ? -50.174 -3.233 15.162 1.00 86.50 145 ILE A O 1
ATOM 1146 N N . ALA A 1 146 ? -51.689 -4.268 16.444 1.00 86.56 146 ALA A N 1
ATOM 1147 C CA . ALA A 1 146 ? -52.766 -3.324 16.148 1.00 86.56 146 ALA A CA 1
ATOM 1148 C C . ALA A 1 146 ? -52.475 -1.902 16.659 1.00 86.56 146 ALA A C 1
ATOM 1150 O O . ALA A 1 146 ? -52.827 -0.931 15.990 1.00 86.56 146 ALA A O 1
ATOM 1151 N N . VAL A 1 147 ? -51.835 -1.767 17.825 1.00 90.00 147 VAL A N 1
ATOM 1152 C CA . VAL A 1 147 ? -51.419 -0.468 18.379 1.00 90.00 147 VAL A CA 1
ATOM 1153 C C . VAL A 1 147 ? -50.292 0.143 17.548 1.00 90.00 147 VAL A C 1
ATOM 1155 O O . VAL A 1 147 ? -50.372 1.318 17.198 1.00 90.00 147 VAL A O 1
ATOM 1158 N N . TYR A 1 148 ? -49.305 -0.657 17.145 1.00 89.81 148 TYR A N 1
ATOM 1159 C CA . TYR A 1 148 ? -48.225 -0.208 16.271 1.00 89.81 148 TYR A CA 1
ATOM 1160 C C . TYR A 1 148 ? -48.746 0.292 14.923 1.00 89.81 148 TYR A C 1
ATOM 1162 O O . TYR A 1 148 ? -48.386 1.379 14.485 1.00 89.81 148 TYR A O 1
ATOM 1170 N N . ARG A 1 149 ? -49.670 -0.441 14.293 1.00 87.12 149 ARG A N 1
ATOM 1171 C CA . ARG A 1 149 ? -50.281 -0.020 13.021 1.00 87.12 149 ARG A CA 1
ATOM 1172 C C . ARG A 1 149 ? -51.075 1.286 13.123 1.00 87.12 149 ARG A C 1
ATOM 1174 O O . ARG A 1 149 ? -51.276 1.942 12.110 1.00 87.12 149 ARG A O 1
ATOM 1181 N N . LYS A 1 150 ? -51.549 1.656 14.318 1.00 88.69 150 LYS A N 1
ATOM 1182 C CA . LYS A 1 150 ? -52.345 2.874 14.542 1.00 88.69 150 LYS A CA 1
ATOM 1183 C C . LYS A 1 150 ? -51.522 4.091 14.961 1.00 88.69 150 LYS A C 1
ATOM 1185 O O . LYS A 1 150 ? -51.946 5.204 14.681 1.00 88.69 150 LYS A O 1
ATOM 1190 N N . GLY A 1 151 ? -50.403 3.900 15.657 1.00 84.12 151 GLY A N 1
ATOM 1191 C CA . GLY A 1 151 ? -49.647 5.005 16.263 1.00 84.12 151 GLY A CA 1
ATOM 1192 C C . GLY A 1 151 ? -48.138 4.784 16.345 1.00 84.12 151 GLY A C 1
ATOM 1193 O O . GLY A 1 151 ? -47.463 5.456 17.121 1.00 84.12 151 GLY A O 1
ATOM 1194 N N . GLY A 1 152 ? -47.607 3.828 15.583 1.00 87.44 152 GLY A N 1
ATOM 1195 C CA . GLY A 1 152 ? -46.181 3.546 15.492 1.00 87.44 152 GLY A CA 1
ATOM 1196 C C . GLY A 1 152 ? -45.549 3.093 16.809 1.00 87.44 152 GLY A C 1
ATOM 1197 O O . GLY A 1 152 ? -46.200 2.563 17.715 1.00 87.44 152 GLY A O 1
ATOM 1198 N N . LEU A 1 153 ? -44.235 3.292 16.901 1.00 88.69 153 LEU A N 1
ATOM 1199 C CA . LEU A 1 153 ? -43.418 2.838 18.026 1.00 88.69 153 LEU A CA 1
ATOM 1200 C C . LEU A 1 153 ? -43.728 3.597 19.328 1.00 88.69 153 LEU A C 1
ATOM 1202 O O . LEU A 1 153 ? -43.658 3.014 20.406 1.00 88.69 153 LEU A O 1
ATOM 1206 N N . GLU A 1 154 ? -44.132 4.866 19.247 1.00 89.62 154 GLU A N 1
ATOM 1207 C CA . GLU A 1 154 ? -44.478 5.678 20.421 1.00 89.62 154 GLU A CA 1
ATOM 1208 C C . GLU A 1 154 ? -45.733 5.167 21.132 1.00 89.62 154 GLU A C 1
ATOM 1210 O O . GLU A 1 154 ? -45.741 5.048 22.359 1.00 89.62 154 GLU A O 1
ATOM 1215 N N . ALA A 1 155 ? -46.767 4.781 20.378 1.00 89.12 155 ALA A N 1
ATOM 1216 C CA . ALA A 1 155 ? -47.978 4.196 20.947 1.00 89.12 155 ALA A CA 1
ATOM 1217 C C . ALA A 1 155 ? -47.696 2.845 21.628 1.00 89.12 155 ALA A C 1
ATOM 1219 O O . ALA A 1 155 ? -48.246 2.553 22.694 1.00 89.12 155 ALA A O 1
ATOM 1220 N N . VAL A 1 156 ? -46.800 2.038 21.046 1.00 87.75 156 VAL A N 1
ATOM 1221 C CA . VAL A 1 156 ? -46.332 0.788 21.663 1.00 87.75 156 VAL A CA 1
ATOM 1222 C C . VAL A 1 156 ? -45.549 1.079 22.941 1.00 87.75 156 VAL A C 1
ATOM 1224 O O . VAL A 1 156 ? -45.850 0.486 23.974 1.00 87.75 156 VAL A O 1
ATOM 1227 N N . ASN A 1 157 ? -44.612 2.028 22.920 1.00 88.25 157 ASN A N 1
ATOM 1228 C CA . ASN A 1 157 ? -43.853 2.422 24.107 1.00 88.25 157 ASN A CA 1
ATOM 1229 C C . ASN A 1 157 ? -44.768 2.931 25.224 1.00 88.25 157 ASN A C 1
ATOM 1231 O O . ASN A 1 157 ? -44.595 2.521 26.370 1.00 88.25 157 ASN A O 1
ATOM 1235 N N . GLY A 1 158 ? -45.778 3.741 24.889 1.00 87.12 158 GLY A N 1
ATOM 1236 C CA . GLY A 1 158 ? -46.816 4.203 25.812 1.00 87.12 158 GLY A CA 1
ATOM 1237 C C . GLY A 1 158 ? -47.502 3.046 26.538 1.00 87.12 158 GLY A C 1
ATOM 1238 O O . GLY A 1 158 ? -47.600 3.047 27.765 1.00 87.12 158 GLY A O 1
ATOM 1239 N N . LEU A 1 159 ? -47.884 2.007 25.796 1.00 85.88 159 LEU A N 1
ATOM 1240 C CA . LEU A 1 159 ? -48.494 0.789 26.331 1.00 85.88 159 LEU A CA 1
ATOM 1241 C C . LEU A 1 159 ? -47.510 -0.074 27.149 1.00 85.88 159 LEU A C 1
ATOM 1243 O O . LEU A 1 159 ? -47.923 -0.751 28.091 1.00 85.88 159 LEU A O 1
ATOM 1247 N N . LEU A 1 160 ? -46.211 -0.014 26.846 1.00 84.88 160 LEU A N 1
ATOM 1248 C CA . LEU A 1 160 ? -45.155 -0.725 27.575 1.00 84.88 160 LEU A CA 1
ATOM 1249 C C . LEU A 1 160 ? -44.650 0.008 28.832 1.00 84.88 160 LEU A C 1
ATOM 1251 O O . LEU A 1 160 ? -43.995 -0.625 29.665 1.00 84.88 160 LEU A O 1
ATOM 1255 N N . THR A 1 161 ? -44.948 1.301 29.013 1.00 82.25 161 THR A N 1
ATOM 1256 C CA . THR A 1 161 ? -44.474 2.091 30.172 1.00 82.25 161 THR A CA 1
ATOM 1257 C C . THR A 1 161 ? -44.896 1.504 31.521 1.00 82.25 161 THR A C 1
ATOM 1259 O O . THR A 1 161 ? -44.108 1.508 32.463 1.00 82.25 161 THR A O 1
ATOM 1262 N N . GLY A 1 162 ? -46.103 0.934 31.608 1.00 74.50 162 GLY A N 1
ATOM 1263 C CA . GLY A 1 162 ? -46.645 0.336 32.834 1.00 74.50 162 GLY A CA 1
ATOM 1264 C C . GLY A 1 162 ? -46.150 -1.082 33.143 1.00 74.50 162 GLY A C 1
ATOM 1265 O O . GLY A 1 162 ? -46.509 -1.641 34.178 1.00 74.50 162 GLY A O 1
ATOM 1266 N N . ILE A 1 163 ? -45.351 -1.691 32.262 1.00 79.25 163 ILE A N 1
ATOM 1267 C CA . ILE A 1 163 ? -44.857 -3.064 32.422 1.00 79.25 163 ILE A CA 1
ATOM 1268 C C . ILE A 1 163 ? -43.432 -3.021 32.975 1.00 79.25 163 ILE A C 1
ATOM 1270 O O . ILE A 1 163 ? -42.535 -2.469 32.347 1.00 79.25 163 ILE A O 1
ATOM 1274 N N . ASN A 1 164 ? -43.198 -3.662 34.119 1.00 75.44 164 ASN A N 1
ATOM 1275 C CA . ASN A 1 164 ? -41.872 -3.776 34.744 1.00 75.44 164 ASN A CA 1
ATOM 1276 C C . ASN A 1 164 ? -41.227 -5.161 34.537 1.00 75.44 164 ASN A C 1
ATOM 1278 O O . ASN A 1 164 ? -40.477 -5.647 35.376 1.00 75.44 164 ASN A O 1
ATOM 1282 N N . ALA A 1 165 ? -41.505 -5.789 33.391 1.00 81.19 165 ALA A N 1
ATOM 1283 C CA . ALA A 1 165 ? -40.948 -7.079 32.982 1.00 81.19 165 ALA A CA 1
ATOM 1284 C C . ALA A 1 165 ? -40.079 -6.912 31.712 1.00 81.19 165 ALA A C 1
ATOM 1286 O O . ALA A 1 165 ? -40.623 -6.841 30.606 1.00 81.19 165 ALA A O 1
ATOM 1287 N N . PRO A 1 166 ? -38.740 -6.834 31.842 1.00 83.69 166 PRO A N 1
ATOM 1288 C CA . PRO A 1 166 ? -37.824 -6.572 30.724 1.00 83.69 166 PRO A CA 1
ATOM 1289 C C . PRO A 1 166 ? -37.860 -7.660 29.645 1.00 83.69 166 PRO A C 1
ATOM 1291 O O . PRO A 1 166 ? -37.915 -7.359 28.456 1.00 83.69 166 PRO A O 1
ATOM 1294 N N . VAL A 1 167 ? -37.942 -8.930 30.057 1.00 85.88 167 VAL A N 1
ATOM 1295 C CA . VAL A 1 167 ? -38.036 -10.081 29.143 1.00 85.88 167 VAL A CA 1
ATOM 1296 C C . VAL A 1 167 ? -39.304 -10.007 28.286 1.00 85.88 167 VAL A C 1
ATOM 1298 O O . VAL A 1 167 ? -39.265 -10.254 27.081 1.00 85.88 167 VAL A O 1
ATOM 1301 N N . VAL A 1 168 ? -40.428 -9.595 28.881 1.00 86.44 168 VAL A N 1
ATOM 1302 C CA . VAL A 1 168 ? -41.698 -9.411 28.164 1.00 86.44 168 VAL A CA 1
ATOM 1303 C C . VAL A 1 168 ? -41.592 -8.270 27.151 1.00 86.44 168 VAL A C 1
ATOM 1305 O O . VAL A 1 168 ? -42.027 -8.444 26.014 1.00 86.44 168 VAL A O 1
ATOM 1308 N N . LYS A 1 169 ? -40.976 -7.134 27.512 1.00 89.19 169 LYS A N 1
ATOM 1309 C CA . LYS A 1 169 ? -40.733 -6.023 26.569 1.00 89.19 169 LYS A CA 1
ATOM 1310 C C . LYS A 1 169 ? -39.864 -6.463 25.397 1.00 89.19 169 LYS A C 1
ATOM 1312 O O . LYS A 1 169 ? -40.235 -6.239 24.248 1.00 89.19 169 LYS A O 1
ATOM 1317 N N . ALA A 1 170 ? -38.764 -7.155 25.681 1.00 90.44 170 ALA A N 1
ATOM 1318 C CA . ALA A 1 170 ? -37.870 -7.674 24.658 1.00 90.44 170 ALA A CA 1
ATOM 1319 C C . ALA A 1 170 ? -38.585 -8.658 23.717 1.00 90.44 170 ALA A C 1
ATOM 1321 O O . ALA A 1 170 ? -38.452 -8.558 22.501 1.00 90.44 170 ALA A O 1
ATOM 1322 N N . ASN A 1 171 ? -39.412 -9.564 24.250 1.00 90.62 171 ASN A N 1
ATOM 1323 C CA . ASN A 1 171 ? -40.229 -10.479 23.446 1.00 90.62 171 ASN A CA 1
ATOM 1324 C C . ASN A 1 171 ? -41.238 -9.742 22.556 1.00 90.62 171 ASN A C 1
ATOM 1326 O O . ASN A 1 171 ? -41.428 -10.131 21.404 1.00 90.62 171 ASN A O 1
ATOM 1330 N N . ILE A 1 172 ? -41.849 -8.667 23.056 1.00 90.25 172 ILE A N 1
ATOM 1331 C CA . ILE A 1 172 ? -42.785 -7.843 22.286 1.00 90.25 172 ILE A CA 1
ATOM 1332 C C . ILE A 1 172 ? -42.073 -7.138 21.128 1.00 90.25 172 ILE A C 1
ATOM 1334 O O . ILE A 1 172 ? -42.543 -7.223 19.993 1.00 90.25 172 ILE A O 1
ATOM 1338 N N . TYR A 1 173 ? -40.926 -6.503 21.377 1.00 92.94 173 TYR A N 1
ATOM 1339 C CA . TYR A 1 173 ? -40.137 -5.886 20.309 1.00 92.94 173 TYR A CA 1
ATOM 1340 C C . TYR A 1 173 ? -39.651 -6.921 19.290 1.00 92.94 173 TYR A C 1
ATOM 1342 O O . TYR A 1 173 ? -39.728 -6.676 18.089 1.00 92.94 173 TYR A O 1
ATOM 1350 N N . THR A 1 174 ? -39.238 -8.113 19.738 1.00 92.06 174 THR A N 1
ATOM 1351 C CA . THR A 1 174 ? -38.858 -9.209 18.836 1.00 92.06 174 THR A CA 1
ATOM 1352 C C . THR A 1 174 ? -40.020 -9.671 17.957 1.00 92.06 174 THR A C 1
ATOM 1354 O O . THR A 1 174 ? -39.826 -9.899 16.763 1.00 92.06 174 THR A O 1
ATOM 1357 N N . LEU A 1 175 ? -41.231 -9.799 18.508 1.00 90.81 175 LEU A N 1
ATOM 1358 C CA . LEU A 1 175 ? -42.423 -10.125 17.721 1.00 90.81 175 LEU A CA 1
ATOM 1359 C C . LEU A 1 175 ? -42.728 -9.038 16.695 1.00 90.81 175 LEU A C 1
ATOM 1361 O O . LEU A 1 175 ? -42.982 -9.358 15.537 1.00 90.81 175 LEU A O 1
ATOM 1365 N N . LEU A 1 176 ? -42.663 -7.771 17.105 1.00 90.62 176 LEU A N 1
ATOM 1366 C CA . LEU A 1 176 ? -42.928 -6.646 16.219 1.00 90.62 176 LEU A CA 1
ATOM 1367 C C . LEU A 1 176 ? -41.931 -6.608 15.050 1.00 90.62 176 LEU A C 1
ATOM 1369 O O . LEU A 1 176 ? -42.346 -6.515 13.898 1.00 90.62 176 LEU A O 1
ATOM 1373 N N . ALA A 1 177 ? -40.634 -6.776 15.320 1.00 91.88 177 ALA A N 1
ATOM 1374 C CA . ALA A 1 177 ? -39.617 -6.793 14.268 1.00 91.88 177 ALA A CA 1
ATOM 1375 C C . ALA A 1 177 ? -39.788 -7.985 13.309 1.00 91.88 177 ALA A C 1
ATOM 1377 O O . ALA A 1 177 ? -39.551 -7.860 12.114 1.00 91.88 177 ALA A O 1
ATOM 1378 N N . ARG A 1 178 ? -40.249 -9.149 13.793 1.00 90.44 178 ARG A N 1
ATOM 1379 C CA . ARG A 1 178 ? -40.554 -10.295 12.915 1.00 90.44 178 ARG A CA 1
ATOM 1380 C C . ARG A 1 178 ? -41.702 -10.009 11.948 1.00 90.44 178 ARG A C 1
ATOM 1382 O O . ARG A 1 178 ? -41.668 -10.521 10.835 1.00 90.44 178 ARG A O 1
ATOM 1389 N N . GLN A 1 179 ? -42.693 -9.223 12.367 1.00 88.19 179 GLN A N 1
ATOM 1390 C CA . GLN A 1 179 ? -43.812 -8.823 11.508 1.00 88.19 179 GLN A CA 1
ATOM 1391 C C . GLN A 1 179 ? -43.381 -7.792 10.460 1.00 88.19 179 GLN A C 1
ATOM 1393 O O . GLN A 1 179 ? -43.798 -7.883 9.313 1.00 88.19 179 GLN A O 1
ATOM 1398 N N . LEU A 1 180 ? -42.513 -6.854 10.844 1.00 85.81 180 LEU A N 1
ATOM 1399 C CA . LEU A 1 180 ? -42.051 -5.761 9.980 1.00 85.81 180 LEU A CA 1
ATOM 1400 C C . LEU A 1 180 ? -40.883 -6.137 9.069 1.00 85.81 180 LEU A C 1
ATOM 1402 O O . LEU A 1 180 ? -40.487 -5.331 8.233 1.00 85.81 180 LEU A O 1
ATOM 1406 N N . ARG A 1 181 ? -40.364 -7.363 9.195 1.00 80.69 181 ARG A N 1
ATOM 1407 C CA . ARG A 1 181 ? -39.169 -7.828 8.486 1.00 80.69 181 ARG A CA 1
ATOM 1408 C C . ARG A 1 181 ? -39.215 -7.546 6.986 1.00 80.69 181 ARG A C 1
ATOM 1410 O O . ARG A 1 181 ? -38.214 -7.151 6.427 1.00 80.69 181 ARG A O 1
ATOM 1417 N N . ASN A 1 182 ? -40.357 -7.747 6.336 1.00 83.50 182 ASN A N 1
ATOM 1418 C CA . ASN A 1 182 ? -40.458 -7.578 4.884 1.00 83.50 182 ASN A CA 1
ATOM 1419 C C . ASN A 1 182 ? -40.923 -6.168 4.463 1.00 83.50 182 ASN A C 1
ATOM 1421 O O . ASN A 1 182 ? -41.058 -5.918 3.269 1.00 83.50 182 ASN A O 1
ATOM 1425 N N . GLU A 1 183 ? -41.229 -5.289 5.420 1.00 86.19 183 GLU A N 1
ATOM 1426 C CA . GLU A 1 183 ? -41.752 -3.941 5.172 1.00 86.19 183 GLU A CA 1
ATOM 1427 C C . GLU A 1 183 ? -40.652 -2.885 5.335 1.00 86.19 183 GLU A C 1
ATOM 1429 O O . GLU A 1 183 ? -40.496 -2.032 4.465 1.00 86.19 183 GLU A O 1
ATOM 1434 N N . ASP A 1 184 ? -39.879 -2.957 6.425 1.00 89.69 184 ASP A N 1
ATOM 1435 C CA . ASP A 1 184 ? -38.887 -1.942 6.789 1.00 89.69 184 ASP A CA 1
ATOM 1436 C C . ASP A 1 184 ? -37.712 -2.558 7.574 1.00 89.69 184 ASP A C 1
ATOM 1438 O O . ASP A 1 184 ? -37.844 -2.969 8.737 1.00 89.69 184 ASP A O 1
ATOM 1442 N N . TRP A 1 185 ? -36.545 -2.621 6.928 1.00 91.19 185 TRP A N 1
ATOM 1443 C CA . TRP A 1 185 ? -35.321 -3.192 7.496 1.00 91.19 185 TRP A CA 1
ATOM 1444 C C . TRP A 1 185 ? -34.714 -2.306 8.589 1.00 91.19 185 TRP A C 1
ATOM 1446 O O . TRP A 1 185 ? -34.268 -2.826 9.615 1.00 91.19 185 TRP A O 1
ATOM 1456 N N . GLU A 1 186 ? -34.765 -0.980 8.430 1.00 93.06 186 GLU A N 1
ATOM 1457 C CA . GLU A 1 186 ? -34.231 -0.024 9.406 1.00 93.06 186 GLU A CA 1
ATOM 1458 C C . GLU A 1 186 ? -35.030 -0.079 10.710 1.00 93.06 186 GLU A C 1
ATOM 1460 O O . GLU A 1 186 ? -34.465 -0.214 11.803 1.00 93.06 186 GLU A O 1
ATOM 1465 N N . MET A 1 187 ? -36.364 -0.062 10.616 1.00 91.25 187 MET A N 1
ATOM 1466 C CA . MET A 1 187 ? -37.223 -0.203 11.793 1.00 91.25 187 MET A CA 1
ATOM 1467 C C . MET A 1 187 ? -37.094 -1.582 12.431 1.00 91.25 187 MET A C 1
ATOM 1469 O O . MET A 1 187 ? -37.107 -1.688 13.660 1.00 91.25 187 MET A O 1
ATOM 1473 N N . THR A 1 188 ? -36.902 -2.636 11.636 1.00 93.81 188 THR A N 1
ATOM 1474 C CA . THR A 1 188 ? -36.633 -3.985 12.150 1.00 93.81 188 THR A CA 1
ATOM 1475 C C . THR A 1 188 ? -35.334 -4.026 12.961 1.00 93.81 188 THR A C 1
ATOM 1477 O O . THR A 1 188 ? -35.328 -4.561 14.074 1.00 93.81 188 THR A O 1
ATOM 1480 N N . ALA A 1 189 ? -34.253 -3.420 12.465 1.00 94.50 189 ALA A N 1
ATOM 1481 C CA . ALA A 1 189 ? -32.989 -3.305 13.191 1.00 94.50 189 ALA A CA 1
ATOM 1482 C C . ALA A 1 189 ? -33.134 -2.464 14.468 1.00 94.50 189 ALA A C 1
ATOM 1484 O O . ALA A 1 189 ? -32.670 -2.867 15.537 1.00 94.50 189 ALA A O 1
ATOM 1485 N N . ARG A 1 190 ? -33.866 -1.344 14.405 1.00 94.06 190 ARG A N 1
ATOM 1486 C CA . ARG A 1 190 ? -34.150 -0.494 15.571 1.00 94.06 190 ARG A CA 1
ATOM 1487 C C . ARG A 1 190 ? -34.923 -1.239 16.659 1.00 94.06 190 ARG A C 1
ATOM 1489 O O . ARG A 1 190 ? -34.596 -1.128 17.838 1.00 94.06 190 ARG A O 1
ATOM 1496 N N . LEU A 1 191 ? -35.926 -2.025 16.279 1.00 93.94 191 LEU A N 1
ATOM 1497 C CA . LEU A 1 191 ? -36.699 -2.857 17.204 1.00 93.94 191 LEU A CA 1
ATOM 1498 C C . LEU A 1 191 ? -35.871 -3.997 17.788 1.00 93.94 191 LEU A C 1
ATOM 1500 O O . LEU A 1 191 ? -36.008 -4.305 18.971 1.00 93.94 191 LEU A O 1
ATOM 1504 N N . ALA A 1 192 ? -34.991 -4.604 16.992 1.00 95.00 192 ALA A N 1
ATOM 1505 C CA . ALA A 1 192 ? -34.043 -5.588 17.494 1.00 95.00 192 ALA A CA 1
ATOM 1506 C C . ALA A 1 192 ? -33.072 -4.969 18.512 1.00 95.00 192 ALA A C 1
ATOM 1508 O O . ALA A 1 192 ? -32.786 -5.598 19.532 1.00 95.00 192 ALA A O 1
ATOM 1509 N N . ARG A 1 193 ? -32.636 -3.720 18.290 1.00 94.56 193 ARG A N 1
ATOM 1510 C CA . ARG A 1 193 ? -31.767 -2.979 19.214 1.00 94.56 193 ARG A CA 1
ATOM 1511 C C . ARG A 1 193 ? -32.487 -2.706 20.535 1.00 94.56 193 ARG A C 1
ATOM 1513 O O . ARG A 1 193 ? -31.963 -3.054 21.586 1.00 94.56 193 ARG A O 1
ATOM 1520 N N . LEU A 1 194 ? -33.733 -2.226 20.486 1.00 93.69 194 LEU A N 1
ATOM 1521 C CA . LEU A 1 194 ? -34.576 -2.056 21.679 1.00 93.69 194 LEU A CA 1
ATOM 1522 C C . LEU A 1 194 ? -34.824 -3.380 22.418 1.00 93.69 194 LEU A C 1
ATOM 1524 O O . LEU A 1 194 ? -34.821 -3.419 23.646 1.00 93.69 194 LEU A O 1
ATOM 1528 N N . ALA A 1 195 ? -35.022 -4.483 21.689 1.00 93.31 195 ALA A N 1
ATOM 1529 C CA . ALA A 1 195 ? -35.185 -5.801 22.297 1.00 93.31 195 ALA A CA 1
ATOM 1530 C C . ALA A 1 195 ? -33.926 -6.239 23.062 1.00 93.31 195 ALA A C 1
ATOM 1532 O O . ALA A 1 195 ? -34.039 -6.788 24.157 1.00 93.31 195 ALA A O 1
ATOM 1533 N N . TYR A 1 196 ? -32.743 -5.989 22.496 1.00 93.81 196 TYR A N 1
ATOM 1534 C CA . TYR A 1 196 ? -31.467 -6.273 23.146 1.00 93.81 196 TYR A CA 1
ATOM 1535 C C . TYR A 1 196 ? -31.214 -5.359 24.355 1.00 93.81 196 TYR A C 1
ATOM 1537 O O . TYR A 1 196 ? -30.834 -5.837 25.419 1.00 93.81 196 TYR A O 1
ATOM 1545 N N . GLU A 1 197 ? -31.493 -4.060 24.233 1.00 92.81 197 GLU A N 1
ATOM 1546 C CA . GLU A 1 197 ? -31.341 -3.081 25.318 1.00 92.81 197 GLU A CA 1
ATOM 1547 C C . GLU A 1 197 ? -32.226 -3.375 26.540 1.00 92.81 197 GLU A C 1
ATOM 1549 O O . GLU A 1 197 ? -31.890 -2.982 27.662 1.00 92.81 197 GLU A O 1
ATOM 1554 N N . GLU A 1 198 ? -33.371 -4.036 26.349 1.00 89.88 198 GLU A N 1
ATOM 1555 C CA . GLU A 1 198 ? -34.248 -4.470 27.443 1.00 89.88 198 GLU A CA 1
ATOM 1556 C C . GLU A 1 198 ? -33.781 -5.779 28.108 1.00 89.88 198 GLU A C 1
ATOM 1558 O O . GLU A 1 198 ? -33.876 -5.904 29.335 1.00 89.88 198 GLU A O 1
ATOM 1563 N N . ASP A 1 199 ? -33.268 -6.734 27.328 1.00 89.50 199 ASP A N 1
ATOM 1564 C CA . ASP A 1 199 ? -32.827 -8.066 27.774 1.00 89.50 199 ASP A CA 1
ATOM 1565 C C . ASP A 1 199 ? -31.514 -8.463 27.062 1.00 89.50 199 ASP A C 1
ATOM 1567 O O . ASP A 1 199 ? -31.557 -9.161 26.041 1.00 89.50 199 ASP A O 1
ATOM 1571 N N . PRO A 1 200 ? -30.343 -8.024 27.569 1.00 90.31 200 PRO A N 1
ATOM 1572 C CA . PRO A 1 200 ? -29.055 -8.264 26.923 1.00 90.31 200 PRO A CA 1
ATOM 1573 C C . PRO A 1 200 ? -28.647 -9.731 27.083 1.00 90.31 200 PRO A C 1
ATOM 1575 O O . PRO A 1 200 ? -28.021 -10.131 28.063 1.00 90.31 200 PRO A O 1
ATOM 1578 N N . ARG A 1 201 ? -29.058 -10.562 26.121 1.00 89.31 201 ARG A N 1
ATOM 1579 C CA . ARG A 1 201 ? -28.722 -11.990 26.048 1.00 89.31 201 ARG A CA 1
ATOM 1580 C C . ARG A 1 201 ? -27.984 -12.312 24.745 1.00 89.31 201 ARG A C 1
ATOM 1582 O O . ARG A 1 201 ? -28.343 -11.749 23.706 1.00 89.31 201 ARG A O 1
ATOM 1589 N N . PRO A 1 202 ? -27.062 -13.294 24.741 1.00 91.69 202 PRO A N 1
ATOM 1590 C CA . PRO A 1 202 ? -26.255 -13.621 23.562 1.00 91.69 202 PRO A CA 1
ATOM 1591 C C . PRO A 1 202 ? -27.072 -13.955 22.305 1.00 91.69 202 PRO A C 1
ATOM 1593 O O . PRO A 1 202 ? -26.775 -13.474 21.215 1.00 91.69 202 PRO A O 1
ATOM 1596 N N . TYR A 1 203 ? -28.169 -14.710 22.436 1.00 91.31 203 TYR A N 1
ATOM 1597 C CA . TYR A 1 203 ? -29.007 -15.046 21.277 1.00 91.31 203 TYR A CA 1
ATOM 1598 C C . TYR A 1 203 ? -29.729 -13.823 20.681 1.00 91.31 203 TYR A C 1
ATOM 1600 O O . TYR A 1 203 ? -30.003 -13.803 19.480 1.00 91.31 203 TYR A O 1
ATOM 1608 N N . ARG A 1 204 ? -30.045 -12.802 21.497 1.00 92.31 204 ARG A N 1
ATOM 1609 C CA . ARG A 1 204 ? -30.641 -11.547 21.014 1.00 92.31 204 ARG A CA 1
ATOM 1610 C C . ARG A 1 204 ? -29.599 -10.666 20.347 1.00 92.31 204 ARG A C 1
ATOM 1612 O O . ARG A 1 204 ? -29.935 -10.038 19.353 1.00 92.31 204 ARG A O 1
ATOM 1619 N N . LEU A 1 205 ? -28.361 -10.667 20.845 1.00 94.50 205 LEU A N 1
ATOM 1620 C CA . LEU A 1 205 ? -27.239 -9.982 20.203 1.00 94.50 205 LEU A CA 1
ATOM 1621 C C . LEU A 1 205 ? -26.955 -10.571 18.816 1.00 94.50 205 LEU A C 1
ATOM 1623 O O . LEU A 1 205 ? -26.892 -9.834 17.837 1.00 94.50 205 LEU A O 1
ATOM 1627 N N . LYS A 1 206 ? -26.905 -11.907 18.712 1.00 95.12 206 LYS A N 1
ATOM 1628 C CA . LYS A 1 206 ? -26.792 -12.616 17.428 1.00 95.12 206 LYS A CA 1
ATOM 1629 C C . LYS A 1 206 ? -27.921 -12.219 16.476 1.00 95.12 206 LYS A C 1
ATOM 1631 O O . LYS A 1 206 ? -27.690 -11.895 15.316 1.00 95.12 206 LYS A O 1
ATOM 1636 N N . TRP A 1 207 ? -29.156 -12.212 16.979 1.00 94.31 207 TRP A N 1
ATOM 1637 C CA . TRP A 1 207 ? -30.315 -11.831 16.178 1.00 94.31 207 TRP A CA 1
ATOM 1638 C C . TRP A 1 207 ? -30.270 -10.362 15.729 1.00 94.31 207 TRP A C 1
ATOM 1640 O O . TRP A 1 207 ? -30.568 -10.089 14.568 1.00 94.31 207 TRP A O 1
ATOM 1650 N N . LEU A 1 208 ? -29.864 -9.441 16.610 1.00 95.50 208 LEU A N 1
ATOM 1651 C CA . LEU A 1 208 ? -29.653 -8.024 16.304 1.00 95.50 208 LEU A CA 1
ATOM 1652 C C . LEU A 1 208 ? -28.609 -7.845 15.204 1.00 95.50 208 LEU A C 1
ATOM 1654 O O . LEU A 1 208 ? -28.878 -7.129 14.245 1.00 95.50 208 LEU A O 1
ATOM 1658 N N . ALA A 1 209 ? -27.470 -8.530 15.294 1.00 96.06 209 ALA A N 1
ATOM 1659 C CA . ALA A 1 209 ? -26.418 -8.425 14.292 1.00 96.06 209 ALA A CA 1
ATOM 1660 C C . ALA A 1 209 ? -26.918 -8.795 12.884 1.00 96.06 209 ALA A C 1
ATOM 1662 O O . ALA A 1 209 ? -26.671 -8.065 11.928 1.00 96.06 209 ALA A O 1
ATOM 1663 N N . PHE A 1 210 ? -27.723 -9.855 12.756 1.00 95.06 210 PHE A N 1
ATOM 1664 C CA . PHE A 1 210 ? -28.336 -10.201 11.469 1.00 95.06 210 PHE A CA 1
ATOM 1665 C C . PHE A 1 210 ? -29.357 -9.166 10.977 1.00 95.06 210 PHE A C 1
ATOM 1667 O O . PHE A 1 210 ? -29.469 -8.967 9.772 1.00 95.06 210 PHE A O 1
ATOM 1674 N N . ARG A 1 211 ? -30.095 -8.491 11.872 1.00 94.94 211 ARG A N 1
ATOM 1675 C CA . ARG A 1 211 ? -31.011 -7.409 11.462 1.00 94.94 211 ARG A CA 1
ATOM 1676 C C . ARG A 1 211 ? -30.262 -6.139 11.059 1.00 94.94 211 ARG A C 1
ATOM 1678 O O . ARG A 1 211 ? -30.683 -5.482 10.118 1.00 94.94 211 ARG A O 1
ATOM 1685 N N . LEU A 1 212 ? -29.158 -5.811 11.731 1.00 95.06 212 LEU A N 1
ATOM 1686 C CA . LEU A 1 212 ? -28.289 -4.692 11.355 1.00 95.06 212 LEU A CA 1
ATOM 1687 C C . LEU A 1 212 ? -27.679 -4.911 9.971 1.00 95.06 212 LEU A C 1
ATOM 1689 O O . LEU A 1 212 ? -27.676 -3.994 9.158 1.00 95.06 212 LEU A O 1
ATOM 1693 N N . TYR A 1 213 ? -27.259 -6.142 9.675 1.00 96.00 213 TYR A N 1
ATOM 1694 C CA . TYR A 1 213 ? -26.782 -6.505 8.346 1.00 96.00 213 TYR A CA 1
ATOM 1695 C C . TYR A 1 213 ? -27.840 -6.278 7.257 1.00 96.00 213 TYR A C 1
ATOM 1697 O O . TYR A 1 213 ? -27.558 -5.638 6.250 1.00 96.00 213 TYR A O 1
ATOM 1705 N N . GLU A 1 214 ? -29.073 -6.745 7.476 1.00 93.69 214 GLU A N 1
ATOM 1706 C CA . GLU A 1 214 ? -30.181 -6.532 6.531 1.00 93.69 214 GLU A CA 1
ATOM 1707 C C . GLU A 1 214 ? -30.533 -5.045 6.346 1.00 93.69 214 GLU A C 1
ATOM 1709 O O . GLU A 1 214 ? -30.984 -4.656 5.272 1.00 93.69 214 GLU A O 1
ATOM 1714 N N . ALA A 1 215 ? -30.303 -4.211 7.365 1.00 94.25 215 ALA A N 1
ATOM 1715 C CA . ALA A 1 215 ? -30.472 -2.759 7.296 1.00 94.25 215 ALA A CA 1
ATOM 1716 C C . ALA A 1 215 ? -29.281 -2.019 6.650 1.00 94.25 215 ALA A C 1
ATOM 1718 O O . ALA A 1 215 ? -29.344 -0.806 6.486 1.00 94.25 215 ALA A O 1
ATOM 1719 N N . GLY A 1 216 ? -28.203 -2.721 6.279 1.00 93.50 216 GLY A N 1
ATOM 1720 C CA . GLY A 1 216 ? -27.004 -2.132 5.669 1.00 93.50 216 GLY A CA 1
ATOM 1721 C C . GLY A 1 216 ? -25.923 -1.674 6.657 1.00 93.50 216 GLY A C 1
ATOM 1722 O O . GLY A 1 216 ? -24.865 -1.216 6.229 1.00 93.50 216 GLY A O 1
ATOM 1723 N N . GLU A 1 217 ? -26.120 -1.860 7.964 1.00 94.69 217 GLU A N 1
ATOM 1724 C CA . GLU A 1 217 ? -25.154 -1.518 9.022 1.00 94.69 217 GLU A CA 1
ATOM 1725 C C . GLU A 1 217 ? -24.122 -2.645 9.215 1.00 94.69 217 GLU A C 1
ATOM 1727 O O . GLU A 1 217 ? -24.012 -3.285 10.266 1.00 94.69 217 GLU A O 1
ATOM 1732 N N . ILE A 1 218 ? -23.372 -2.930 8.148 1.00 95.81 218 ILE A N 1
ATOM 1733 C CA . ILE A 1 218 ? -22.524 -4.126 8.018 1.00 95.81 218 ILE A CA 1
ATOM 1734 C C . ILE A 1 218 ? -21.352 -4.109 9.016 1.00 95.81 218 ILE A C 1
ATOM 1736 O O . ILE A 1 218 ? -21.021 -5.140 9.603 1.00 95.81 218 ILE A O 1
ATOM 1740 N N . ALA A 1 219 ? -20.732 -2.946 9.243 1.00 94.38 219 ALA A N 1
ATOM 1741 C CA . ALA A 1 219 ? -19.587 -2.822 10.148 1.00 94.38 219 ALA A CA 1
ATOM 1742 C C . ALA A 1 219 ? -19.971 -3.055 11.619 1.00 94.38 219 ALA A C 1
ATOM 1744 O O . ALA A 1 219 ? -19.242 -3.729 12.348 1.00 94.38 219 ALA A O 1
ATOM 1745 N N . GLU A 1 220 ? -21.128 -2.537 12.046 1.00 94.50 220 GLU A N 1
ATOM 1746 C CA . GLU A 1 220 ? -21.655 -2.779 13.392 1.00 94.50 220 GLU A CA 1
ATOM 1747 C C . GLU A 1 220 ? -22.090 -4.240 13.547 1.00 94.50 220 GLU A C 1
ATOM 1749 O O . GLU A 1 220 ? -21.766 -4.869 14.551 1.00 94.50 220 GLU A O 1
ATOM 1754 N N . ALA A 1 221 ? -22.756 -4.814 12.539 1.00 96.19 221 ALA A N 1
ATOM 1755 C CA . ALA A 1 221 ? -23.156 -6.220 12.540 1.00 96.19 221 ALA A CA 1
ATOM 1756 C C . ALA A 1 221 ? -21.962 -7.176 12.714 1.00 96.19 221 ALA A C 1
ATOM 1758 O O . ALA A 1 221 ? -22.011 -8.068 13.562 1.00 96.19 221 ALA A O 1
ATOM 1759 N N . ASP A 1 222 ? -20.881 -6.971 11.956 1.00 96.81 222 ASP A N 1
ATOM 1760 C CA . ASP A 1 222 ? -19.635 -7.745 12.062 1.00 96.81 222 ASP A CA 1
ATOM 1761 C C . ASP A 1 222 ? -19.035 -7.657 13.474 1.00 96.81 222 ASP A C 1
ATOM 1763 O O . ASP A 1 222 ? -18.723 -8.676 14.095 1.00 96.81 222 ASP A O 1
ATOM 1767 N N . ALA A 1 223 ? -18.959 -6.445 14.030 1.00 96.12 223 ALA A N 1
ATOM 1768 C CA . ALA A 1 223 ? -18.441 -6.226 15.374 1.00 96.12 223 ALA A CA 1
ATOM 1769 C C . ALA A 1 223 ? -19.310 -6.895 16.459 1.00 96.12 223 ALA A C 1
ATOM 1771 O O . ALA A 1 223 ? -18.775 -7.553 17.352 1.00 96.12 223 ALA A O 1
ATOM 1772 N N . MET A 1 224 ? -20.642 -6.820 16.352 1.00 94.19 224 MET A N 1
ATOM 1773 C CA . MET A 1 224 ? -21.562 -7.500 17.275 1.00 94.19 224 MET A CA 1
ATOM 1774 C C . MET A 1 224 ? -21.433 -9.028 17.205 1.00 94.19 224 MET A C 1
ATOM 1776 O O . MET A 1 224 ? -21.514 -9.687 18.240 1.00 94.19 224 MET A O 1
ATOM 1780 N N . LEU A 1 225 ? -21.200 -9.602 16.017 1.00 94.62 225 LEU A N 1
ATOM 1781 C CA . LEU A 1 225 ? -20.940 -11.039 15.862 1.00 94.62 225 LEU A CA 1
ATOM 1782 C C . LEU A 1 225 ? -19.576 -11.453 16.423 1.00 94.62 225 LEU A C 1
ATOM 1784 O O . LEU A 1 225 ? -19.442 -12.576 16.904 1.00 94.62 225 LEU A O 1
ATOM 1788 N N . ALA A 1 226 ? -18.570 -10.579 16.358 1.00 94.12 226 ALA A N 1
ATOM 1789 C CA . ALA A 1 226 ? -17.242 -10.832 16.918 1.00 94.12 226 ALA A CA 1
ATOM 1790 C C . ALA A 1 226 ? -17.213 -10.779 18.456 1.00 94.12 226 ALA A C 1
ATOM 1792 O O . ALA A 1 226 ? -16.360 -11.415 19.065 1.00 94.12 226 ALA A O 1
ATOM 1793 N N . LEU A 1 227 ? -18.138 -10.038 19.074 1.00 94.44 227 LEU A N 1
ATOM 1794 C CA . LEU A 1 227 ? -18.251 -9.876 20.529 1.00 94.44 227 LEU A CA 1
ATOM 1795 C C . LEU A 1 227 ? -19.174 -10.909 21.199 1.00 94.44 227 LEU A C 1
ATOM 1797 O O . LEU A 1 227 ? -19.384 -10.850 22.411 1.00 94.44 227 LEU A O 1
ATOM 1801 N N . LEU A 1 228 ? -19.747 -11.844 20.436 1.00 93.56 228 LEU A N 1
ATOM 1802 C CA . LEU A 1 228 ? -20.547 -12.931 20.999 1.00 93.56 228 LEU A CA 1
ATOM 1803 C C . LEU A 1 228 ? -19.675 -13.888 21.836 1.00 93.56 228 LEU A C 1
ATOM 1805 O O . LEU A 1 228 ? -18.538 -14.162 21.457 1.00 93.56 228 LEU A O 1
ATOM 1809 N N . PRO A 1 229 ? -20.209 -14.460 22.933 1.00 90.75 229 PRO A N 1
ATOM 1810 C CA . PRO A 1 229 ? -19.531 -15.523 23.670 1.00 90.75 229 PRO A CA 1
ATOM 1811 C C . PRO A 1 229 ? -19.238 -16.743 22.786 1.00 90.75 229 PRO A C 1
ATOM 1813 O O . PRO A 1 229 ? -20.068 -17.115 21.951 1.00 90.75 229 PRO A O 1
ATOM 1816 N N . GLU A 1 230 ? -18.108 -17.410 23.027 1.00 84.38 230 GLU A N 1
ATOM 1817 C CA . GLU A 1 230 ? -17.670 -18.590 22.259 1.00 84.38 230 GLU A CA 1
ATOM 1818 C C . GLU A 1 230 ? -18.672 -19.759 22.324 1.00 84.38 230 GLU A C 1
ATOM 1820 O O . GLU A 1 230 ? -18.810 -20.510 21.363 1.00 84.38 230 GLU A O 1
ATOM 1825 N N . ASP A 1 231 ? -19.457 -19.852 23.403 1.00 84.94 231 ASP A N 1
ATOM 1826 C CA . ASP A 1 231 ? -20.487 -20.885 23.601 1.00 84.94 231 ASP A CA 1
ATOM 1827 C C . ASP A 1 231 ? -21.775 -20.663 22.777 1.00 84.94 231 ASP A C 1
ATOM 1829 O O . ASP A 1 231 ? -22.754 -21.407 22.906 1.00 84.94 231 ASP A O 1
ATOM 1833 N N . THR A 1 232 ? -21.840 -19.614 21.950 1.00 86.75 232 THR A N 1
ATOM 1834 C CA . THR A 1 232 ? -23.032 -19.336 21.139 1.00 86.75 232 THR A CA 1
ATOM 1835 C C . THR A 1 232 ? -23.132 -20.276 19.942 1.00 86.75 232 THR A C 1
ATOM 1837 O O . THR A 1 232 ? -22.284 -20.299 19.057 1.00 86.75 232 THR A O 1
ATOM 1840 N N . SER A 1 233 ? -24.215 -21.055 19.881 1.00 88.50 233 SER A N 1
ATOM 1841 C CA . SER A 1 233 ? -24.440 -21.980 18.773 1.00 88.50 233 SER A CA 1
ATOM 1842 C C . SER A 1 233 ? -24.926 -21.264 17.509 1.00 88.50 233 SER A C 1
ATOM 1844 O O . SER A 1 233 ? -25.814 -20.400 17.543 1.00 88.50 233 SER A O 1
ATOM 1846 N N . PHE A 1 234 ? -24.368 -21.673 16.371 1.00 90.25 234 PHE A N 1
ATOM 1847 C CA . PHE A 1 234 ? -24.786 -21.264 15.035 1.00 90.25 234 PHE A CA 1
ATOM 1848 C C . PHE A 1 234 ? -25.244 -22.491 14.245 1.00 90.25 234 PHE A C 1
ATOM 1850 O O . PHE A 1 234 ? -24.650 -23.562 14.337 1.00 90.25 234 PHE A O 1
ATOM 1857 N N . SER A 1 235 ? -26.306 -22.332 13.463 1.00 92.94 235 SER A N 1
ATOM 1858 C CA . SER A 1 235 ? -26.654 -23.281 12.401 1.00 92.94 235 SER A CA 1
ATOM 1859 C C . SER A 1 235 ? -25.765 -23.078 11.171 1.00 92.94 235 SER A C 1
ATOM 1861 O O . SER A 1 235 ? -25.248 -21.983 10.953 1.00 92.94 235 SER A O 1
ATOM 1863 N N . ASP A 1 236 ? -25.665 -24.082 10.298 1.00 89.75 236 ASP A N 1
ATOM 1864 C CA . ASP A 1 236 ? -24.875 -23.993 9.057 1.00 89.75 236 ASP A CA 1
ATOM 1865 C C . ASP A 1 236 ? -25.268 -22.803 8.168 1.00 89.75 236 ASP A C 1
ATOM 1867 O O . ASP A 1 236 ? -24.427 -22.190 7.511 1.00 89.75 236 ASP A O 1
ATOM 1871 N N . SER A 1 237 ? -26.558 -22.456 8.128 1.00 89.19 237 SER A N 1
ATOM 1872 C CA . SER A 1 237 ? -27.033 -21.270 7.410 1.00 89.19 237 SER A CA 1
ATOM 1873 C C . SER A 1 237 ? -26.599 -19.965 8.070 1.00 89.19 237 SER A C 1
ATOM 1875 O O . SER A 1 237 ? -26.276 -19.016 7.363 1.00 89.19 237 SER A O 1
ATOM 1877 N N . GLU A 1 238 ? -26.579 -19.914 9.404 1.00 92.81 238 GLU A N 1
ATOM 1878 C CA . GLU A 1 238 ? -26.139 -18.729 10.145 1.00 92.81 238 GLU A CA 1
ATOM 1879 C C . GLU A 1 238 ? -24.619 -18.546 10.061 1.00 92.81 238 GLU A C 1
ATOM 1881 O O . GLU A 1 238 ? -24.170 -17.409 9.974 1.00 92.81 238 GLU A O 1
ATOM 1886 N N . LEU A 1 239 ? -23.838 -19.632 10.026 1.00 91.94 239 LEU A N 1
ATOM 1887 C CA . LEU A 1 239 ? -22.389 -19.577 9.796 1.00 91.94 239 LEU A CA 1
ATOM 1888 C C . LEU A 1 239 ? -22.072 -18.986 8.423 1.00 91.94 239 LEU A C 1
ATOM 1890 O O . LEU A 1 239 ? -21.308 -18.034 8.324 1.00 91.94 239 LEU A O 1
ATOM 1894 N N . ARG A 1 240 ? -22.745 -19.465 7.367 1.00 92.81 240 ARG A N 1
ATOM 1895 C CA . ARG A 1 240 ? -22.602 -18.878 6.024 1.00 92.81 240 ARG A CA 1
ATOM 1896 C C . ARG A 1 240 ? -22.968 -17.396 6.003 1.00 92.81 240 ARG A C 1
ATOM 1898 O O . ARG A 1 240 ? -22.291 -16.607 5.354 1.00 92.81 240 ARG A O 1
ATOM 1905 N N . GLN A 1 241 ? -24.030 -17.016 6.712 1.00 92.94 241 GLN A N 1
ATOM 1906 C CA . GLN A 1 241 ? -24.424 -15.615 6.823 1.00 92.94 241 GLN A CA 1
ATOM 1907 C C . GLN A 1 241 ? -23.379 -14.790 7.591 1.00 92.94 241 GLN A C 1
ATOM 1909 O O . GLN A 1 241 ? -23.064 -13.681 7.175 1.00 92.94 241 GLN A O 1
ATOM 1914 N N . GLN A 1 242 ? -22.807 -15.321 8.672 1.00 93.19 242 GLN A N 1
ATOM 1915 C CA . GLN A 1 242 ? -21.724 -14.678 9.418 1.00 93.19 242 GLN A CA 1
ATOM 1916 C C . GLN A 1 242 ? -20.471 -14.489 8.554 1.00 93.19 242 GLN A C 1
ATOM 1918 O O . GLN A 1 242 ? -19.889 -13.406 8.567 1.00 93.19 242 GLN A O 1
ATOM 1923 N N . ASP A 1 243 ? -20.070 -15.504 7.791 1.00 92.88 243 ASP A N 1
ATOM 1924 C CA . ASP A 1 243 ? -18.919 -15.416 6.889 1.00 92.88 243 ASP A CA 1
ATOM 1925 C C . ASP A 1 243 ? -19.152 -14.381 5.784 1.00 92.88 243 ASP A C 1
ATOM 1927 O O . ASP A 1 243 ? -18.256 -13.591 5.483 1.00 92.88 243 ASP A O 1
ATOM 1931 N N . GLN A 1 244 ? -20.374 -14.313 5.242 1.00 94.19 244 GLN A N 1
ATOM 1932 C CA . GLN A 1 244 ? -20.763 -13.279 4.283 1.00 94.19 244 GLN A CA 1
ATOM 1933 C C . GLN A 1 244 ? -20.643 -11.876 4.891 1.00 94.19 244 GLN A C 1
ATOM 1935 O O . GLN A 1 244 ? -20.037 -10.996 4.282 1.00 94.19 244 GLN A O 1
ATOM 1940 N N . ILE A 1 245 ? -21.159 -11.677 6.109 1.00 95.12 245 ILE A N 1
ATOM 1941 C CA . ILE A 1 245 ? -21.071 -10.400 6.832 1.00 95.12 245 ILE A CA 1
ATOM 1942 C C . ILE A 1 245 ? -19.610 -10.002 7.039 1.00 95.12 245 ILE A C 1
ATOM 1944 O O . ILE A 1 245 ? -19.235 -8.871 6.742 1.00 95.12 245 ILE A O 1
ATOM 1948 N N . ARG A 1 246 ? -18.768 -10.934 7.497 1.00 94.19 246 ARG A N 1
ATOM 1949 C CA . ARG A 1 246 ? -17.333 -10.702 7.719 1.00 94.19 246 ARG A CA 1
ATOM 1950 C C . ARG A 1 246 ? -16.613 -10.318 6.434 1.00 94.19 246 ARG A C 1
ATOM 1952 O O . ARG A 1 246 ? -15.813 -9.380 6.431 1.00 94.19 246 ARG A O 1
ATOM 1959 N N . TYR A 1 247 ? -16.898 -11.030 5.346 1.00 94.50 247 TYR A N 1
ATOM 1960 C CA . TYR A 1 247 ? -16.316 -10.752 4.040 1.00 94.50 247 TYR A CA 1
ATOM 1961 C C . TYR A 1 247 ? -16.725 -9.368 3.530 1.00 94.50 247 TYR A C 1
ATOM 1963 O O . TYR A 1 247 ? -15.863 -8.566 3.167 1.00 94.50 247 TYR A O 1
ATOM 1971 N N . GLU A 1 248 ? -18.020 -9.051 3.561 1.00 95.88 248 GLU A N 1
ATOM 1972 C CA . GLU A 1 248 ? -18.531 -7.754 3.117 1.00 95.88 248 GLU A CA 1
ATOM 1973 C C . GLU A 1 248 ? -17.982 -6.615 3.978 1.00 95.88 248 GLU A C 1
ATOM 1975 O O . GLU A 1 248 ? -17.437 -5.658 3.427 1.00 95.88 248 GLU A O 1
ATOM 1980 N N . ALA A 1 249 ? -18.006 -6.751 5.306 1.00 94.44 249 ALA A N 1
ATOM 1981 C CA . ALA A 1 249 ? -17.457 -5.765 6.233 1.00 94.44 249 ALA A CA 1
ATOM 1982 C C . ALA A 1 249 ? -15.965 -5.511 5.977 1.00 94.44 249 ALA A C 1
ATOM 1984 O O . ALA A 1 249 ? -15.528 -4.361 5.904 1.00 94.44 249 ALA A O 1
ATOM 1985 N N . SER A 1 250 ? -15.181 -6.577 5.792 1.00 93.00 250 SER A N 1
ATOM 1986 C CA . SER A 1 250 ? -13.756 -6.477 5.468 1.00 93.00 250 SER A CA 1
ATOM 1987 C C . SER A 1 250 ? -13.530 -5.788 4.120 1.00 93.00 250 SER A C 1
ATOM 1989 O O . SER A 1 250 ? -12.735 -4.853 4.024 1.00 93.00 250 SER A O 1
ATOM 1991 N N . SER A 1 251 ? -14.293 -6.169 3.093 1.00 93.06 251 SER A N 1
ATOM 1992 C CA . SER A 1 251 ? -14.183 -5.589 1.753 1.00 93.06 251 SER A CA 1
ATOM 1993 C C . SER A 1 251 ? -14.547 -4.099 1.710 1.00 93.06 251 SER A C 1
ATOM 1995 O O . SER A 1 251 ? -13.873 -3.327 1.026 1.00 93.06 251 SER A O 1
ATOM 1997 N N . ILE A 1 252 ? -15.570 -3.678 2.465 1.00 93.69 252 ILE A N 1
ATOM 1998 C CA . ILE A 1 252 ? -16.010 -2.280 2.557 1.00 93.69 252 ILE A CA 1
ATOM 1999 C C . ILE A 1 252 ? -14.944 -1.451 3.268 1.00 93.69 252 ILE A C 1
ATOM 2001 O O . ILE A 1 252 ? -14.496 -0.449 2.713 1.00 93.69 252 ILE A O 1
ATOM 2005 N N . ARG A 1 253 ? -14.455 -1.908 4.430 1.00 93.88 253 ARG A N 1
ATOM 2006 C CA . ARG A 1 253 ? -13.377 -1.224 5.167 1.00 93.88 253 ARG A CA 1
ATOM 2007 C C . ARG A 1 253 ? -12.116 -1.080 4.322 1.00 93.88 253 ARG A C 1
ATOM 2009 O O . ARG A 1 253 ? -11.518 -0.008 4.295 1.00 93.88 253 ARG A O 1
ATOM 2016 N N . LEU A 1 254 ? -11.733 -2.132 3.598 1.00 93.25 254 LEU A N 1
ATOM 2017 C CA . LEU A 1 254 ? -10.570 -2.095 2.716 1.00 93.25 254 LEU A CA 1
ATOM 2018 C C . LEU A 1 254 ? -10.778 -1.125 1.547 1.00 93.25 254 LEU A C 1
ATOM 2020 O O . LEU A 1 254 ? -9.863 -0.382 1.202 1.00 93.25 254 LEU A O 1
ATOM 2024 N N . ARG A 1 255 ? -11.974 -1.083 0.951 1.00 91.88 255 ARG A N 1
ATOM 2025 C CA . ARG A 1 255 ? -12.299 -0.127 -0.117 1.00 91.88 255 ARG A CA 1
ATOM 2026 C C . ARG A 1 255 ? -12.234 1.314 0.384 1.00 91.88 255 ARG A C 1
ATOM 2028 O O . ARG A 1 255 ? -11.611 2.146 -0.268 1.00 91.88 255 ARG A O 1
ATOM 2035 N N . GLU A 1 256 ? -12.823 1.604 1.539 1.00 92.44 256 GLU A N 1
ATOM 2036 C CA . GLU A 1 256 ? -12.754 2.928 2.167 1.00 92.44 256 GLU A CA 1
ATOM 2037 C C . GLU A 1 256 ? -11.314 3.319 2.514 1.00 92.44 256 GLU A C 1
ATOM 2039 O O . GLU A 1 256 ? -10.909 4.463 2.306 1.00 92.44 256 GLU A O 1
ATOM 2044 N N . ALA A 1 257 ? -10.514 2.370 3.003 1.00 92.69 257 ALA A N 1
ATOM 2045 C CA . ALA A 1 257 ? -9.102 2.587 3.281 1.00 92.69 257 ALA A CA 1
ATOM 2046 C C . ALA A 1 257 ? -8.296 2.880 2.008 1.00 92.69 257 ALA A C 1
ATOM 2048 O O . ALA A 1 257 ? -7.477 3.800 1.996 1.00 92.69 257 ALA A O 1
ATOM 2049 N N . LYS A 1 258 ? -8.556 2.155 0.915 1.00 91.44 258 LYS A N 1
ATOM 2050 C CA . LYS A 1 258 ? -7.929 2.395 -0.395 1.00 91.44 258 LYS A CA 1
ATOM 2051 C C . LYS A 1 258 ? -8.295 3.763 -0.962 1.00 91.44 258 LYS A C 1
ATOM 2053 O O . LYS A 1 258 ? -7.410 4.462 -1.449 1.00 91.44 258 LYS A O 1
ATOM 2058 N N . GLN A 1 259 ? -9.556 4.172 -0.818 1.00 90.31 259 GLN A N 1
ATOM 2059 C CA . GLN A 1 259 ? -10.013 5.508 -1.206 1.00 90.31 259 GLN A CA 1
ATOM 2060 C C . GLN A 1 259 ? -9.337 6.610 -0.382 1.00 90.31 259 GLN A C 1
ATOM 2062 O O . GLN A 1 259 ? -8.844 7.573 -0.951 1.00 90.31 259 GLN A O 1
ATOM 2067 N N . LYS A 1 260 ? -9.248 6.462 0.946 1.00 90.00 260 LYS A N 1
ATOM 2068 C CA . LYS A 1 260 ? -8.611 7.462 1.828 1.00 90.00 260 LYS A CA 1
ATOM 2069 C C . LYS A 1 260 ? -7.108 7.615 1.611 1.00 90.00 260 LYS A C 1
ATOM 2071 O O . LYS A 1 260 ? -6.543 8.636 1.981 1.00 90.00 260 LYS A O 1
ATOM 2076 N N . THR A 1 261 ? -6.456 6.584 1.090 1.00 86.25 261 THR A N 1
ATOM 2077 C CA . THR A 1 261 ? -4.995 6.530 0.950 1.00 86.25 261 THR A CA 1
ATOM 2078 C C . THR A 1 261 ? -4.539 6.755 -0.492 1.00 86.25 261 THR A C 1
ATOM 2080 O O . THR A 1 261 ? -3.367 6.511 -0.795 1.00 86.25 261 THR A O 1
ATOM 2083 N N . ASP A 1 262 ? -5.446 7.165 -1.389 1.00 86.12 262 ASP A N 1
ATOM 2084 C CA . ASP A 1 262 ? -5.206 7.319 -2.831 1.00 86.12 262 ASP A CA 1
ATOM 2085 C C . ASP A 1 262 ? -4.435 6.128 -3.423 1.00 86.12 262 ASP A C 1
ATOM 2087 O O . ASP A 1 262 ? -3.536 6.266 -4.261 1.00 86.12 262 ASP A O 1
ATOM 2091 N N . PHE A 1 263 ? -4.742 4.930 -2.920 1.00 87.31 263 PHE A N 1
ATOM 2092 C CA . PHE A 1 263 ? -3.978 3.723 -3.205 1.00 87.31 263 PHE A CA 1
ATOM 2093 C C . PHE A 1 263 ? -4.004 3.399 -4.701 1.00 87.31 263 PHE A C 1
ATOM 2095 O O . PHE A 1 263 ? -2.960 3.132 -5.294 1.00 87.31 263 PHE A O 1
ATOM 2102 N N . ASP A 1 264 ? -5.180 3.498 -5.326 1.00 84.62 264 ASP A N 1
ATOM 2103 C CA . ASP A 1 264 ? -5.358 3.192 -6.746 1.00 84.62 264 ASP A CA 1
ATOM 2104 C C . ASP A 1 264 ? -4.547 4.140 -7.637 1.00 84.62 264 ASP A C 1
ATOM 2106 O O . ASP A 1 264 ? -3.935 3.698 -8.610 1.00 84.62 264 ASP A O 1
ATOM 2110 N N . HIS A 1 265 ? -4.462 5.424 -7.275 1.00 86.19 265 HIS A N 1
ATOM 2111 C CA . HIS A 1 265 ? -3.651 6.398 -8.004 1.00 86.19 265 HIS A CA 1
ATOM 2112 C C . HIS A 1 265 ? -2.155 6.087 -7.877 1.00 86.19 265 HIS A C 1
ATOM 2114 O O . HIS A 1 265 ? -1.440 6.040 -8.880 1.00 86.19 265 HIS A O 1
ATOM 2120 N N . ARG A 1 266 ? -1.671 5.808 -6.657 1.00 83.81 266 ARG A N 1
ATOM 2121 C CA . ARG A 1 266 ? -0.270 5.409 -6.429 1.00 83.81 266 ARG A CA 1
ATOM 2122 C C . ARG A 1 266 ? 0.075 4.126 -7.181 1.00 83.81 266 ARG A C 1
ATOM 2124 O O . ARG A 1 266 ? 1.130 4.051 -7.808 1.00 83.81 266 ARG A O 1
ATOM 2131 N N . ARG A 1 267 ? -0.832 3.150 -7.190 1.00 86.38 267 ARG A N 1
ATOM 2132 C CA . ARG A 1 267 ? -0.673 1.907 -7.945 1.00 86.38 267 ARG A CA 1
ATOM 2133 C C . ARG A 1 267 ? -0.590 2.148 -9.446 1.00 86.38 267 ARG A C 1
ATOM 2135 O O . ARG A 1 267 ? 0.322 1.632 -10.085 1.00 86.38 267 ARG A O 1
ATOM 2142 N N . GLN A 1 268 ? -1.490 2.952 -10.006 1.00 87.31 268 GLN A N 1
ATOM 2143 C CA . GLN A 1 268 ? -1.464 3.296 -11.429 1.00 87.31 268 GLN A CA 1
ATOM 2144 C C . GLN A 1 268 ? -0.185 4.045 -11.816 1.00 87.31 268 GLN A C 1
ATOM 2146 O O . GLN A 1 268 ? 0.404 3.748 -12.856 1.00 87.31 268 GLN A O 1
ATOM 2151 N N . ALA A 1 269 ? 0.284 4.967 -10.970 1.00 86.62 269 ALA A N 1
ATOM 2152 C CA . ALA A 1 269 ? 1.539 5.680 -11.188 1.00 86.62 269 ALA A CA 1
ATOM 2153 C C . ALA A 1 269 ? 2.728 4.707 -11.252 1.00 86.62 269 ALA A C 1
ATOM 2155 O O . ALA A 1 269 ? 3.492 4.735 -12.217 1.00 86.62 269 ALA A O 1
ATOM 2156 N N . VAL A 1 270 ? 2.835 3.781 -10.299 1.00 85.81 270 VAL A N 1
ATOM 2157 C CA . VAL A 1 270 ? 3.894 2.760 -10.290 1.00 85.81 270 VAL A CA 1
ATOM 2158 C C . VAL A 1 270 ? 3.777 1.812 -11.487 1.00 85.81 270 VAL A C 1
ATOM 2160 O O . VAL A 1 270 ? 4.774 1.515 -12.142 1.00 85.81 270 VAL A O 1
ATOM 2163 N N . GLU A 1 271 ? 2.568 1.375 -11.846 1.00 87.12 271 GLU A N 1
ATOM 2164 C CA . GLU A 1 271 ? 2.348 0.551 -13.040 1.00 87.12 271 GLU A CA 1
ATOM 2165 C C . GLU A 1 271 ? 2.760 1.283 -14.327 1.00 87.12 271 GLU A C 1
ATOM 2167 O O . GLU A 1 271 ? 3.328 0.667 -15.232 1.00 87.12 271 GLU A O 1
ATOM 2172 N N . SER A 1 272 ? 2.519 2.594 -14.418 1.00 87.88 272 SER A N 1
ATOM 2173 C CA . SER A 1 272 ? 2.955 3.409 -15.556 1.00 87.88 272 SER A CA 1
ATOM 2174 C C . SER A 1 272 ? 4.480 3.537 -15.624 1.00 87.88 272 SER A C 1
ATOM 2176 O O . SER A 1 272 ? 5.055 3.328 -16.692 1.00 87.88 272 SER A O 1
ATOM 2178 N N . GLN A 1 273 ? 5.144 3.749 -14.483 1.00 88.00 273 GLN A N 1
ATOM 2179 C CA . GLN A 1 273 ? 6.605 3.785 -14.387 1.00 88.00 273 GLN A CA 1
ATOM 2180 C C . GLN A 1 273 ? 7.225 2.442 -14.779 1.00 88.00 273 GLN A C 1
ATOM 2182 O O . GLN A 1 273 ? 8.174 2.402 -15.555 1.00 88.00 273 GLN A O 1
ATOM 2187 N N . LEU A 1 274 ? 6.658 1.323 -14.321 1.00 87.31 274 LEU A N 1
ATOM 2188 C CA . LEU A 1 274 ? 7.119 -0.012 -14.705 1.00 87.31 274 LEU A CA 1
ATOM 2189 C C . LEU A 1 274 ? 6.940 -0.275 -16.203 1.00 87.31 274 LEU A C 1
ATOM 2191 O O . LEU A 1 274 ? 7.800 -0.899 -16.824 1.00 87.31 274 LEU A O 1
ATOM 2195 N N . LYS A 1 275 ? 5.843 0.196 -16.808 1.00 89.31 275 LYS A N 1
ATOM 2196 C CA . LYS A 1 275 ? 5.652 0.109 -18.264 1.00 89.31 275 LYS A CA 1
ATOM 2197 C C . LYS A 1 275 ? 6.697 0.932 -19.011 1.00 89.31 275 LYS A C 1
ATOM 2199 O O . LYS A 1 275 ? 7.261 0.419 -19.973 1.00 89.31 275 LYS A O 1
ATOM 2204 N N . GLN A 1 276 ? 6.985 2.147 -18.551 1.00 91.69 276 GLN A N 1
ATOM 2205 C CA . GLN A 1 276 ? 8.016 2.996 -19.142 1.00 91.69 276 GLN A CA 1
ATOM 2206 C C . GLN A 1 276 ? 9.403 2.349 -19.034 1.00 91.69 276 GLN A C 1
ATOM 2208 O O . GLN A 1 276 ? 10.072 2.186 -20.047 1.00 91.69 276 GLN A O 1
ATOM 2213 N N . LEU A 1 277 ? 9.793 1.870 -17.850 1.00 90.94 277 LEU A N 1
ATOM 2214 C CA . LEU A 1 277 ? 11.073 1.183 -17.648 1.00 90.94 277 LEU A CA 1
ATOM 2215 C C . LEU A 1 277 ? 11.204 -0.074 -18.519 1.00 90.94 277 LEU A C 1
ATOM 2217 O O . LEU A 1 277 ? 12.274 -0.356 -19.051 1.00 90.94 277 LEU A O 1
ATOM 2221 N N . ARG A 1 278 ? 10.115 -0.828 -18.716 1.00 90.25 278 ARG A N 1
ATOM 2222 C CA . ARG A 1 278 ? 10.105 -1.976 -19.639 1.00 90.25 278 ARG A CA 1
ATOM 2223 C C . ARG A 1 278 ? 10.308 -1.552 -21.088 1.00 90.25 278 ARG A C 1
ATOM 2225 O O . ARG A 1 278 ? 11.015 -2.243 -21.815 1.00 90.25 278 ARG A O 1
ATOM 2232 N N . GLN A 1 279 ? 9.691 -0.448 -21.509 1.00 92.75 279 GLN A N 1
ATOM 2233 C CA . GLN A 1 279 ? 9.902 0.107 -22.844 1.00 92.75 279 GLN A CA 1
ATOM 2234 C C . GLN A 1 279 ? 11.345 0.580 -23.012 1.00 92.75 279 GLN A C 1
ATOM 2236 O O . GLN A 1 279 ? 11.980 0.216 -23.994 1.00 92.75 279 GLN A O 1
ATOM 2241 N N . GLU A 1 280 ? 11.897 1.297 -22.034 1.00 91.38 280 GLU A N 1
ATOM 2242 C CA . GLU A 1 280 ? 13.291 1.745 -22.041 1.00 91.38 280 GLU A CA 1
ATOM 2243 C C . GLU A 1 280 ? 14.255 0.555 -22.118 1.00 91.38 280 GLU A C 1
ATOM 2245 O O . GLU A 1 280 ? 15.112 0.515 -23.000 1.00 91.38 280 GLU A O 1
ATOM 2250 N N . HIS A 1 281 ? 14.056 -0.478 -21.299 1.00 90.69 281 HIS A N 1
ATOM 2251 C CA . HIS A 1 281 ? 14.847 -1.706 -21.366 1.00 90.69 281 HIS A CA 1
ATOM 2252 C C . HIS A 1 281 ? 14.723 -2.405 -22.732 1.00 90.69 281 HIS A C 1
ATOM 2254 O O . HIS A 1 281 ? 15.718 -2.858 -23.298 1.00 90.69 281 HIS A O 1
ATOM 2260 N N . ALA A 1 282 ? 13.522 -2.464 -23.315 1.00 92.88 282 ALA A N 1
ATOM 2261 C CA . ALA A 1 282 ? 13.325 -3.004 -24.661 1.00 92.88 282 ALA A CA 1
ATOM 2262 C C . ALA A 1 282 ? 14.063 -2.174 -25.731 1.00 92.88 282 ALA A C 1
ATOM 2264 O O . ALA A 1 282 ? 14.690 -2.727 -26.630 1.00 92.88 282 ALA A O 1
ATOM 2265 N N . THR A 1 283 ? 14.056 -0.843 -25.622 1.00 94.00 283 THR A N 1
ATOM 2266 C CA . THR A 1 283 ? 14.805 0.019 -26.551 1.00 94.00 283 THR A CA 1
ATOM 2267 C C . THR A 1 283 ? 16.314 -0.140 -26.396 1.00 94.00 283 THR A C 1
ATOM 2269 O O . THR A 1 283 ? 17.021 -0.216 -27.397 1.00 94.00 283 THR A O 1
ATOM 2272 N N . GLN A 1 284 ? 16.813 -0.259 -25.163 1.00 92.12 284 GLN A N 1
ATOM 2273 C CA . GLN A 1 284 ? 18.234 -0.469 -24.891 1.00 92.12 284 GLN A CA 1
ATOM 2274 C C . GLN A 1 284 ? 18.709 -1.827 -25.404 1.00 92.12 284 GLN A C 1
ATOM 2276 O O . GLN A 1 284 ? 19.772 -1.913 -26.010 1.00 92.12 284 GLN A O 1
ATOM 2281 N N . THR A 1 285 ? 17.912 -2.878 -25.212 1.00 93.00 285 THR A N 1
ATOM 2282 C CA . THR A 1 285 ? 18.228 -4.214 -25.735 1.00 93.00 285 THR A CA 1
ATOM 2283 C C . THR A 1 285 ? 18.239 -4.238 -27.261 1.00 93.00 285 THR A C 1
ATOM 2285 O O . THR A 1 285 ? 19.178 -4.777 -27.841 1.00 93.00 285 THR A O 1
ATOM 2288 N N . ASN A 1 286 ? 17.282 -3.584 -27.924 1.00 94.88 286 ASN A N 1
ATOM 2289 C CA . ASN A 1 286 ? 17.294 -3.450 -29.384 1.00 94.88 286 ASN A CA 1
ATOM 2290 C C . ASN A 1 286 ? 18.521 -2.677 -29.881 1.00 94.88 286 ASN A C 1
ATOM 2292 O O . ASN A 1 286 ? 19.202 -3.141 -30.792 1.00 94.88 286 ASN A O 1
ATOM 2296 N N . LEU A 1 287 ? 18.854 -1.547 -29.249 1.00 95.25 287 LEU A N 1
ATOM 2297 C CA . LEU A 1 287 ? 20.048 -0.779 -29.600 1.00 95.25 287 LEU A CA 1
ATOM 2298 C C . LEU A 1 287 ? 21.323 -1.610 -29.399 1.00 95.25 287 LEU A C 1
ATOM 2300 O O . LEU A 1 287 ? 22.219 -1.565 -30.234 1.00 95.25 287 LEU A O 1
ATOM 2304 N N . ALA A 1 288 ? 21.409 -2.392 -28.321 1.00 92.00 288 ALA A N 1
ATOM 2305 C CA . ALA A 1 288 ? 22.538 -3.286 -28.084 1.00 92.00 288 ALA A CA 1
ATOM 2306 C C . ALA A 1 288 ? 22.661 -4.354 -29.184 1.00 92.00 288 ALA A C 1
ATOM 2308 O O . ALA A 1 288 ? 23.767 -4.610 -29.656 1.00 92.00 288 ALA A O 1
ATOM 2309 N N . ILE A 1 289 ? 21.542 -4.922 -29.647 1.00 94.69 289 ILE A N 1
ATOM 2310 C CA . ILE A 1 289 ? 21.518 -5.867 -30.774 1.00 94.69 289 ILE A CA 1
ATOM 2311 C C . ILE A 1 289 ? 21.985 -5.185 -32.068 1.00 94.69 289 ILE A C 1
ATOM 2313 O O . ILE A 1 289 ? 22.824 -5.738 -32.774 1.00 94.69 289 ILE A O 1
ATOM 2317 N N . GLU A 1 290 ? 21.499 -3.980 -32.372 1.00 94.62 290 GLU A N 1
ATOM 2318 C CA . GLU A 1 290 ? 21.928 -3.221 -33.556 1.00 94.62 290 GLU A CA 1
ATOM 2319 C C . GLU A 1 290 ? 23.428 -2.899 -33.517 1.00 94.62 290 GLU A C 1
ATOM 2321 O O . GLU A 1 290 ? 24.131 -3.070 -34.513 1.00 94.62 290 GLU A O 1
ATOM 2326 N N . ARG A 1 291 ? 23.951 -2.475 -32.358 1.00 91.19 291 ARG A N 1
ATOM 2327 C CA . ARG A 1 291 ? 25.389 -2.233 -32.174 1.00 91.19 291 ARG A CA 1
ATOM 2328 C C . ARG A 1 291 ? 26.202 -3.510 -32.339 1.00 91.19 291 ARG A C 1
ATOM 2330 O O . ARG A 1 291 ? 27.237 -3.470 -32.995 1.00 91.19 291 ARG A O 1
ATOM 2337 N N . GLN A 1 292 ? 25.720 -4.636 -31.820 1.00 94.19 292 GLN A N 1
ATOM 2338 C CA . GLN A 1 292 ? 26.370 -5.930 -32.004 1.00 94.19 292 GLN A CA 1
ATOM 2339 C C . GLN A 1 292 ? 26.428 -6.327 -33.486 1.00 94.19 292 GLN A C 1
ATOM 2341 O O . GLN A 1 292 ? 27.477 -6.746 -33.967 1.00 94.19 292 GLN A O 1
ATOM 2346 N N . GLN A 1 293 ? 25.345 -6.116 -34.239 1.00 94.50 293 GLN A N 1
ATOM 2347 C CA . GLN A 1 293 ? 25.324 -6.366 -35.683 1.00 94.50 293 GLN A CA 1
ATOM 2348 C C . GLN A 1 293 ? 26.312 -5.470 -36.440 1.00 94.50 293 GLN A C 1
ATOM 2350 O O . GLN A 1 293 ? 27.024 -5.962 -37.312 1.00 94.50 293 GLN A O 1
ATOM 2355 N N . GLN A 1 294 ? 26.401 -4.182 -36.089 1.00 95.06 294 GLN A N 1
ATOM 2356 C CA . GLN A 1 294 ? 27.383 -3.258 -36.676 1.00 95.06 294 GLN A CA 1
ATOM 2357 C C . GLN A 1 294 ? 28.826 -3.693 -36.387 1.00 95.06 294 GLN A C 1
ATOM 2359 O O . GLN A 1 294 ? 29.689 -3.618 -37.261 1.00 95.06 294 GLN A O 1
ATOM 2364 N N . ILE A 1 295 ? 29.096 -4.170 -35.170 1.00 93.56 295 ILE A N 1
ATOM 2365 C CA . ILE A 1 295 ? 30.412 -4.702 -34.802 1.00 93.56 295 ILE A CA 1
ATOM 2366 C C . ILE A 1 295 ? 30.729 -5.940 -35.645 1.00 93.56 295 ILE A C 1
ATOM 2368 O O . ILE A 1 295 ? 31.817 -6.026 -36.206 1.00 93.56 295 ILE A O 1
ATOM 2372 N N . GLU A 1 296 ? 29.780 -6.862 -35.807 1.00 95.12 296 GLU A N 1
ATOM 2373 C CA . GLU A 1 296 ? 29.968 -8.049 -36.646 1.00 95.12 296 GLU A CA 1
ATOM 2374 C C . GLU A 1 296 ? 30.207 -7.704 -38.123 1.00 95.12 296 GLU A C 1
ATOM 2376 O O . GLU A 1 296 ? 31.034 -8.348 -38.772 1.00 95.12 296 GLU A O 1
ATOM 2381 N N . THR A 1 297 ? 29.520 -6.699 -38.678 1.00 95.75 297 THR A N 1
ATOM 2382 C CA . THR A 1 297 ? 29.769 -6.259 -40.061 1.00 95.75 297 THR A CA 1
ATOM 2383 C C . THR A 1 297 ? 31.158 -5.656 -40.213 1.00 95.75 297 THR A C 1
ATOM 2385 O O . THR A 1 297 ? 31.886 -6.052 -41.121 1.00 95.75 297 THR A O 1
ATOM 2388 N N . LEU A 1 298 ? 31.566 -4.780 -39.289 1.00 93.19 298 LEU A N 1
ATOM 2389 C CA . LEU A 1 298 ? 32.897 -4.169 -39.310 1.00 93.19 298 LEU A CA 1
ATOM 2390 C C . LEU A 1 298 ? 34.006 -5.214 -39.136 1.00 93.19 298 LEU A C 1
ATOM 2392 O O . LEU A 1 298 ? 35.024 -5.145 -39.817 1.00 93.19 298 LEU A O 1
ATOM 2396 N N . GLN A 1 299 ? 33.803 -6.219 -38.281 1.00 93.94 299 GLN A N 1
ATOM 2397 C CA . GLN A 1 299 ? 34.744 -7.331 -38.125 1.00 93.94 299 GLN A CA 1
ATOM 2398 C C . GLN A 1 299 ? 34.903 -8.141 -39.419 1.00 93.94 299 GLN A C 1
ATOM 2400 O O . GLN A 1 299 ? 36.019 -8.522 -39.770 1.00 93.94 299 GLN A O 1
ATOM 2405 N N . ARG A 1 300 ? 33.813 -8.387 -40.162 1.00 94.31 300 ARG A N 1
ATOM 2406 C CA . ARG A 1 300 ? 33.881 -9.071 -41.468 1.00 94.31 300 ARG A CA 1
ATOM 2407 C C . ARG A 1 300 ? 34.626 -8.238 -42.509 1.00 94.31 300 ARG A C 1
ATOM 2409 O O . ARG A 1 300 ? 35.440 -8.794 -43.239 1.00 94.31 300 ARG A O 1
ATOM 2416 N N . GLU A 1 301 ? 34.373 -6.933 -42.566 1.00 93.12 301 GLU A N 1
ATOM 2417 C CA . GLU A 1 301 ? 35.081 -6.017 -43.470 1.00 93.12 301 GLU A CA 1
ATOM 2418 C C . GLU A 1 301 ? 36.575 -5.939 -43.140 1.00 93.12 301 GLU A C 1
ATOM 2420 O O . GLU A 1 301 ? 37.408 -6.029 -44.040 1.00 93.12 301 GLU A O 1
ATOM 2425 N N . GLN A 1 302 ? 36.937 -5.850 -41.856 1.00 91.94 302 GLN A N 1
ATOM 2426 C CA . GLN A 1 302 ? 38.338 -5.892 -41.428 1.00 91.94 302 GLN A CA 1
ATOM 2427 C C . GLN A 1 302 ? 39.021 -7.196 -41.852 1.00 91.94 302 GLN A C 1
ATOM 2429 O O . GLN A 1 302 ? 40.110 -7.145 -42.421 1.00 91.94 302 GLN A O 1
ATOM 2434 N N . ALA A 1 303 ? 38.365 -8.345 -41.664 1.00 93.25 303 ALA A N 1
ATOM 2435 C CA . ALA A 1 303 ? 38.899 -9.634 -42.100 1.00 93.25 303 ALA A CA 1
ATOM 2436 C C . ALA A 1 303 ? 39.083 -9.713 -43.630 1.00 93.25 303 ALA A C 1
ATOM 2438 O O . ALA A 1 303 ? 40.087 -10.247 -44.104 1.00 93.25 303 ALA A O 1
ATOM 2439 N N . GLN A 1 304 ? 38.149 -9.157 -44.413 1.00 93.62 304 GLN A N 1
ATOM 2440 C CA . GLN A 1 304 ? 38.276 -9.073 -45.873 1.00 93.62 304 GLN A CA 1
ATOM 2441 C C . GLN A 1 304 ? 39.453 -8.189 -46.291 1.00 93.62 304 GLN A C 1
ATOM 2443 O O . GLN A 1 304 ? 40.266 -8.604 -47.114 1.00 93.62 304 GLN A O 1
ATOM 2448 N N . LEU A 1 305 ? 39.588 -7.003 -45.693 1.00 92.12 305 LEU A N 1
ATOM 2449 C CA . LEU A 1 305 ? 40.702 -6.095 -45.970 1.00 92.12 305 LEU A CA 1
ATOM 2450 C C . LEU A 1 305 ? 42.053 -6.716 -45.604 1.00 92.12 305 LEU A C 1
ATOM 2452 O O . LEU A 1 305 ? 43.041 -6.502 -46.304 1.00 92.12 305 LEU A O 1
ATOM 2456 N N . GLU A 1 306 ? 42.118 -7.487 -44.523 1.00 92.81 306 GLU A N 1
ATOM 2457 C CA . GLU A 1 306 ? 43.332 -8.195 -44.119 1.00 92.81 306 GLU A CA 1
ATOM 2458 C C . GLU A 1 306 ? 43.697 -9.300 -45.119 1.00 92.81 306 GLU A C 1
ATOM 2460 O O . GLU A 1 306 ? 44.839 -9.365 -45.582 1.00 92.81 306 GLU A O 1
ATOM 2465 N N . GLN A 1 307 ? 42.712 -10.075 -45.581 1.00 93.44 307 GLN A N 1
ATOM 2466 C CA . GLN A 1 307 ? 42.901 -11.056 -46.651 1.00 93.44 307 GLN A CA 1
ATOM 2467 C C . GLN A 1 307 ? 43.345 -10.400 -47.973 1.00 93.44 307 GLN A C 1
ATOM 2469 O O . GLN A 1 307 ? 44.232 -10.911 -48.666 1.00 93.44 307 GLN A O 1
ATOM 2474 N N . GLU A 1 308 ? 42.764 -9.255 -48.336 1.00 93.12 308 GLU A N 1
ATOM 2475 C CA . GLU A 1 308 ? 43.166 -8.492 -49.519 1.00 93.12 308 GLU A CA 1
ATOM 2476 C C . GLU A 1 308 ? 44.599 -7.975 -49.392 1.00 93.12 308 GLU A C 1
ATOM 2478 O O . GLU A 1 308 ? 45.382 -8.146 -50.331 1.00 93.12 308 GLU A O 1
ATOM 2483 N N . LYS A 1 309 ? 44.983 -7.423 -48.234 1.00 91.69 309 LYS A N 1
ATOM 2484 C CA . LYS A 1 309 ? 46.364 -7.000 -47.946 1.00 91.69 309 LYS A CA 1
ATOM 2485 C C . LYS A 1 309 ? 47.348 -8.154 -48.089 1.00 91.69 309 LYS A C 1
ATOM 2487 O O . LYS A 1 309 ? 48.391 -7.978 -48.717 1.00 91.69 309 LYS A O 1
ATOM 2492 N N . GLU A 1 310 ? 47.022 -9.340 -47.581 1.00 92.88 310 GLU A N 1
ATOM 2493 C CA . GLU A 1 310 ? 47.856 -10.529 -47.778 1.00 92.88 310 GLU A CA 1
ATOM 2494 C C . GLU A 1 310 ? 47.974 -10.910 -49.258 1.00 92.88 310 GLU A C 1
ATOM 2496 O O . GLU A 1 310 ? 49.067 -11.226 -49.738 1.00 92.88 310 GLU A O 1
ATOM 2501 N N . SER A 1 311 ? 46.867 -10.863 -50.005 1.00 92.62 311 SER A N 1
ATOM 2502 C CA . SER A 1 311 ? 46.854 -11.177 -51.438 1.00 92.62 311 SER A CA 1
ATOM 2503 C C . SER A 1 311 ? 47.679 -10.179 -52.259 1.00 92.62 311 SER A C 1
ATOM 2505 O O . SER A 1 311 ? 48.454 -10.581 -53.130 1.00 92.62 311 SER A O 1
ATOM 2507 N N . LEU A 1 312 ? 47.584 -8.885 -51.939 1.00 90.50 312 LEU A N 1
ATOM 2508 C CA . LEU A 1 312 ? 48.385 -7.825 -52.541 1.00 90.50 312 LEU A CA 1
ATOM 2509 C C . LEU A 1 312 ? 49.855 -7.973 -52.157 1.00 90.50 312 LEU A C 1
ATOM 2511 O O . LEU A 1 312 ? 50.717 -7.824 -53.017 1.00 90.50 312 LEU A O 1
ATOM 2515 N N . GLY A 1 313 ? 50.152 -8.346 -50.912 1.00 91.50 313 GLY A N 1
ATOM 2516 C CA . GLY A 1 313 ? 51.504 -8.670 -50.466 1.00 91.50 313 GLY A CA 1
ATOM 2517 C C . GLY A 1 313 ? 52.118 -9.833 -51.251 1.00 91.50 313 GLY A C 1
ATOM 2518 O O . GLY A 1 313 ? 53.284 -9.760 -51.637 1.00 91.50 313 GLY A O 1
ATOM 2519 N N . LYS A 1 314 ? 51.339 -10.882 -51.553 1.00 91.94 314 LYS A N 1
ATOM 2520 C CA . LYS A 1 314 ? 51.769 -11.994 -52.424 1.00 91.94 314 LYS A CA 1
ATOM 2521 C C . LYS A 1 314 ? 52.029 -11.519 -53.856 1.00 91.94 314 LYS A C 1
ATOM 2523 O O . LYS A 1 314 ? 53.127 -11.738 -54.358 1.00 91.94 314 LYS A O 1
ATOM 2528 N N . ARG A 1 315 ? 51.091 -10.781 -54.464 1.00 90.56 315 ARG A N 1
ATOM 2529 C CA . ARG A 1 315 ? 51.266 -10.192 -55.809 1.00 90.56 315 ARG A CA 1
ATOM 2530 C C . ARG A 1 315 ? 52.470 -9.259 -55.886 1.00 90.56 315 ARG A C 1
ATOM 2532 O O . ARG A 1 315 ? 53.176 -9.246 -56.886 1.00 90.56 315 ARG A O 1
ATOM 2539 N N . HIS A 1 316 ? 52.723 -8.483 -54.835 1.00 89.12 316 HIS A N 1
ATOM 2540 C CA . HIS A 1 316 ? 53.882 -7.604 -54.773 1.00 89.12 316 HIS A CA 1
ATOM 2541 C C . HIS A 1 316 ? 55.186 -8.406 -54.727 1.00 89.12 316 HIS A C 1
ATOM 2543 O O . HIS A 1 316 ? 56.107 -8.090 -55.473 1.00 89.12 316 HIS A O 1
ATOM 2549 N N . LYS A 1 317 ? 55.255 -9.482 -53.930 1.00 91.31 317 LYS A N 1
ATOM 2550 C CA . LYS A 1 317 ? 56.413 -10.395 -53.921 1.00 91.31 317 LYS A CA 1
ATOM 2551 C C . LYS A 1 317 ? 56.649 -11.034 -55.292 1.00 91.31 317 LYS A C 1
ATOM 2553 O O . LYS A 1 317 ? 57.787 -11.059 -55.746 1.00 91.31 317 LYS A O 1
ATOM 2558 N N . GLU A 1 318 ? 55.594 -11.493 -55.961 1.00 91.25 318 GLU A N 1
ATOM 2559 C CA . GLU A 1 318 ? 55.673 -12.036 -57.327 1.00 91.25 318 GLU A CA 1
ATOM 2560 C C . GLU A 1 318 ? 56.174 -10.984 -58.328 1.00 91.25 318 GLU A C 1
ATOM 2562 O O . GLU A 1 318 ? 57.064 -11.261 -59.129 1.00 91.25 318 GLU A O 1
ATOM 2567 N N . ALA A 1 319 ? 55.657 -9.754 -58.256 1.00 87.25 319 ALA A N 1
ATOM 2568 C CA . ALA A 1 319 ? 56.097 -8.655 -59.111 1.00 87.25 319 ALA A CA 1
ATOM 2569 C C . ALA A 1 319 ? 57.573 -8.296 -58.876 1.00 87.25 319 ALA A C 1
ATOM 2571 O O . ALA A 1 319 ? 58.302 -8.065 -59.838 1.00 87.25 319 ALA A O 1
ATOM 2572 N N . VAL A 1 320 ? 58.031 -8.287 -57.620 1.00 90.62 320 VAL A N 1
ATOM 2573 C CA . VAL A 1 320 ? 59.445 -8.067 -57.276 1.00 90.62 320 VAL A CA 1
ATOM 2574 C C . VAL A 1 320 ? 60.321 -9.177 -57.860 1.00 90.62 320 VAL A C 1
ATOM 2576 O O . VAL A 1 320 ? 61.311 -8.869 -58.518 1.00 90.62 320 VAL A O 1
ATOM 2579 N N . GLN A 1 321 ? 59.927 -10.446 -57.710 1.00 90.25 321 GLN A N 1
ATOM 2580 C CA . GLN A 1 321 ? 60.652 -11.581 -58.296 1.00 90.25 321 GLN A CA 1
ATOM 2581 C C . GLN A 1 321 ? 60.736 -11.492 -59.826 1.00 90.25 321 GLN A C 1
ATOM 2583 O O . GLN A 1 321 ? 61.789 -11.758 -60.404 1.00 90.25 321 GLN A O 1
ATOM 2588 N N . LEU A 1 322 ? 59.655 -11.077 -60.491 1.00 91.19 322 LEU A N 1
ATOM 2589 C CA . LEU A 1 322 ? 59.635 -10.895 -61.943 1.00 91.19 322 LEU A CA 1
ATOM 2590 C C . LEU A 1 322 ? 60.535 -9.730 -62.393 1.00 91.19 322 LEU A C 1
ATOM 2592 O O . LEU A 1 322 ? 61.221 -9.812 -63.411 1.00 91.19 322 LEU A O 1
ATOM 2596 N N . VAL A 1 323 ? 60.565 -8.630 -61.639 1.00 89.56 323 VAL A N 1
ATOM 2597 C CA . VAL A 1 323 ? 61.486 -7.516 -61.912 1.00 89.56 323 VAL A CA 1
ATOM 2598 C C . VAL A 1 323 ? 62.940 -7.952 -61.715 1.00 89.56 323 VAL A C 1
ATOM 2600 O O . VAL A 1 323 ? 63.796 -7.595 -62.525 1.00 89.56 323 VAL A O 1
ATOM 2603 N N . GLU A 1 324 ? 63.237 -8.750 -60.688 1.00 90.31 324 GLU A N 1
ATOM 2604 C CA . GLU A 1 324 ? 64.565 -9.340 -60.490 1.00 90.31 324 GLU A CA 1
ATOM 2605 C C . GLU A 1 324 ? 64.966 -10.254 -61.655 1.00 90.31 324 GLU A C 1
ATOM 2607 O O . GLU A 1 324 ? 66.090 -10.134 -62.149 1.00 90.31 324 GLU A O 1
ATOM 2612 N N . SER A 1 325 ? 64.061 -11.103 -62.161 1.00 89.94 325 SER A N 1
ATOM 2613 C CA . SER A 1 325 ? 64.352 -11.942 -63.332 1.00 89.94 325 SER A CA 1
ATOM 2614 C C . SER A 1 325 ? 64.623 -11.103 -64.581 1.00 89.94 325 SER A C 1
ATOM 2616 O O . SER A 1 325 ? 65.642 -11.313 -65.235 1.00 89.94 325 SER A O 1
ATOM 2618 N N . TYR A 1 326 ? 63.804 -10.083 -64.866 1.00 88.00 326 TYR A N 1
ATOM 2619 C CA . TYR A 1 326 ? 64.048 -9.190 -66.005 1.00 88.00 326 TYR A CA 1
ATOM 2620 C C . TYR A 1 326 ? 65.357 -8.408 -65.879 1.00 88.00 326 TYR A C 1
ATOM 2622 O O . TYR A 1 326 ? 66.049 -8.199 -66.874 1.00 88.00 326 TYR A O 1
ATOM 2630 N N . ASN A 1 327 ? 65.729 -7.976 -64.674 1.00 89.56 327 ASN A N 1
ATOM 2631 C CA . ASN A 1 327 ? 67.008 -7.304 -64.452 1.00 89.56 327 ASN A CA 1
ATOM 2632 C C . ASN A 1 327 ? 68.196 -8.242 -64.704 1.00 89.56 327 ASN A C 1
ATOM 2634 O O . ASN A 1 327 ? 69.201 -7.806 -65.273 1.00 89.56 327 ASN A O 1
ATOM 2638 N N . ASN A 1 328 ? 68.075 -9.518 -64.333 1.00 90.44 328 ASN A N 1
ATOM 2639 C CA . ASN A 1 328 ? 69.077 -10.535 -64.644 1.00 90.44 328 ASN A CA 1
ATOM 2640 C C . ASN A 1 328 ? 69.181 -10.770 -66.158 1.00 90.44 328 ASN A C 1
ATOM 2642 O O . ASN A 1 328 ? 70.290 -10.738 -66.696 1.00 90.44 328 ASN A O 1
ATOM 2646 N N . ASP A 1 329 ? 68.053 -10.899 -66.859 1.00 90.31 329 ASP A N 1
ATOM 2647 C CA . ASP A 1 329 ? 68.020 -11.053 -68.319 1.00 90.31 329 ASP A CA 1
ATOM 2648 C C . ASP A 1 329 ? 68.636 -9.838 -69.028 1.00 90.31 329 ASP A C 1
ATOM 2650 O O . ASP A 1 329 ? 69.474 -9.979 -69.921 1.00 90.31 329 ASP A O 1
ATOM 2654 N N . LEU A 1 330 ? 68.309 -8.618 -68.584 1.00 88.62 330 LEU A N 1
ATOM 2655 C CA . LEU A 1 330 ? 68.922 -7.387 -69.091 1.00 88.62 330 LEU A CA 1
ATOM 2656 C C . LEU A 1 330 ? 70.433 -7.346 -68.840 1.00 88.62 330 LEU A C 1
ATOM 2658 O O . LEU A 1 330 ? 71.177 -6.817 -69.669 1.00 88.62 330 LEU A O 1
ATOM 2662 N N . ALA A 1 331 ? 70.912 -7.880 -67.715 1.00 87.94 331 ALA A N 1
ATOM 2663 C CA . ALA A 1 331 ? 72.339 -7.972 -67.431 1.00 87.94 331 ALA A CA 1
ATOM 2664 C C . ALA A 1 331 ? 73.045 -8.968 -68.367 1.00 87.94 331 ALA A C 1
ATOM 2666 O O . ALA A 1 331 ? 74.155 -8.678 -68.820 1.00 87.94 331 ALA A O 1
ATOM 2667 N N . ILE A 1 332 ? 72.404 -10.093 -68.695 1.00 90.88 332 ILE A N 1
ATOM 2668 C CA . ILE A 1 332 ? 72.902 -11.070 -69.675 1.00 90.88 332 ILE A CA 1
ATOM 2669 C C . ILE A 1 332 ? 72.958 -10.435 -71.067 1.00 90.88 332 ILE A C 1
ATOM 2671 O O . ILE A 1 332 ? 74.033 -10.371 -71.658 1.00 90.88 332 ILE A O 1
ATOM 2675 N N . LEU A 1 333 ? 71.856 -9.842 -71.535 1.00 87.38 333 LEU A N 1
ATOM 2676 C CA . LEU A 1 333 ? 71.793 -9.165 -72.836 1.00 87.38 333 LEU A CA 1
ATOM 2677 C C . LEU A 1 333 ? 72.825 -8.034 -72.958 1.00 87.38 333 LEU A C 1
ATOM 2679 O O . LEU A 1 333 ? 73.388 -7.803 -74.027 1.00 87.38 333 LEU A O 1
ATOM 2683 N N . ARG A 1 334 ? 73.117 -7.315 -71.865 1.00 90.50 334 ARG A N 1
ATOM 2684 C CA . ARG A 1 334 ? 74.191 -6.307 -71.839 1.00 90.50 334 ARG A CA 1
ATOM 2685 C C . ARG A 1 334 ? 75.575 -6.924 -72.026 1.00 90.50 334 ARG A C 1
ATOM 2687 O O . ARG A 1 334 ? 76.397 -6.308 -72.704 1.00 90.50 334 ARG A O 1
ATOM 2694 N N . LYS A 1 335 ? 75.841 -8.099 -71.444 1.00 88.69 335 LYS A N 1
ATOM 2695 C CA . LYS A 1 335 ? 77.102 -8.829 -71.647 1.00 88.69 335 LYS A CA 1
ATOM 2696 C C . LYS A 1 335 ? 77.226 -9.312 -73.090 1.00 88.69 335 LYS A C 1
ATOM 2698 O O . LYS A 1 335 ? 78.227 -8.995 -73.723 1.00 88.69 335 LYS A O 1
ATOM 2703 N N . GLU A 1 336 ? 76.191 -9.949 -73.630 1.00 89.44 336 GLU A N 1
ATOM 2704 C CA . GLU A 1 336 ? 76.158 -10.410 -75.028 1.00 89.44 336 GLU A CA 1
ATOM 2705 C C . GLU A 1 336 ? 76.349 -9.247 -76.010 1.00 89.44 336 GLU A C 1
ATOM 2707 O O . GLU A 1 336 ? 77.166 -9.313 -76.926 1.00 89.44 336 GLU A O 1
ATOM 2712 N N . LYS A 1 337 ? 75.670 -8.115 -75.780 1.00 89.31 337 LYS A N 1
ATOM 2713 C CA . LYS A 1 337 ? 75.870 -6.900 -76.579 1.00 89.31 337 LYS A CA 1
ATOM 2714 C C . LYS A 1 337 ? 77.315 -6.402 -76.508 1.00 89.31 337 LYS A C 1
ATOM 2716 O O . LYS A 1 337 ? 77.851 -5.960 -77.521 1.00 89.31 337 LYS A O 1
ATOM 2721 N N . ALA A 1 338 ? 77.946 -6.435 -75.334 1.00 86.44 338 ALA A N 1
ATOM 2722 C CA . ALA A 1 338 ? 79.341 -6.028 -75.183 1.00 86.44 338 ALA A CA 1
ATOM 2723 C C . ALA A 1 338 ? 80.308 -6.977 -75.913 1.00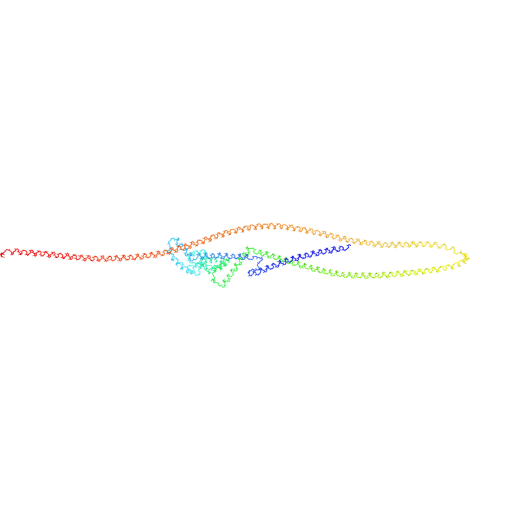 86.44 338 ALA A C 1
ATOM 2725 O O . ALA A 1 338 ? 81.324 -6.518 -76.434 1.00 86.44 338 ALA A O 1
ATOM 2726 N N . GLU A 1 339 ? 79.999 -8.271 -75.978 1.00 88.19 339 GLU A N 1
ATOM 2727 C CA . GLU A 1 339 ? 80.757 -9.263 -76.750 1.00 88.19 339 GLU A CA 1
ATOM 2728 C C . GLU A 1 339 ? 80.611 -9.035 -78.258 1.00 88.19 339 GLU A C 1
ATOM 2730 O O . GLU A 1 339 ? 81.622 -8.891 -78.943 1.00 88.19 339 GLU A O 1
ATOM 2735 N N . LEU A 1 340 ? 79.386 -8.848 -78.758 1.00 85.81 340 LEU A N 1
ATOM 2736 C CA . LEU A 1 340 ? 79.136 -8.524 -80.169 1.00 85.81 340 LEU A CA 1
ATOM 2737 C C . LEU A 1 340 ? 79.820 -7.221 -80.604 1.00 85.81 340 LEU A C 1
ATOM 2739 O O . LEU A 1 340 ? 80.344 -7.129 -81.712 1.00 85.81 340 LEU A O 1
ATOM 2743 N N . VAL A 1 341 ? 79.857 -6.202 -79.738 1.00 89.75 341 VAL A N 1
ATOM 2744 C CA . VAL A 1 341 ? 80.595 -4.959 -80.023 1.00 89.75 341 VAL A CA 1
ATOM 2745 C C . VAL A 1 341 ? 82.093 -5.232 -80.181 1.00 89.75 341 VAL A C 1
ATOM 2747 O O . VAL A 1 341 ? 82.705 -4.682 -81.094 1.00 89.75 341 VAL A O 1
ATOM 2750 N N . LYS A 1 342 ? 82.686 -6.105 -79.354 1.00 86.94 342 LYS A N 1
ATOM 2751 C CA . LYS A 1 342 ? 84.098 -6.497 -79.506 1.00 86.94 342 LYS A CA 1
ATOM 2752 C C . LYS A 1 342 ? 84.341 -7.238 -80.819 1.00 86.94 342 LYS A C 1
ATOM 2754 O O . LYS A 1 342 ? 85.337 -6.952 -81.478 1.00 86.94 342 LYS A O 1
ATOM 2759 N N . GLU A 1 343 ? 83.447 -8.142 -81.215 1.00 87.38 343 GLU A N 1
ATOM 2760 C CA . GLU A 1 343 ? 83.546 -8.847 -82.499 1.00 87.38 343 GLU A CA 1
ATOM 2761 C C . GLU A 1 343 ? 83.464 -7.881 -83.686 1.00 87.38 343 GLU A C 1
ATOM 2763 O O . GLU A 1 343 ? 84.288 -7.956 -84.594 1.00 87.38 343 GLU A O 1
ATOM 2768 N N . ILE A 1 344 ? 82.530 -6.920 -83.667 1.00 85.56 344 ILE A N 1
ATOM 2769 C CA . ILE A 1 344 ? 82.433 -5.880 -84.705 1.00 85.56 344 ILE A CA 1
ATOM 2770 C C . ILE A 1 344 ? 83.735 -5.074 -84.790 1.00 85.56 344 ILE A C 1
ATOM 2772 O O . ILE A 1 344 ? 84.208 -4.790 -85.892 1.00 85.56 344 ILE A O 1
ATOM 2776 N N . GLU A 1 345 ? 84.330 -4.710 -83.653 1.00 84.56 345 GLU A N 1
ATOM 2777 C CA . GLU A 1 345 ? 85.590 -3.963 -83.616 1.00 84.56 345 GLU A CA 1
ATOM 2778 C C . GLU A 1 345 ? 86.754 -4.782 -84.207 1.00 84.56 345 GLU A C 1
ATOM 2780 O O . GLU A 1 345 ? 87.544 -4.259 -84.995 1.00 84.56 345 GLU A O 1
ATOM 2785 N N . GLN A 1 346 ? 86.817 -6.085 -83.909 1.00 84.88 346 GLN A N 1
ATOM 2786 C CA . GLN A 1 346 ? 87.786 -7.012 -84.507 1.00 84.88 346 GLN A CA 1
ATOM 2787 C C . GLN A 1 346 ? 87.585 -7.154 -86.023 1.00 84.88 346 GLN A C 1
ATOM 2789 O O . GLN A 1 346 ? 88.550 -7.074 -86.788 1.00 84.88 346 GLN A O 1
ATOM 2794 N N . PHE A 1 347 ? 86.337 -7.304 -86.480 1.00 83.06 347 PHE A N 1
ATOM 2795 C CA . PHE A 1 347 ? 86.013 -7.360 -87.907 1.00 83.06 347 PHE A CA 1
ATOM 2796 C C . PHE A 1 347 ? 86.426 -6.077 -88.636 1.00 83.06 347 PHE A C 1
ATOM 2798 O O . PHE A 1 347 ? 87.033 -6.159 -89.705 1.00 83.06 347 PHE A O 1
ATOM 2805 N N . LYS A 1 348 ? 86.169 -4.902 -88.046 1.00 83.81 348 LYS A N 1
ATOM 2806 C CA . LYS A 1 348 ? 86.592 -3.608 -88.604 1.00 83.81 348 LYS A CA 1
ATOM 2807 C C . LYS A 1 348 ? 88.107 -3.523 -88.773 1.00 83.81 348 LYS A C 1
ATOM 2809 O O . LYS A 1 348 ? 88.572 -3.125 -89.841 1.00 83.81 348 LYS A O 1
ATOM 2814 N N . GLN A 1 349 ? 88.876 -3.929 -87.762 1.00 80.69 349 GLN A N 1
ATOM 2815 C CA . GLN A 1 349 ? 90.341 -3.944 -87.840 1.00 80.69 349 GLN A CA 1
ATOM 2816 C C . GLN A 1 349 ? 90.845 -4.861 -88.963 1.00 80.69 349 GLN A C 1
ATOM 2818 O O . GLN A 1 349 ? 91.731 -4.467 -89.718 1.00 80.69 349 GLN A O 1
ATOM 2823 N N . SER A 1 350 ? 90.228 -6.033 -89.149 1.00 82.69 350 SER A N 1
ATOM 2824 C CA . SER A 1 350 ? 90.564 -6.932 -90.262 1.00 82.69 350 SER A CA 1
ATOM 2825 C C . SER A 1 350 ? 90.262 -6.317 -91.635 1.00 82.69 350 SER A C 1
ATOM 2827 O O . SER A 1 350 ? 91.064 -6.452 -92.559 1.00 82.69 350 SER A O 1
ATOM 2829 N N . THR A 1 351 ? 89.137 -5.612 -91.796 1.00 79.88 351 THR A N 1
ATOM 2830 C CA . THR A 1 351 ? 88.840 -4.910 -93.058 1.00 79.88 351 THR A CA 1
ATOM 2831 C C . THR A 1 351 ? 89.802 -3.762 -93.346 1.00 79.88 351 THR A C 1
ATOM 2833 O O . THR A 1 351 ? 90.133 -3.556 -94.509 1.00 79.88 351 THR A O 1
ATOM 2836 N N . ILE A 1 352 ? 90.276 -3.049 -92.319 1.00 80.31 352 ILE A N 1
ATOM 2837 C CA . ILE A 1 352 ? 91.279 -1.986 -92.483 1.00 80.31 352 ILE A CA 1
ATOM 2838 C C . ILE A 1 352 ? 92.608 -2.584 -92.961 1.00 80.31 352 ILE A C 1
ATOM 2840 O O . ILE A 1 352 ? 93.144 -2.114 -93.957 1.00 80.31 352 ILE A O 1
ATOM 2844 N N . GLN A 1 353 ? 93.069 -3.683 -92.352 1.00 74.81 353 GLN A N 1
ATOM 2845 C CA . GLN A 1 353 ? 94.283 -4.391 -92.790 1.00 74.81 353 GLN A CA 1
ATOM 2846 C C . GLN A 1 353 ? 94.196 -4.850 -94.255 1.00 74.81 353 GLN A C 1
ATOM 2848 O O . GLN A 1 353 ? 95.116 -4.620 -95.035 1.00 74.81 353 GLN A O 1
ATOM 2853 N N . LYS A 1 354 ? 93.056 -5.420 -94.669 1.00 75.75 354 LYS A N 1
ATOM 2854 C CA . LYS A 1 354 ? 92.821 -5.778 -96.082 1.00 75.75 354 LYS A CA 1
ATOM 2855 C C . LYS A 1 354 ? 92.774 -4.559 -97.012 1.00 75.75 354 LYS A C 1
ATOM 2857 O O . LYS A 1 354 ? 93.105 -4.673 -98.189 1.00 75.75 354 LYS A O 1
ATOM 2862 N N . GLY A 1 355 ? 92.328 -3.406 -96.514 1.00 76.00 355 GLY A N 1
ATOM 2863 C CA . GLY A 1 355 ? 92.349 -2.140 -97.248 1.00 76.00 355 GLY A CA 1
ATOM 2864 C C . GLY A 1 355 ? 93.773 -1.647 -97.509 1.00 76.00 355 GLY A C 1
ATOM 2865 O O . GLY A 1 355 ? 94.095 -1.305 -98.644 1.00 76.00 355 GLY A O 1
ATOM 2866 N N . GLU A 1 356 ? 94.636 -1.696 -96.495 1.00 74.62 356 GLU A N 1
ATOM 2867 C CA . GLU A 1 356 ? 96.054 -1.319 -96.594 1.00 74.62 356 GLU A CA 1
ATOM 2868 C C . GLU A 1 356 ? 96.833 -2.247 -97.547 1.00 74.62 356 GLU A C 1
ATOM 2870 O O . GLU A 1 356 ? 97.631 -1.779 -98.360 1.00 74.62 356 GLU A O 1
ATOM 2875 N N . GLU A 1 357 ? 96.550 -3.556 -97.532 1.00 69.88 357 GLU A N 1
ATOM 2876 C CA . GLU A 1 357 ? 97.105 -4.517 -98.501 1.00 69.88 357 GLU A CA 1
ATOM 2877 C C . GLU A 1 357 ? 96.693 -4.192 -99.950 1.00 69.88 357 GLU A C 1
ATOM 2879 O O . GLU A 1 357 ? 97.509 -4.278 -100.873 1.00 69.88 357 GLU A O 1
ATOM 2884 N N . ASN A 1 358 ? 95.444 -3.764 -100.160 1.00 71.56 358 ASN A N 1
ATOM 2885 C CA . ASN A 1 358 ? 94.941 -3.375 -101.479 1.00 71.56 358 ASN A CA 1
ATOM 2886 C C . ASN A 1 358 ? 95.542 -2.049 -101.986 1.00 71.56 358 ASN A C 1
ATOM 2888 O O . ASN A 1 358 ? 95.801 -1.924 -103.185 1.00 71.56 358 ASN A O 1
ATOM 2892 N N . GLU A 1 359 ? 95.817 -1.073 -101.116 1.00 75.31 359 GLU A N 1
ATOM 2893 C CA . GLU A 1 359 ? 96.528 0.161 -101.504 1.00 75.31 359 GLU A CA 1
ATOM 2894 C C . GLU A 1 359 ? 97.979 -0.114 -101.945 1.00 75.31 359 GLU A C 1
ATOM 2896 O O . GLU A 1 359 ? 98.496 0.507 -102.883 1.00 75.31 359 GLU A O 1
ATOM 2901 N N . LEU A 1 360 ? 98.623 -1.112 -101.340 1.00 71.12 360 LEU A N 1
ATOM 2902 C CA . LEU A 1 360 ? 99.962 -1.575 -101.715 1.00 71.12 360 LEU A CA 1
ATOM 2903 C C . LEU A 1 360 ? 99.987 -2.261 -103.095 1.00 71.12 360 LEU A C 1
ATOM 2905 O O . LEU A 1 360 ? 100.978 -2.165 -103.820 1.00 71.12 360 LEU A O 1
ATOM 2909 N N . LEU A 1 361 ? 98.883 -2.892 -103.504 1.00 72.12 361 LEU A N 1
ATOM 2910 C CA . LEU A 1 361 ? 98.706 -3.434 -104.858 1.00 72.12 361 LEU A CA 1
ATOM 2911 C C . LEU A 1 361 ? 98.416 -2.331 -105.893 1.00 72.12 361 LEU A C 1
ATOM 2913 O O . LEU A 1 361 ? 98.930 -2.380 -107.012 1.00 72.12 361 LEU A O 1
ATOM 2917 N N . LEU A 1 362 ? 97.650 -1.300 -105.526 1.00 65.50 362 LEU A N 1
ATOM 2918 C CA . LEU A 1 362 ? 97.333 -0.163 -106.405 1.00 65.50 362 LEU A CA 1
ATOM 2919 C C . LEU A 1 362 ? 98.567 0.688 -106.749 1.00 65.50 362 LEU A C 1
ATOM 2921 O O . LEU A 1 362 ? 98.717 1.134 -107.887 1.00 65.50 362 LEU A O 1
ATOM 2925 N N . THR A 1 363 ? 99.505 0.843 -105.814 1.00 67.19 363 THR A N 1
ATOM 2926 C CA . THR A 1 363 ? 100.781 1.544 -106.058 1.00 67.19 363 THR A CA 1
ATOM 2927 C C . THR A 1 363 ? 101.738 0.773 -106.977 1.00 67.19 363 THR A C 1
ATOM 2929 O O . THR A 1 363 ? 102.556 1.386 -107.663 1.00 67.19 363 THR A O 1
ATOM 2932 N N . GLN A 1 364 ? 101.604 -0.553 -107.078 1.00 62.56 364 GLN A N 1
ATOM 2933 C CA . GLN A 1 364 ? 102.335 -1.363 -108.062 1.00 62.56 364 GLN A CA 1
ATOM 2934 C C . GLN A 1 364 ? 101.717 -1.271 -109.470 1.00 62.56 364 GLN A C 1
ATOM 2936 O O . GLN A 1 364 ? 102.448 -1.337 -110.457 1.00 62.56 364 GLN A O 1
ATOM 2941 N N . LEU A 1 365 ? 100.402 -1.039 -109.575 1.00 63.91 365 LEU A N 1
ATOM 2942 C CA . LEU A 1 365 ? 99.685 -0.886 -110.848 1.00 63.91 365 LEU A CA 1
ATOM 2943 C C . LEU A 1 365 ? 99.967 0.467 -111.532 1.00 63.91 365 LEU A C 1
ATOM 2945 O O . LEU A 1 365 ? 100.163 0.515 -112.746 1.00 63.91 365 LEU A O 1
ATOM 2949 N N . HIS A 1 366 ? 100.059 1.563 -110.768 1.00 57.00 366 HIS A N 1
ATOM 2950 C CA . HIS A 1 366 ? 100.367 2.894 -111.318 1.00 57.00 366 HIS A CA 1
ATOM 2951 C C . HIS A 1 366 ? 101.777 3.007 -111.914 1.00 57.00 366 HIS A C 1
ATOM 2953 O O . HIS A 1 366 ? 101.983 3.778 -112.847 1.00 57.00 366 HIS A O 1
ATOM 2959 N N . ARG A 1 367 ? 102.726 2.167 -111.485 1.00 55.72 367 ARG A N 1
ATOM 2960 C CA . ARG A 1 367 ? 104.074 2.109 -112.072 1.00 55.72 367 ARG A CA 1
ATOM 2961 C C . ARG A 1 367 ? 104.119 1.434 -113.452 1.00 55.72 367 ARG A C 1
ATOM 2963 O O . ARG A 1 367 ? 105.117 1.566 -114.147 1.00 55.72 367 ARG A O 1
ATOM 2970 N N . ALA A 1 368 ? 103.047 0.743 -113.853 1.00 53.75 368 ALA A N 1
ATOM 2971 C CA . ALA A 1 368 ? 102.893 0.126 -115.174 1.00 53.75 368 ALA A CA 1
ATOM 2972 C C . ALA A 1 368 ? 102.052 0.976 -116.154 1.00 53.75 368 ALA A C 1
ATOM 2974 O O . ALA A 1 368 ? 102.005 0.671 -117.344 1.00 53.75 368 ALA A O 1
ATOM 2975 N N . GLN A 1 369 ? 101.388 2.042 -115.682 1.00 49.84 369 GLN A N 1
ATOM 2976 C CA . GLN A 1 369 ? 100.556 2.920 -116.521 1.00 49.84 369 GLN A CA 1
ATOM 2977 C C . GLN A 1 369 ? 101.343 4.043 -117.220 1.00 49.84 369 GLN A C 1
ATOM 2979 O O . GLN A 1 369 ? 100.935 4.470 -118.297 1.00 49.84 369 GLN A O 1
ATOM 2984 N N . GLU A 1 370 ? 102.499 4.463 -116.698 1.00 57.94 370 GLU A N 1
ATOM 2985 C CA . GLU A 1 370 ? 103.312 5.544 -117.292 1.00 57.94 370 GLU A CA 1
ATOM 2986 C C . GLU A 1 370 ? 104.002 5.151 -118.622 1.00 57.94 370 GLU A C 1
ATOM 2988 O O . GLU A 1 370 ? 104.353 6.020 -119.418 1.00 57.94 370 GLU A O 1
ATOM 2993 N N . GLU A 1 371 ? 104.129 3.856 -118.939 1.00 52.53 371 GLU A N 1
ATOM 2994 C CA . GLU A 1 371 ? 104.726 3.384 -120.204 1.00 52.53 371 GLU A CA 1
ATOM 2995 C C . GLU A 1 371 ? 103.734 3.366 -121.392 1.00 52.53 371 GLU A C 1
ATOM 2997 O O . GLU A 1 371 ? 104.153 3.288 -122.549 1.00 52.53 371 GLU A O 1
ATOM 3002 N N . LEU A 1 372 ? 102.420 3.492 -121.146 1.00 55.62 372 LEU A N 1
ATOM 3003 C CA . LEU A 1 372 ? 101.374 3.414 -122.182 1.00 55.62 372 LEU A CA 1
ATOM 3004 C C . LEU A 1 372 ? 100.934 4.779 -122.751 1.00 55.62 372 LEU A C 1
ATOM 3006 O O . LEU A 1 372 ? 100.299 4.822 -123.808 1.00 55.62 372 LEU A O 1
ATOM 3010 N N . GLU A 1 373 ? 101.296 5.899 -122.120 1.00 52.28 373 GLU A N 1
ATOM 3011 C CA . GLU A 1 373 ? 100.778 7.231 -122.486 1.00 52.28 373 GLU A CA 1
ATOM 3012 C C . GLU A 1 373 ? 101.589 7.978 -123.569 1.00 52.28 373 GLU A C 1
ATOM 3014 O O . GLU A 1 373 ? 101.127 8.991 -124.094 1.00 52.28 373 GLU A O 1
ATOM 3019 N N . HIS A 1 374 ? 102.728 7.446 -124.035 1.00 45.31 374 HIS A N 1
ATOM 3020 C CA . HIS A 1 374 ? 103.522 8.078 -125.106 1.00 45.31 374 HIS A CA 1
ATOM 3021 C C . HIS A 1 374 ? 103.162 7.665 -126.551 1.00 45.31 374 HIS A C 1
ATOM 3023 O O . HIS A 1 374 ? 103.595 8.332 -127.490 1.00 45.31 374 HIS A O 1
ATOM 3029 N N . PHE A 1 375 ? 102.327 6.639 -126.772 1.00 46.62 375 PHE A N 1
ATOM 30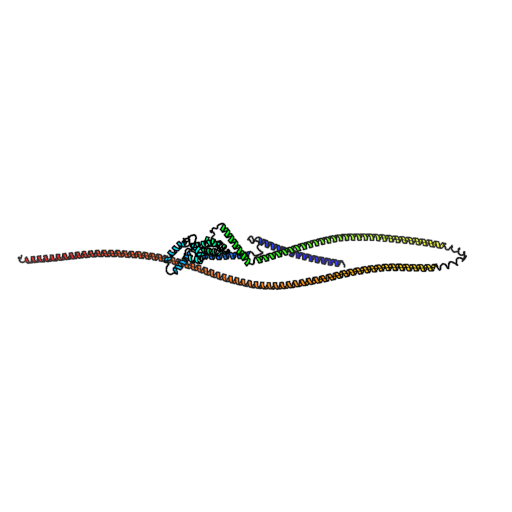30 C CA . PHE A 1 375 ? 101.968 6.156 -128.124 1.00 46.62 375 PHE A CA 1
ATOM 3031 C C . PHE A 1 375 ? 100.612 6.658 -128.660 1.00 46.62 375 PHE A C 1
ATOM 3033 O O . PHE A 1 375 ? 100.287 6.426 -129.825 1.00 46.62 375 PHE A O 1
ATOM 3040 N N . HIS A 1 376 ? 99.819 7.367 -127.846 1.00 48.66 376 HIS A N 1
ATOM 3041 C CA . HIS A 1 376 ? 98.431 7.722 -128.178 1.00 48.66 376 HIS A CA 1
ATOM 3042 C C . HIS A 1 376 ? 98.205 9.214 -128.503 1.00 48.66 376 HIS A C 1
ATOM 3044 O O . HIS A 1 376 ? 97.067 9.686 -128.503 1.00 48.66 376 HIS A O 1
ATOM 3050 N N . LEU A 1 377 ? 99.275 9.958 -128.813 1.00 48.72 377 LEU A N 1
ATOM 3051 C CA . LEU A 1 377 ? 99.213 11.390 -129.138 1.00 48.72 377 LEU A CA 1
ATOM 3052 C C . LEU A 1 377 ? 98.656 11.699 -130.539 1.00 48.72 377 LEU A C 1
ATOM 3054 O O . LEU A 1 377 ? 97.922 12.667 -130.713 1.00 48.72 377 LEU A O 1
ATOM 3058 N N . ASP A 1 378 ? 98.957 10.908 -131.562 1.00 45.97 378 ASP A N 1
ATOM 3059 C CA . ASP A 1 378 ? 98.941 11.457 -132.928 1.00 45.97 378 ASP A CA 1
ATOM 3060 C C . ASP A 1 378 ? 97.784 11.014 -133.832 1.00 45.97 378 ASP A C 1
ATOM 3062 O O . ASP A 1 378 ? 97.687 11.451 -134.983 1.00 45.97 378 ASP A O 1
ATOM 3066 N N . LYS A 1 379 ? 96.797 10.285 -133.290 1.00 40.75 379 LYS A N 1
ATOM 3067 C CA . LYS A 1 379 ? 95.486 10.082 -133.939 1.00 40.75 379 LYS A CA 1
ATOM 3068 C C . LYS A 1 379 ? 94.508 11.186 -133.550 1.00 40.75 379 LYS A C 1
ATOM 3070 O O . LYS A 1 379 ? 93.408 10.953 -133.057 1.00 40.75 379 LYS A O 1
ATOM 3075 N N . LYS A 1 380 ? 94.992 12.405 -133.776 1.00 39.59 380 LYS A N 1
ATOM 3076 C CA . LYS A 1 380 ? 94.306 13.459 -134.511 1.00 39.59 380 LYS A CA 1
ATOM 3077 C C . LYS A 1 380 ? 92.802 13.251 -134.625 1.00 39.59 380 LYS A C 1
ATOM 3079 O O . LYS A 1 380 ? 92.326 12.279 -135.203 1.00 39.59 380 LYS A O 1
ATOM 3084 N N . ARG A 1 381 ? 92.030 14.251 -134.214 1.00 40.88 381 ARG A N 1
ATOM 3085 C CA . ARG A 1 381 ? 91.944 15.514 -134.986 1.00 40.88 381 ARG A CA 1
ATOM 3086 C C . ARG A 1 381 ? 91.517 15.305 -136.457 1.00 40.88 381 ARG A C 1
ATOM 3088 O O . ARG A 1 381 ? 91.626 16.240 -137.231 1.00 40.88 381 ARG A O 1
ATOM 3095 N N . PHE A 1 382 ? 91.007 14.121 -136.798 1.00 38.00 382 PHE A N 1
ATOM 3096 C CA . PHE A 1 382 ? 89.904 13.927 -137.730 1.00 38.00 382 PHE A CA 1
ATOM 3097 C C . PHE A 1 382 ? 88.630 14.105 -136.900 1.00 38.00 382 PHE A C 1
ATOM 3099 O O . PHE A 1 382 ? 88.163 13.216 -136.199 1.00 38.00 382 PHE A O 1
ATOM 3106 N N . GLU A 1 383 ? 88.268 15.354 -136.672 1.00 39.22 383 GLU A N 1
ATOM 3107 C CA . GLU A 1 383 ? 87.321 16.019 -137.566 1.00 39.22 383 GLU A CA 1
ATOM 3108 C C . GLU A 1 383 ? 85.936 15.835 -136.955 1.00 39.22 383 GLU A C 1
ATOM 3110 O O . GLU A 1 383 ? 85.204 14.879 -137.176 1.00 39.22 383 GLU A O 1
ATOM 3115 N N . GLN A 1 384 ? 85.630 16.639 -135.943 1.00 49.25 384 GLN A N 1
ATOM 3116 C CA . GLN A 1 384 ? 85.210 18.036 -136.138 1.00 49.25 384 GLN A CA 1
ATOM 3117 C C . GLN A 1 384 ? 83.930 18.198 -136.975 1.00 49.25 384 GLN A C 1
ATOM 3119 O O . GLN A 1 384 ? 83.429 19.312 -137.046 1.00 49.25 384 GLN A O 1
ATOM 3124 N N . GLU A 1 385 ? 83.297 17.122 -137.453 1.00 45.31 385 GLU A N 1
ATOM 3125 C CA . GLU A 1 385 ? 81.976 17.207 -138.099 1.00 45.31 385 GLU A CA 1
ATOM 3126 C C . GLU A 1 385 ? 80.795 16.843 -137.184 1.00 45.31 385 GLU A C 1
ATOM 3128 O O . GLU A 1 385 ? 79.653 17.161 -137.496 1.00 45.31 385 GLU A O 1
ATOM 3133 N N . LYS A 1 386 ? 81.019 16.274 -135.991 1.00 40.69 386 LYS A N 1
ATOM 3134 C CA . LYS A 1 386 ? 79.913 15.905 -135.076 1.00 40.69 386 LYS A CA 1
ATOM 3135 C C . LYS A 1 386 ? 79.503 17.010 -134.082 1.00 40.69 386 LYS A C 1
ATOM 3137 O O . LYS A 1 386 ? 78.524 16.865 -133.355 1.00 40.69 386 LYS A O 1
ATOM 3142 N N . ASN A 1 387 ? 80.240 18.123 -134.047 1.00 50.44 387 ASN A N 1
ATOM 3143 C CA . ASN A 1 387 ? 80.198 19.123 -132.967 1.00 50.44 387 ASN A CA 1
ATOM 3144 C C . ASN A 1 387 ? 79.305 20.356 -133.212 1.00 50.44 387 ASN A C 1
ATOM 3146 O O . ASN A 1 387 ? 79.316 21.271 -132.388 1.00 50.44 387 ASN A O 1
ATOM 3150 N N . SER A 1 388 ? 78.504 20.401 -134.278 1.00 48.44 388 SER A N 1
ATOM 3151 C CA . SER A 1 388 ? 77.616 21.546 -134.555 1.00 48.44 388 SER A CA 1
ATOM 3152 C C . SER A 1 388 ? 76.134 21.321 -134.221 1.00 48.44 388 SER A C 1
ATOM 3154 O O . SER A 1 388 ? 75.391 22.294 -134.184 1.00 48.44 388 SER A O 1
ATOM 3156 N N . TRP A 1 389 ? 75.709 20.099 -133.869 1.00 41.72 389 TRP A N 1
ATOM 3157 C CA . TRP A 1 389 ? 74.305 19.797 -133.517 1.00 41.72 389 TRP A CA 1
ATOM 3158 C C . TRP A 1 389 ? 74.061 19.450 -132.032 1.00 41.72 389 TRP A C 1
ATOM 3160 O O . TRP A 1 389 ? 72.931 19.524 -131.566 1.00 41.72 389 TRP A O 1
ATOM 3170 N N . ALA A 1 390 ? 75.103 19.167 -131.236 1.00 51.50 390 ALA A N 1
ATOM 3171 C CA . ALA A 1 390 ? 74.961 18.785 -129.818 1.00 51.50 390 ALA A CA 1
ATOM 3172 C C . ALA A 1 390 ? 74.828 19.969 -128.830 1.00 51.50 390 ALA A C 1
ATOM 3174 O O . ALA A 1 390 ? 74.504 19.767 -127.660 1.00 51.50 390 ALA A O 1
ATOM 3175 N N . LYS A 1 391 ? 75.073 21.210 -129.275 1.00 57.72 391 LYS A N 1
ATOM 3176 C CA . LYS A 1 391 ? 74.995 22.413 -128.422 1.00 57.72 391 LYS A CA 1
ATOM 3177 C C . LYS A 1 391 ? 73.585 22.997 -128.287 1.00 57.72 391 LYS A C 1
ATOM 3179 O O . LYS A 1 391 ? 73.319 23.627 -127.276 1.00 57.72 391 LYS A O 1
ATOM 3184 N N . GLN A 1 392 ? 72.679 22.747 -129.235 1.00 52.88 392 GLN A N 1
ATOM 3185 C CA . GLN A 1 392 ? 71.298 23.255 -129.168 1.00 52.88 392 GLN A CA 1
ATOM 3186 C C . GLN A 1 392 ? 70.332 22.323 -128.411 1.00 52.88 392 GLN A C 1
ATOM 3188 O O . GLN A 1 392 ? 69.231 22.734 -128.066 1.00 52.88 392 GLN A O 1
ATOM 3193 N N . GLN A 1 393 ? 70.746 21.087 -128.102 1.00 54.47 393 GLN A N 1
ATOM 3194 C CA . GLN A 1 393 ? 69.899 20.094 -127.426 1.00 54.47 393 GLN A CA 1
ATOM 3195 C C . GLN A 1 393 ? 70.061 20.096 -125.890 1.00 54.47 393 GLN A C 1
ATOM 3197 O O . GLN A 1 393 ? 69.158 19.669 -125.181 1.00 54.47 393 GLN A O 1
ATOM 3202 N N . LYS A 1 394 ? 71.169 20.649 -125.370 1.00 59.69 394 LYS A N 1
ATOM 3203 C CA . LYS A 1 394 ? 71.498 20.680 -123.930 1.00 59.69 394 LYS A CA 1
ATOM 3204 C C . LYS A 1 394 ? 70.836 21.834 -123.152 1.00 59.69 394 LYS A C 1
ATOM 3206 O O . LYS A 1 394 ? 70.622 21.716 -121.954 1.00 59.69 394 LYS A O 1
ATOM 3211 N N . GLU A 1 395 ? 70.455 22.917 -123.833 1.00 60.12 395 GLU A N 1
ATOM 3212 C CA . GLU A 1 395 ? 69.800 24.090 -123.219 1.00 60.12 395 GLU A CA 1
ATOM 3213 C C . GLU A 1 395 ? 68.310 23.862 -122.890 1.00 60.12 395 GLU A C 1
ATOM 3215 O O . GLU A 1 395 ? 67.760 24.539 -122.024 1.00 60.12 395 GLU A O 1
ATOM 3220 N N . ILE A 1 396 ? 67.653 22.882 -123.527 1.00 57.84 396 ILE A N 1
ATOM 3221 C CA . ILE A 1 396 ? 66.243 22.548 -123.253 1.00 57.84 396 ILE A CA 1
ATOM 3222 C C . ILE A 1 396 ? 66.112 21.559 -122.073 1.00 57.84 396 ILE A C 1
ATOM 3224 O O . ILE A 1 396 ? 65.159 21.663 -121.303 1.00 57.84 396 ILE A O 1
ATOM 3228 N N . GLU A 1 397 ? 67.079 20.658 -121.852 1.00 58.25 397 GLU A N 1
ATOM 3229 C CA . GLU A 1 397 ? 67.066 19.708 -120.718 1.00 58.25 397 GLU A CA 1
ATOM 3230 C C . GLU A 1 397 ? 67.353 20.372 -119.355 1.00 58.25 397 GLU A C 1
ATOM 3232 O O . GLU A 1 397 ? 66.770 19.980 -118.341 1.00 58.25 397 GLU A O 1
ATOM 3237 N N . GLU A 1 398 ? 68.181 21.422 -119.304 1.00 63.69 398 GLU A N 1
ATOM 3238 C CA . GLU A 1 398 ? 68.499 22.123 -118.047 1.00 63.69 398 GLU A CA 1
ATOM 3239 C C . GLU A 1 398 ? 67.324 22.978 -117.520 1.00 63.69 398 GLU A C 1
ATOM 3241 O O . GLU A 1 398 ? 67.162 23.114 -116.306 1.00 63.69 398 GLU A O 1
ATOM 3246 N N . LEU A 1 399 ? 66.433 23.467 -118.396 1.00 59.81 399 LEU A N 1
ATOM 3247 C CA . LEU A 1 399 ? 65.210 24.191 -118.005 1.00 59.81 399 LEU A CA 1
ATOM 3248 C C . LEU A 1 399 ? 64.092 23.266 -117.479 1.00 59.81 399 LEU A C 1
ATOM 3250 O O . LEU A 1 399 ? 63.301 23.690 -116.632 1.00 59.81 399 LEU A O 1
ATOM 3254 N N . VAL A 1 400 ? 64.051 21.998 -117.909 1.00 63.38 400 VAL A N 1
ATOM 3255 C CA . VAL A 1 400 ? 63.099 20.988 -117.401 1.00 63.38 400 VAL A CA 1
ATOM 3256 C C . VAL A 1 400 ? 63.533 20.461 -116.023 1.00 63.38 400 VAL A C 1
ATOM 3258 O O . VAL A 1 400 ? 62.717 20.397 -115.106 1.00 63.38 400 VAL A O 1
ATOM 3261 N N . ALA A 1 401 ? 64.833 20.226 -115.802 1.00 67.25 401 ALA A N 1
ATOM 3262 C CA . ALA A 1 401 ? 65.356 19.744 -114.515 1.00 67.25 401 ALA A CA 1
ATOM 3263 C C . ALA A 1 401 ? 65.233 20.758 -113.353 1.00 67.25 401 ALA A C 1
ATOM 3265 O O . ALA A 1 401 ? 65.164 20.364 -112.184 1.00 67.25 401 ALA A O 1
ATOM 3266 N N . VAL A 1 402 ? 65.208 22.066 -113.643 1.00 68.75 402 VAL A N 1
ATOM 3267 C CA . VAL A 1 402 ? 64.961 23.113 -112.632 1.00 68.75 402 VAL A CA 1
ATOM 3268 C C . VAL A 1 402 ? 63.475 23.177 -112.262 1.00 68.75 402 VAL A C 1
ATOM 3270 O O . VAL A 1 402 ? 63.156 23.249 -111.075 1.00 68.75 402 VAL A O 1
ATOM 3273 N N . ARG A 1 403 ? 62.571 23.047 -113.245 1.00 66.69 403 ARG A N 1
ATOM 3274 C CA . ARG A 1 403 ? 61.113 22.991 -113.027 1.00 66.69 403 ARG A CA 1
ATOM 3275 C C . ARG A 1 403 ? 60.683 21.744 -112.242 1.00 66.69 403 ARG A C 1
ATOM 3277 O O . ARG A 1 403 ? 59.854 21.876 -111.345 1.00 66.69 403 ARG A O 1
ATOM 3284 N N 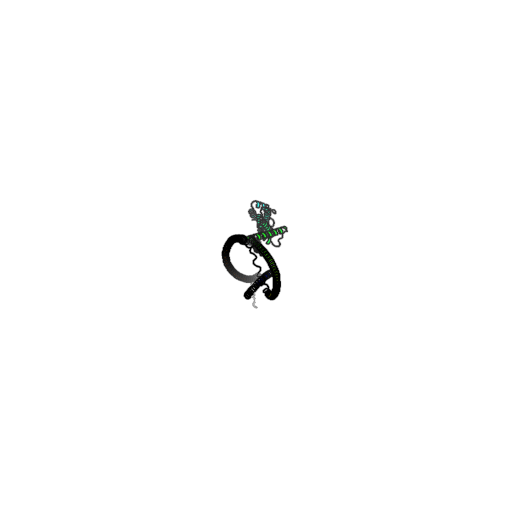. ASP A 1 404 ? 61.291 20.581 -112.476 1.00 69.50 404 ASP A N 1
ATOM 3285 C CA . ASP A 1 404 ? 60.964 19.349 -111.735 1.00 69.50 404 ASP A CA 1
ATOM 3286 C C . ASP A 1 404 ? 61.429 19.381 -110.267 1.00 69.50 404 ASP A C 1
ATOM 3288 O O . ASP A 1 404 ? 60.710 18.929 -109.377 1.00 69.50 404 ASP A O 1
ATOM 3292 N N . ARG A 1 405 ? 62.583 19.995 -109.959 1.00 74.56 405 ARG A N 1
ATOM 3293 C CA . ARG A 1 405 ? 63.032 20.190 -108.561 1.00 74.56 405 ARG A CA 1
ATOM 3294 C C . ARG A 1 405 ? 62.167 21.191 -107.798 1.00 74.56 405 ARG A C 1
ATOM 3296 O O . ARG A 1 405 ? 62.023 21.069 -106.583 1.00 74.56 405 ARG A O 1
ATOM 3303 N N . GLU A 1 406 ? 61.623 22.189 -108.486 1.00 73.88 406 GLU A N 1
ATOM 3304 C CA . GLU A 1 406 ? 60.744 23.195 -107.888 1.00 73.88 406 GLU A CA 1
ATOM 3305 C C . GLU A 1 406 ? 59.342 22.622 -107.619 1.00 73.88 406 GLU A C 1
ATOM 3307 O O . GLU A 1 406 ? 58.793 22.831 -106.538 1.00 73.88 406 GLU A O 1
ATOM 3312 N N . ILE A 1 407 ? 58.823 21.784 -108.525 1.00 72.56 407 ILE A N 1
ATOM 3313 C CA . ILE A 1 407 ? 57.590 21.009 -108.315 1.00 72.56 407 ILE A CA 1
ATOM 3314 C C . ILE A 1 407 ? 57.743 20.028 -107.142 1.00 72.56 407 ILE A C 1
ATOM 3316 O O . ILE A 1 407 ? 56.832 19.915 -106.322 1.00 72.56 407 ILE A O 1
ATOM 3320 N N . GLU A 1 408 ? 58.890 19.361 -106.999 1.00 77.44 408 GLU A N 1
ATOM 3321 C CA . GLU A 1 408 ? 59.092 18.398 -105.909 1.00 77.44 408 GLU A CA 1
ATOM 3322 C C . GLU A 1 408 ? 59.251 19.081 -104.537 1.00 77.44 408 GLU A C 1
ATOM 3324 O O . GLU A 1 408 ? 58.722 18.592 -103.537 1.00 77.44 408 GLU A O 1
ATOM 3329 N N . LYS A 1 409 ? 59.870 20.271 -104.481 1.00 76.25 409 LYS A N 1
ATOM 3330 C CA . LYS A 1 409 ? 59.876 21.113 -103.269 1.00 76.25 409 LYS A CA 1
ATOM 3331 C C . LYS A 1 409 ? 58.471 21.594 -102.899 1.00 76.25 409 LYS A C 1
ATOM 3333 O O . LYS A 1 409 ? 58.118 21.573 -101.723 1.00 76.25 409 LYS A O 1
ATOM 3338 N N . LEU A 1 410 ? 57.653 21.983 -103.880 1.00 74.69 410 LEU A N 1
ATOM 3339 C CA . LEU A 1 410 ? 56.266 22.390 -103.634 1.00 74.69 410 LEU A CA 1
ATOM 3340 C C . LEU A 1 410 ? 55.392 21.217 -103.165 1.00 74.69 410 LEU A C 1
ATOM 3342 O O . LEU A 1 410 ? 54.579 21.408 -102.264 1.00 74.69 410 LEU A O 1
ATOM 3346 N N . LYS A 1 411 ? 55.605 19.994 -103.671 1.00 78.25 411 LYS A N 1
ATOM 3347 C CA . LYS A 1 411 ? 54.941 18.783 -103.152 1.00 78.25 411 LYS A CA 1
ATOM 3348 C C . LYS A 1 411 ? 55.347 18.452 -101.717 1.00 78.25 411 LYS A C 1
ATOM 3350 O O . LYS A 1 411 ? 54.485 18.096 -100.922 1.00 78.25 411 LYS A O 1
ATOM 3355 N N . GLN A 1 412 ? 56.627 18.591 -101.364 1.00 77.75 412 GLN A N 1
ATOM 3356 C CA . GLN A 1 412 ? 57.091 18.386 -99.986 1.00 77.75 412 GLN A CA 1
ATOM 3357 C C . GLN A 1 412 ? 56.494 19.424 -99.027 1.00 77.75 412 GLN A C 1
ATOM 3359 O O . GLN A 1 412 ? 56.049 19.063 -97.940 1.00 77.75 412 GLN A O 1
ATOM 3364 N N . ILE A 1 413 ? 56.409 20.692 -99.446 1.00 76.50 413 ILE A N 1
ATOM 3365 C CA . ILE A 1 413 ? 55.757 21.757 -98.669 1.00 76.50 413 ILE A CA 1
ATOM 3366 C C . ILE A 1 413 ? 54.251 21.494 -98.533 1.00 76.50 413 ILE A C 1
ATOM 3368 O O . ILE A 1 413 ? 53.700 21.668 -97.449 1.00 76.50 413 ILE A O 1
ATOM 3372 N N . GLN A 1 414 ? 53.581 21.025 -99.590 1.00 76.31 414 GLN A N 1
ATOM 3373 C CA . GLN A 1 414 ? 52.160 20.680 -99.539 1.00 76.31 414 GLN A CA 1
ATOM 3374 C C . GLN A 1 414 ? 51.887 19.477 -98.620 1.00 76.31 414 GLN A C 1
ATOM 3376 O O . GLN A 1 414 ? 50.968 19.540 -97.805 1.00 76.31 414 GLN A O 1
ATOM 3381 N N . ALA A 1 415 ? 52.724 18.435 -98.672 1.00 75.69 415 ALA A N 1
ATOM 3382 C CA . ALA A 1 415 ? 52.633 17.287 -97.772 1.00 75.69 415 ALA A CA 1
ATOM 3383 C C . ALA A 1 415 ? 52.889 17.679 -96.304 1.00 75.69 415 ALA A C 1
ATOM 3385 O O . ALA A 1 415 ? 52.196 17.198 -95.407 1.00 75.69 415 ALA A O 1
ATOM 3386 N N . HIS A 1 416 ? 53.835 18.589 -96.047 1.00 76.56 416 HIS A N 1
ATOM 3387 C CA . HIS A 1 416 ? 54.104 19.094 -94.699 1.00 76.56 416 HIS A CA 1
ATOM 3388 C C . HIS A 1 416 ? 52.937 19.945 -94.165 1.00 76.56 416 HIS A C 1
ATOM 3390 O O . HIS A 1 416 ? 52.547 19.788 -93.008 1.00 76.56 416 HIS A O 1
ATOM 3396 N N . LEU A 1 417 ? 52.319 20.776 -95.011 1.00 76.94 417 LEU A N 1
ATOM 3397 C CA . LEU A 1 417 ? 51.116 21.547 -94.672 1.00 76.94 417 LEU A CA 1
ATOM 3398 C C . LEU A 1 417 ? 49.892 20.655 -94.412 1.00 76.94 417 LEU A C 1
ATOM 3400 O O . LEU A 1 417 ? 49.065 20.974 -93.560 1.00 76.94 417 LEU A O 1
ATOM 3404 N N . GLU A 1 418 ? 49.749 19.538 -95.126 1.00 77.75 418 GLU A N 1
ATOM 3405 C CA . GLU A 1 418 ? 48.684 18.559 -94.872 1.00 77.75 418 GLU A CA 1
ATOM 3406 C C . GLU A 1 418 ? 48.899 17.809 -93.551 1.00 77.75 418 GLU A C 1
ATOM 3408 O O . GLU A 1 418 ? 47.944 17.641 -92.790 1.00 77.75 418 GLU A O 1
ATOM 3413 N N . GLN A 1 419 ? 50.142 17.449 -93.213 1.00 79.06 419 GLN A N 1
ATOM 3414 C CA . GLN A 1 419 ? 50.475 16.873 -91.906 1.00 79.06 419 GLN A CA 1
ATOM 3415 C C . GLN A 1 419 ? 50.229 17.863 -90.758 1.00 79.06 419 GLN A C 1
ATOM 3417 O O . GLN A 1 419 ? 49.616 17.490 -89.756 1.00 79.06 419 GLN A O 1
ATOM 3422 N N . GLU A 1 420 ? 50.615 19.133 -90.912 1.00 78.00 420 GLU A N 1
ATOM 3423 C CA . GLU A 1 420 ? 50.348 20.182 -89.919 1.00 78.00 420 GLU A CA 1
ATOM 3424 C C . GLU A 1 420 ? 48.848 20.411 -89.708 1.00 78.00 420 GLU A C 1
ATOM 3426 O O . GLU A 1 420 ? 48.404 20.534 -88.567 1.00 78.00 420 GLU A O 1
ATOM 3431 N N . LYS A 1 421 ? 48.038 20.389 -90.776 1.00 78.12 421 LYS A N 1
ATOM 3432 C CA . LYS A 1 421 ? 46.572 20.475 -90.663 1.00 78.12 421 LYS A CA 1
ATOM 3433 C C . LYS A 1 421 ? 45.984 19.308 -89.874 1.00 78.12 421 LYS A C 1
ATOM 3435 O O . LYS A 1 421 ? 45.106 19.533 -89.048 1.00 78.12 421 LYS A O 1
ATOM 3440 N N . VAL A 1 422 ? 46.463 18.080 -90.086 1.00 79.12 422 VAL A N 1
ATOM 3441 C CA . VAL A 1 422 ? 45.994 16.908 -89.323 1.00 79.12 422 VAL A CA 1
ATOM 3442 C C . VAL A 1 422 ? 46.375 17.018 -87.844 1.00 79.12 422 VAL A C 1
ATOM 3444 O O . VAL A 1 422 ? 45.560 16.703 -86.979 1.00 79.12 422 VAL A O 1
ATOM 3447 N N . VAL A 1 423 ? 47.579 17.506 -87.535 1.00 79.38 423 VAL A N 1
ATOM 3448 C CA . VAL A 1 423 ? 48.023 17.739 -86.149 1.00 79.38 423 VAL A CA 1
ATOM 3449 C C . VAL A 1 423 ? 47.202 18.849 -85.480 1.00 79.38 423 VAL A C 1
ATOM 3451 O O . VAL A 1 423 ? 46.755 18.681 -84.348 1.00 79.38 423 VAL A O 1
ATOM 3454 N N . LEU A 1 424 ? 46.916 19.944 -86.190 1.00 79.06 424 LEU A N 1
ATOM 3455 C CA . LEU A 1 424 ? 46.043 21.023 -85.712 1.00 79.06 424 LEU A CA 1
ATOM 3456 C C . LEU A 1 424 ? 44.608 20.549 -85.450 1.00 79.06 424 LEU A C 1
ATOM 3458 O O . LEU A 1 424 ? 44.017 20.944 -84.448 1.00 79.06 424 LEU A O 1
ATOM 3462 N N . ILE A 1 425 ? 44.055 19.682 -86.304 1.00 79.69 425 ILE A N 1
ATOM 3463 C CA . ILE A 1 425 ? 42.722 19.095 -86.090 1.00 79.69 425 ILE A CA 1
ATOM 3464 C C . ILE A 1 425 ? 42.703 18.261 -84.804 1.00 79.69 425 ILE A C 1
ATOM 3466 O O . ILE A 1 425 ? 41.811 18.465 -83.982 1.00 79.69 425 ILE A O 1
ATOM 3470 N N . LYS A 1 426 ? 43.717 17.415 -84.575 1.00 80.00 426 LYS A N 1
ATOM 3471 C CA . LYS A 1 426 ? 43.835 16.633 -83.333 1.00 80.00 426 LYS A CA 1
ATOM 3472 C C . LYS A 1 426 ? 43.954 17.521 -82.096 1.00 80.00 426 LYS A C 1
ATOM 3474 O O . LYS A 1 426 ? 43.221 17.324 -81.139 1.00 80.00 426 LYS A O 1
ATOM 3479 N N . HIS A 1 427 ? 44.786 18.562 -82.139 1.00 79.00 427 HIS A N 1
ATOM 3480 C CA . HIS A 1 427 ? 44.890 19.507 -81.024 1.00 79.00 427 HIS A CA 1
ATOM 3481 C C . HIS A 1 427 ? 43.579 20.254 -80.741 1.00 79.00 427 HIS A C 1
ATOM 3483 O O . HIS A 1 427 ? 43.286 20.549 -79.583 1.00 79.00 427 HIS A O 1
ATOM 3489 N N . HIS A 1 428 ? 42.774 20.558 -81.763 1.00 79.12 428 HIS A N 1
ATOM 3490 C CA . HIS A 1 428 ? 41.451 21.152 -81.566 1.00 79.12 428 HIS A CA 1
ATOM 3491 C C . HIS A 1 428 ? 40.428 20.164 -80.993 1.00 79.12 428 HIS A C 1
ATOM 3493 O O . HIS A 1 428 ? 39.560 20.590 -80.229 1.00 79.12 428 HIS A O 1
ATOM 3499 N N . GLU A 1 429 ? 40.514 18.877 -81.331 1.00 81.06 429 GLU A N 1
ATOM 3500 C CA . GLU A 1 429 ? 39.702 17.822 -80.712 1.00 81.06 429 GLU A CA 1
ATOM 3501 C C . GLU A 1 429 ? 40.098 17.604 -79.249 1.00 81.06 429 GLU A C 1
ATOM 3503 O O . GLU A 1 429 ? 39.236 17.734 -78.380 1.00 81.06 429 GLU A O 1
ATOM 3508 N N . ASP A 1 430 ? 41.389 17.439 -78.953 1.00 82.69 430 ASP A N 1
ATOM 3509 C CA . ASP A 1 430 ? 41.905 17.300 -77.584 1.00 82.69 430 ASP A CA 1
ATOM 3510 C C . ASP A 1 430 ? 41.528 18.517 -76.718 1.00 82.69 430 ASP A C 1
ATOM 3512 O O . ASP A 1 430 ? 41.085 18.383 -75.575 1.00 82.69 430 ASP A O 1
ATOM 3516 N N . ALA A 1 431 ? 41.636 19.734 -77.270 1.00 80.56 431 ALA A N 1
ATOM 3517 C CA . ALA A 1 431 ? 41.227 20.954 -76.578 1.00 80.56 431 ALA A CA 1
ATOM 3518 C C . ALA A 1 431 ? 39.716 20.989 -76.291 1.00 80.56 431 ALA A C 1
ATOM 3520 O O . ALA A 1 431 ? 39.320 21.445 -75.218 1.00 80.56 431 ALA A O 1
ATOM 3521 N N . ARG A 1 432 ? 38.874 20.494 -77.211 1.00 81.44 432 ARG A N 1
ATOM 3522 C CA . ARG A 1 432 ? 37.416 20.401 -77.014 1.00 81.44 432 ARG A CA 1
ATOM 3523 C C . ARG A 1 432 ? 37.044 19.370 -75.954 1.00 81.44 432 ARG A C 1
ATOM 3525 O O . ARG A 1 432 ? 36.149 19.622 -75.145 1.00 81.44 432 ARG A O 1
ATOM 3532 N N . GLU A 1 433 ? 37.714 18.224 -75.935 1.00 83.62 433 GLU A N 1
ATOM 3533 C CA . GLU A 1 433 ? 37.504 17.204 -74.906 1.00 83.62 433 GLU A CA 1
ATOM 3534 C C . GLU A 1 433 ? 37.877 17.731 -73.520 1.00 83.62 433 GLU A C 1
ATOM 3536 O O . GLU A 1 433 ? 37.111 17.562 -72.570 1.00 83.62 433 GLU A O 1
ATOM 3541 N N . LEU A 1 434 ? 38.986 18.467 -73.420 1.00 84.12 434 LEU A N 1
ATOM 3542 C CA . LEU A 1 434 ? 39.441 19.067 -72.169 1.00 84.12 434 LEU A CA 1
ATOM 3543 C C . LEU A 1 434 ? 38.503 20.188 -71.687 1.00 84.12 434 LEU A C 1
ATOM 3545 O O . LEU A 1 434 ? 38.236 20.282 -70.488 1.00 84.12 434 LEU A O 1
ATOM 3549 N N . THR A 1 435 ? 37.934 20.999 -72.590 1.00 80.88 435 THR A N 1
ATOM 3550 C CA . THR A 1 435 ? 36.883 21.966 -72.219 1.00 80.88 435 THR A CA 1
ATOM 3551 C C . THR A 1 435 ? 35.612 21.274 -71.738 1.00 80.88 435 THR A C 1
ATOM 3553 O O . THR A 1 435 ? 35.084 21.646 -70.696 1.00 80.88 435 THR A O 1
ATOM 3556 N N . ASN A 1 436 ? 35.177 20.206 -72.413 1.00 84.19 436 ASN A N 1
ATOM 3557 C CA . ASN A 1 436 ? 33.990 19.454 -72.006 1.00 84.19 436 ASN A CA 1
ATOM 3558 C C . ASN A 1 436 ? 34.187 18.753 -70.652 1.00 84.19 436 ASN A C 1
ATOM 3560 O O . ASN A 1 436 ? 33.251 18.674 -69.859 1.00 84.19 436 ASN A O 1
ATOM 3564 N N . ALA A 1 437 ? 35.391 18.246 -70.372 1.00 83.50 437 ALA A N 1
ATOM 3565 C CA . ALA A 1 437 ? 35.732 17.659 -69.079 1.00 83.50 437 ALA A CA 1
ATOM 3566 C C . ALA A 1 437 ? 35.691 18.709 -67.956 1.00 83.50 437 ALA A C 1
ATOM 3568 O O . ALA A 1 437 ? 35.064 18.473 -66.925 1.00 83.50 437 ALA A O 1
ATOM 3569 N N . ARG A 1 438 ? 36.265 19.898 -68.190 1.00 83.19 438 ARG A N 1
ATOM 3570 C CA . ARG A 1 438 ? 36.209 21.019 -67.237 1.00 83.19 438 ARG A CA 1
ATOM 3571 C C . ARG A 1 438 ? 34.788 21.516 -66.993 1.00 83.19 438 ARG A C 1
ATOM 3573 O O . ARG A 1 438 ? 34.442 21.805 -65.854 1.00 83.19 438 ARG A O 1
ATOM 3580 N N . ASP A 1 439 ? 33.951 21.584 -68.024 1.00 86.25 439 ASP A N 1
ATOM 3581 C CA . ASP A 1 439 ? 32.554 22.002 -67.871 1.00 86.25 439 ASP A CA 1
ATOM 3582 C C . ASP A 1 439 ? 31.742 21.002 -67.032 1.00 86.25 439 ASP A C 1
ATOM 3584 O O . ASP A 1 439 ? 30.884 21.414 -66.246 1.00 86.25 439 ASP A O 1
ATOM 3588 N N . ARG A 1 440 ? 32.044 19.698 -67.132 1.00 85.50 440 ARG A N 1
ATOM 3589 C CA . ARG A 1 440 ? 31.457 18.666 -66.260 1.00 85.50 440 ARG A CA 1
ATOM 3590 C C . ARG A 1 440 ? 31.923 18.811 -64.813 1.00 85.50 440 ARG A C 1
ATOM 3592 O O . ARG A 1 440 ? 31.069 18.874 -63.935 1.00 85.50 440 ARG A O 1
ATOM 3599 N N . GLU A 1 441 ? 33.227 18.967 -64.573 1.00 85.94 441 GLU A N 1
ATOM 3600 C CA . GLU A 1 441 ? 33.772 19.231 -63.228 1.00 85.94 441 GLU A CA 1
ATOM 3601 C C . GLU A 1 441 ? 33.159 20.491 -62.601 1.00 85.94 441 GLU A C 1
ATOM 3603 O O . GLU A 1 441 ? 32.746 20.482 -61.444 1.00 85.94 441 GLU A O 1
ATOM 3608 N N . ILE A 1 442 ? 33.032 21.580 -63.366 1.00 85.31 442 ILE A N 1
ATOM 3609 C CA . ILE A 1 442 ? 32.388 22.816 -62.900 1.00 85.31 442 ILE A CA 1
ATOM 3610 C C . ILE A 1 442 ? 30.908 22.568 -62.572 1.00 85.31 442 ILE A C 1
ATOM 3612 O O . ILE A 1 442 ? 30.389 23.137 -61.608 1.00 85.31 442 ILE A O 1
ATOM 3616 N N . GLY A 1 443 ? 30.216 21.737 -63.356 1.00 87.38 443 GLY A N 1
ATOM 3617 C CA . GLY A 1 443 ? 28.838 21.323 -63.093 1.00 87.38 443 GLY A CA 1
ATOM 3618 C C . GLY A 1 443 ? 28.695 20.543 -61.783 1.00 87.38 443 GLY A C 1
ATOM 3619 O O . GLY A 1 443 ? 27.843 20.885 -60.961 1.00 87.38 443 GLY A O 1
ATOM 3620 N N . GLU A 1 444 ? 29.556 19.552 -61.562 1.00 87.38 444 GLU A N 1
ATOM 3621 C CA . GLU A 1 444 ? 29.587 18.728 -60.347 1.00 87.38 444 GLU A CA 1
ATOM 3622 C C . GLU A 1 444 ? 29.944 19.559 -59.108 1.00 87.38 444 GLU A C 1
ATOM 3624 O O . GLU A 1 444 ? 29.248 19.489 -58.093 1.00 87.38 444 GLU A O 1
ATOM 3629 N N . LEU A 1 445 ? 30.946 20.439 -59.204 1.00 86.00 445 LEU A N 1
ATOM 3630 C CA . LEU A 1 445 ? 31.325 21.347 -58.119 1.00 86.00 445 LEU A CA 1
ATOM 3631 C C . LEU A 1 445 ? 30.200 22.326 -57.763 1.00 86.00 445 LEU A C 1
ATOM 3633 O O . LEU A 1 445 ? 29.954 22.571 -56.582 1.00 86.00 445 LEU A O 1
ATOM 3637 N N . LYS A 1 446 ? 29.471 22.857 -58.753 1.00 88.44 446 LYS A N 1
ATOM 3638 C CA . LYS A 1 446 ? 28.299 23.711 -58.496 1.00 88.44 446 LYS A CA 1
ATOM 3639 C C . LYS A 1 446 ? 27.191 22.947 -57.777 1.00 88.44 446 LYS A C 1
ATOM 3641 O O . LYS A 1 446 ? 26.608 23.485 -56.838 1.00 88.44 446 LYS A O 1
ATOM 3646 N N . GLN A 1 447 ? 26.911 21.708 -58.182 1.00 84.62 447 GLN A N 1
ATOM 3647 C CA . GLN A 1 447 ? 25.923 20.871 -57.497 1.00 84.62 447 GLN A CA 1
ATOM 3648 C C . GLN A 1 447 ? 26.349 20.579 -56.053 1.00 84.62 447 GLN A C 1
ATOM 3650 O O . GLN A 1 447 ? 25.561 20.821 -55.137 1.00 84.62 447 GLN A O 1
ATOM 3655 N N . GLY A 1 448 ? 27.605 20.183 -55.830 1.00 87.31 448 GLY A N 1
ATOM 3656 C CA . GLY A 1 448 ? 28.154 19.973 -54.489 1.00 87.31 448 GLY A CA 1
ATOM 3657 C C . GLY A 1 448 ? 28.079 21.229 -53.616 1.00 87.31 448 GLY A C 1
ATOM 3658 O O . GLY A 1 448 ? 27.663 21.162 -52.462 1.00 87.31 448 GLY A O 1
ATOM 3659 N N . GLN A 1 449 ? 28.371 22.407 -54.177 1.00 83.31 449 GLN A N 1
ATOM 3660 C CA . GLN A 1 449 ? 28.260 23.675 -53.455 1.00 83.31 449 GLN A CA 1
ATOM 3661 C C . GLN A 1 449 ? 26.809 23.990 -53.053 1.00 83.31 449 GLN A C 1
ATOM 3663 O O . GLN A 1 449 ? 26.575 24.462 -51.941 1.00 83.31 449 GLN A O 1
ATOM 3668 N N . THR A 1 450 ? 25.823 23.692 -53.908 1.00 85.62 450 THR A N 1
ATOM 3669 C CA . THR A 1 450 ? 24.404 23.867 -53.549 1.00 85.62 450 THR A CA 1
ATOM 3670 C C . THR A 1 450 ? 23.934 22.888 -52.474 1.00 85.62 450 THR A C 1
ATOM 3672 O O . THR A 1 450 ? 23.177 23.289 -51.592 1.00 85.62 450 THR A O 1
ATOM 3675 N N . GLN A 1 451 ? 24.402 21.636 -52.506 1.00 85.25 451 GLN A N 1
ATOM 3676 C CA . GLN A 1 451 ? 24.085 20.631 -51.485 1.00 85.25 451 GLN A CA 1
ATOM 3677 C C . GLN A 1 451 ? 24.669 21.027 -50.128 1.00 85.25 451 GLN A C 1
ATOM 3679 O O . GLN A 1 451 ? 23.954 21.053 -49.131 1.00 85.25 451 GLN A O 1
ATOM 3684 N N . LEU A 1 452 ? 25.931 21.452 -50.106 1.00 86.62 452 LEU A N 1
ATOM 3685 C CA . LEU A 1 452 ? 26.611 21.883 -48.889 1.00 86.62 452 LEU A CA 1
ATOM 3686 C C . LEU A 1 452 ? 25.940 23.118 -48.263 1.00 86.62 452 LEU A C 1
ATOM 3688 O O . LEU A 1 452 ? 25.824 23.220 -47.042 1.00 86.62 452 LEU A O 1
ATOM 3692 N N . GLU A 1 453 ? 25.443 24.048 -49.080 1.00 86.25 453 GLU A N 1
ATOM 3693 C CA . GLU A 1 453 ? 24.698 25.206 -48.580 1.00 86.25 453 GLU A CA 1
ATOM 3694 C C . GLU A 1 453 ? 23.329 24.808 -47.997 1.00 86.25 453 GLU A C 1
ATOM 3696 O O . GLU A 1 453 ? 22.923 25.323 -46.954 1.00 86.25 453 GLU A O 1
ATOM 3701 N N . GLN A 1 454 ? 22.639 23.836 -48.604 1.00 84.94 454 GLN A N 1
ATOM 3702 C CA . GLN A 1 454 ? 21.407 23.269 -48.045 1.00 84.94 454 GLN A CA 1
ATOM 3703 C C . GLN A 1 454 ? 21.668 22.547 -46.714 1.00 84.94 454 GLN A C 1
ATOM 3705 O O . GLN A 1 454 ? 20.931 22.762 -45.749 1.00 84.94 454 GLN A O 1
ATOM 3710 N N . GLU A 1 455 ? 22.737 21.754 -46.627 1.00 87.25 455 GLU A N 1
ATOM 3711 C CA . GLU A 1 455 ? 23.149 21.067 -45.399 1.00 87.25 455 GLU A CA 1
ATOM 3712 C C . GLU A 1 455 ? 23.481 22.054 -44.278 1.00 87.25 455 GLU A C 1
ATOM 3714 O O . GLU A 1 455 ? 23.011 21.881 -43.153 1.00 87.25 455 GLU A O 1
ATOM 3719 N N . LYS A 1 456 ? 24.201 23.144 -44.576 1.00 86.88 456 LYS A N 1
ATOM 3720 C CA . LYS A 1 456 ? 24.472 24.221 -43.609 1.00 86.88 456 LYS A CA 1
ATOM 3721 C C . LYS A 1 456 ? 23.195 24.845 -43.059 1.00 86.88 456 LYS A C 1
ATOM 3723 O O . LYS A 1 456 ? 23.107 25.087 -41.856 1.00 86.88 456 LYS A O 1
ATOM 3728 N N . VAL A 1 457 ? 22.197 25.095 -43.907 1.00 89.31 457 VAL A N 1
ATOM 3729 C CA . VAL A 1 457 ? 20.903 25.645 -43.469 1.00 89.31 457 VAL A CA 1
ATOM 3730 C C . VAL A 1 457 ? 20.161 24.650 -42.572 1.00 89.31 457 VAL A C 1
ATOM 3732 O O . VAL A 1 457 ? 19.559 25.051 -41.574 1.00 89.31 457 VAL A O 1
ATOM 3735 N N . VAL A 1 458 ? 20.212 23.354 -42.882 1.00 88.12 458 VAL A N 1
ATOM 3736 C CA . VAL A 1 458 ? 19.612 22.302 -42.045 1.00 88.12 458 VAL A CA 1
ATOM 3737 C C . VAL A 1 458 ? 20.331 22.200 -40.695 1.00 88.12 458 VAL A C 1
ATOM 3739 O O . VAL A 1 458 ? 19.672 22.225 -39.654 1.00 88.12 458 VAL A O 1
ATOM 3742 N N . LEU A 1 459 ? 21.665 22.190 -40.684 1.00 85.62 459 LEU A N 1
ATOM 3743 C CA . LEU A 1 459 ? 22.490 22.223 -39.471 1.00 85.62 459 LEU A CA 1
ATOM 3744 C C . LEU A 1 459 ? 22.202 23.460 -38.612 1.00 85.62 459 LEU A C 1
ATOM 3746 O O . LEU A 1 459 ? 22.033 23.335 -37.400 1.00 85.62 459 LEU A O 1
ATOM 3750 N N . ALA A 1 460 ? 22.061 24.640 -39.219 1.00 85.50 460 ALA A N 1
ATOM 3751 C CA . ALA A 1 460 ? 21.699 25.864 -38.507 1.00 85.50 460 ALA A CA 1
ATOM 3752 C C . ALA A 1 460 ? 20.340 25.735 -37.796 1.00 85.50 460 ALA A C 1
ATOM 3754 O O . ALA A 1 460 ? 20.233 26.075 -36.617 1.00 85.50 460 ALA A O 1
ATOM 3755 N N . LYS A 1 461 ? 19.332 25.152 -38.462 1.00 88.00 461 LYS A N 1
ATOM 3756 C CA . LYS A 1 461 ? 18.021 24.872 -37.849 1.00 88.00 461 LYS A CA 1
ATOM 3757 C C . LYS A 1 461 ? 18.111 23.853 -36.712 1.00 88.00 461 LYS A C 1
ATOM 3759 O O . LYS A 1 461 ? 17.415 23.993 -35.709 1.00 88.00 461 LYS A O 1
ATOM 3764 N N . HIS A 1 462 ? 18.954 22.828 -36.841 1.00 84.81 462 HIS A N 1
ATOM 3765 C CA . HIS A 1 462 ? 19.185 21.873 -35.755 1.00 84.81 462 HIS A CA 1
ATOM 3766 C C . HIS A 1 462 ? 19.864 22.531 -34.550 1.00 84.81 462 HIS A C 1
ATOM 3768 O O . HIS A 1 462 ? 19.451 22.281 -33.419 1.00 84.81 462 HIS A O 1
ATOM 3774 N N . HIS A 1 463 ? 20.843 23.411 -34.772 1.00 85.56 463 HIS A N 1
ATOM 3775 C CA . HIS A 1 463 ? 21.482 24.169 -33.698 1.00 85.56 463 HIS A CA 1
ATOM 3776 C C . HIS A 1 463 ? 20.518 25.131 -32.999 1.00 85.56 463 HIS A C 1
ATOM 3778 O O . HIS A 1 463 ? 20.586 25.266 -31.780 1.00 85.56 463 HIS A O 1
ATOM 3784 N N . GLU A 1 464 ? 19.614 25.774 -33.734 1.00 88.19 464 GLU A N 1
ATOM 3785 C CA . GLU A 1 464 ? 18.579 26.633 -33.153 1.00 88.19 464 GLU A CA 1
ATOM 3786 C C . GLU A 1 464 ? 17.628 25.830 -32.255 1.00 88.19 464 GLU A C 1
ATOM 3788 O O . GLU A 1 464 ? 17.486 26.151 -31.075 1.00 88.19 464 GLU A O 1
ATOM 3793 N N . LYS A 1 465 ? 17.103 24.700 -32.749 1.00 89.25 465 LYS A N 1
ATOM 3794 C CA . LYS A 1 465 ? 16.280 23.780 -31.942 1.00 89.25 465 LYS A CA 1
ATOM 3795 C C . LYS A 1 465 ? 17.020 23.249 -30.714 1.00 89.25 465 LYS A C 1
ATOM 3797 O O . LYS A 1 465 ? 16.436 23.138 -29.639 1.00 89.25 465 LYS A O 1
ATOM 3802 N N . ALA A 1 466 ? 18.307 22.928 -30.849 1.00 84.31 466 ALA A N 1
ATOM 3803 C CA . ALA A 1 466 ? 19.124 22.490 -29.722 1.00 84.31 466 ALA A CA 1
ATOM 3804 C C . ALA A 1 466 ? 19.265 23.595 -28.662 1.00 84.31 466 ALA A C 1
ATOM 3806 O O . ALA A 1 466 ? 19.149 23.308 -27.473 1.00 84.31 466 ALA A O 1
ATOM 3807 N N . ARG A 1 467 ? 19.445 24.861 -29.064 1.00 88.31 467 ARG A N 1
ATOM 3808 C CA . ARG A 1 467 ? 19.486 26.000 -28.128 1.00 88.31 467 ARG A CA 1
ATOM 3809 C C . ARG A 1 467 ? 18.151 26.221 -27.422 1.00 88.31 467 ARG A C 1
ATOM 3811 O O . ARG A 1 467 ? 18.152 26.498 -26.225 1.00 88.31 467 ARG A O 1
ATOM 3818 N N . GLU A 1 468 ? 17.030 26.084 -28.125 1.00 90.25 468 GLU A N 1
ATOM 3819 C CA . GLU A 1 468 ? 15.697 26.186 -27.516 1.00 90.25 468 GLU A CA 1
ATOM 3820 C C . GLU A 1 468 ? 15.477 25.098 -26.461 1.00 90.25 468 GLU A C 1
ATOM 3822 O O . GLU A 1 468 ? 15.031 25.397 -25.352 1.00 90.25 468 GLU A O 1
ATOM 3827 N N . LEU A 1 469 ? 15.858 23.854 -26.770 1.00 88.31 469 LEU A N 1
ATOM 3828 C CA . LEU A 1 469 ? 15.795 22.743 -25.822 1.00 88.31 469 LEU A CA 1
ATOM 3829 C C . LEU A 1 469 ? 16.690 22.983 -24.604 1.00 88.31 469 LEU A C 1
ATOM 3831 O O . LEU A 1 469 ? 16.241 22.759 -23.483 1.00 88.31 469 LEU A O 1
ATOM 3835 N N . ILE A 1 470 ? 17.914 23.480 -24.797 1.00 86.75 470 ILE A N 1
ATOM 3836 C CA . ILE A 1 470 ? 18.813 23.834 -23.688 1.00 86.75 470 ILE A CA 1
ATOM 3837 C C . ILE A 1 470 ? 18.174 24.923 -22.813 1.00 86.75 470 ILE A C 1
ATOM 3839 O O . ILE A 1 470 ? 18.083 24.747 -21.604 1.00 86.75 470 ILE A O 1
ATOM 3843 N N . SER A 1 471 ? 17.620 25.987 -23.407 1.00 87.56 471 SER A N 1
ATOM 3844 C CA . SER A 1 471 ? 16.939 27.051 -22.652 1.00 87.56 471 SER A CA 1
ATOM 3845 C C . SER A 1 471 ? 15.713 26.552 -21.880 1.00 87.56 471 SER A C 1
ATOM 3847 O O . SER A 1 471 ? 15.448 27.031 -20.776 1.00 87.56 471 SER A O 1
ATOM 3849 N N . ALA A 1 472 ? 14.954 25.604 -22.437 1.00 88.44 472 ALA A N 1
ATOM 3850 C CA . ALA A 1 472 ? 13.831 24.981 -21.742 1.00 88.44 472 ALA A CA 1
ATOM 3851 C C . ALA A 1 472 ? 14.312 24.146 -20.545 1.00 88.44 472 ALA A C 1
ATOM 3853 O O . ALA A 1 472 ? 13.782 24.290 -19.444 1.00 88.44 472 ALA A O 1
ATOM 3854 N N . ARG A 1 473 ? 15.367 23.343 -20.730 1.00 85.88 473 ARG A N 1
ATOM 3855 C CA . ARG A 1 473 ? 15.964 22.540 -19.652 1.00 85.88 473 ARG A CA 1
ATOM 3856 C C . ARG A 1 473 ? 16.581 23.401 -18.558 1.00 85.88 473 ARG A C 1
ATOM 3858 O O . ARG A 1 473 ? 16.408 23.084 -17.387 1.00 85.88 473 ARG A O 1
ATOM 3865 N N . ASP A 1 474 ? 17.209 24.519 -18.902 1.00 90.06 474 ASP A N 1
ATOM 3866 C CA . ASP A 1 474 ? 17.741 25.458 -17.911 1.00 90.06 474 ASP A CA 1
ATOM 3867 C C . ASP A 1 474 ? 16.632 26.052 -17.030 1.00 90.06 474 ASP A C 1
ATOM 3869 O O . ASP A 1 474 ? 16.812 26.191 -15.819 1.00 90.06 474 ASP A O 1
ATOM 3873 N N . ARG A 1 475 ? 15.457 26.353 -17.603 1.00 89.94 475 ARG A N 1
ATOM 3874 C CA . ARG A 1 475 ? 14.290 26.815 -16.827 1.00 89.94 475 ARG A CA 1
ATOM 3875 C C . ARG A 1 475 ? 13.767 25.730 -15.893 1.00 89.94 475 ARG A C 1
ATOM 3877 O O . ARG A 1 475 ? 13.578 26.006 -14.712 1.00 89.94 475 ARG A O 1
ATOM 3884 N N . GLU A 1 476 ? 13.611 24.503 -16.388 1.00 90.38 476 GLU A N 1
ATOM 3885 C CA . GLU A 1 476 ? 13.206 23.358 -15.561 1.00 90.38 476 GLU A CA 1
ATOM 3886 C C . GLU A 1 476 ? 14.192 23.122 -14.406 1.00 90.38 476 GLU A C 1
ATOM 3888 O O . GLU A 1 476 ? 13.779 22.903 -13.270 1.00 90.38 476 GLU A O 1
ATOM 3893 N N . ILE A 1 477 ? 15.502 23.238 -14.653 1.00 89.94 477 ILE A N 1
ATOM 3894 C CA . ILE A 1 477 ? 16.531 23.117 -13.610 1.00 89.94 477 ILE A CA 1
ATOM 3895 C C . ILE A 1 477 ? 16.370 24.212 -12.547 1.00 89.94 477 ILE A C 1
ATOM 3897 O O . ILE A 1 477 ? 16.528 23.937 -11.355 1.00 89.94 477 ILE A O 1
ATOM 3901 N N . ILE A 1 478 ? 16.064 25.451 -12.943 1.00 91.88 478 ILE A N 1
ATOM 3902 C CA . ILE A 1 478 ? 15.828 26.553 -11.998 1.00 91.88 478 ILE A CA 1
ATOM 3903 C C . ILE A 1 478 ? 14.578 26.279 -11.150 1.00 91.88 478 ILE A C 1
ATOM 3905 O O . ILE A 1 478 ? 14.630 26.449 -9.930 1.00 91.88 478 ILE A O 1
ATOM 3909 N N . GLU A 1 479 ? 13.483 25.816 -11.754 1.00 91.38 479 GLU A N 1
ATOM 3910 C CA . GLU A 1 479 ? 12.248 25.466 -11.040 1.00 91.38 479 GLU A CA 1
ATOM 3911 C C . GLU A 1 479 ? 12.460 24.299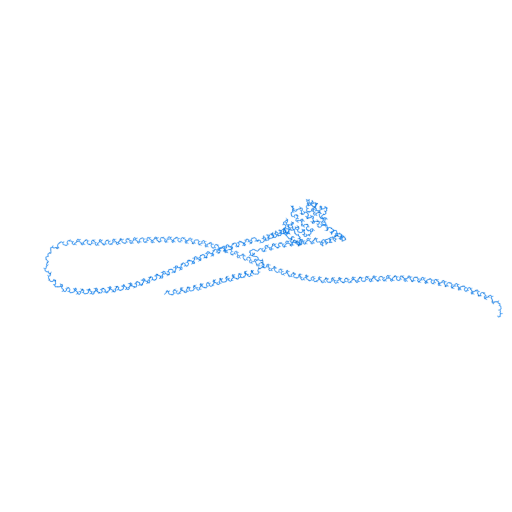 -10.067 1.00 91.38 479 GLU A C 1
ATOM 3913 O O . GLU A 1 479 ? 12.079 24.386 -8.897 1.00 91.38 479 GLU A O 1
ATOM 3918 N N . LEU A 1 480 ? 13.153 23.242 -10.501 1.00 88.19 480 LEU A N 1
ATOM 3919 C CA . LEU A 1 480 ? 13.492 22.100 -9.650 1.00 88.19 480 LEU A CA 1
ATOM 3920 C C . LEU A 1 480 ? 14.361 22.515 -8.460 1.00 88.19 480 LEU A C 1
ATOM 3922 O O . LEU A 1 480 ? 14.096 22.089 -7.336 1.00 88.19 480 LEU A O 1
ATOM 3926 N N . LYS A 1 481 ? 15.341 23.405 -8.663 1.00 91.12 481 LYS A N 1
ATOM 3927 C CA . LYS A 1 481 ? 16.145 23.965 -7.563 1.00 91.12 481 LYS A CA 1
ATOM 3928 C C . LYS A 1 481 ? 15.292 24.748 -6.563 1.00 91.12 481 LYS A C 1
ATOM 3930 O O . LYS A 1 481 ? 15.510 24.643 -5.358 1.00 91.12 481 LYS A O 1
ATOM 3935 N N . GLN A 1 482 ? 14.305 25.514 -7.028 1.00 90.69 482 GLN A N 1
ATOM 3936 C CA . GLN A 1 482 ? 13.394 26.238 -6.135 1.00 90.69 482 GLN A CA 1
ATOM 3937 C C . GLN A 1 482 ? 12.513 25.287 -5.318 1.00 90.69 482 GLN A C 1
ATOM 3939 O O . GLN A 1 482 ? 12.331 25.509 -4.120 1.00 90.69 482 GLN A O 1
ATOM 3944 N N . ILE A 1 483 ? 11.989 24.227 -5.938 1.00 89.94 483 ILE A N 1
ATOM 3945 C CA . ILE A 1 483 ? 11.198 23.198 -5.248 1.00 89.94 483 ILE A CA 1
ATOM 3946 C C . ILE A 1 483 ? 12.062 22.465 -4.218 1.00 89.94 483 ILE A C 1
ATOM 3948 O O . ILE A 1 483 ? 11.630 22.292 -3.081 1.00 89.94 483 ILE A O 1
ATOM 3952 N N . GLN A 1 484 ? 13.295 22.100 -4.576 1.00 89.25 484 GLN A N 1
ATOM 3953 C CA . GLN A 1 484 ? 14.232 21.449 -3.661 1.00 89.25 484 GLN A CA 1
ATOM 3954 C C . GLN A 1 484 ? 14.509 22.314 -2.424 1.00 89.25 484 GLN A C 1
ATOM 3956 O O . GLN A 1 484 ? 14.415 21.815 -1.305 1.00 89.25 484 GLN A O 1
ATOM 3961 N N . ASN A 1 485 ? 14.751 23.616 -2.606 1.00 90.62 485 ASN A N 1
ATOM 3962 C CA . ASN A 1 485 ? 14.959 24.543 -1.491 1.00 90.62 485 ASN A CA 1
ATOM 3963 C C . ASN A 1 485 ? 13.721 24.662 -0.585 1.00 90.62 485 ASN A C 1
ATOM 3965 O O . ASN A 1 485 ? 13.859 24.706 0.636 1.00 90.62 485 ASN A O 1
ATOM 3969 N N . LYS A 1 486 ? 12.507 24.696 -1.155 1.00 91.06 486 LYS A N 1
ATOM 3970 C CA . LYS A 1 486 ? 11.259 24.706 -0.367 1.00 91.06 486 LYS A CA 1
ATOM 3971 C C . LYS A 1 486 ? 11.099 23.421 0.443 1.00 91.06 486 LYS A C 1
ATOM 3973 O O . LYS A 1 486 ? 10.821 23.487 1.636 1.00 91.06 486 LYS A O 1
ATOM 3978 N N . LEU A 1 487 ? 11.346 22.269 -0.177 1.00 88.44 487 LEU A N 1
ATOM 3979 C CA . LEU A 1 487 ? 11.277 20.969 0.490 1.00 88.44 487 LEU A CA 1
ATOM 3980 C C . LEU A 1 487 ? 12.294 20.867 1.638 1.00 88.44 487 LEU A C 1
ATOM 3982 O O . LEU A 1 487 ? 12.009 20.296 2.688 1.00 88.44 487 LEU A O 1
ATOM 3986 N N . GLU A 1 488 ? 13.490 21.423 1.461 1.00 89.62 488 GLU A N 1
ATOM 3987 C CA . GLU A 1 488 ? 14.515 21.452 2.503 1.00 89.62 488 GLU A CA 1
ATOM 3988 C C . GLU A 1 488 ? 14.110 22.350 3.682 1.00 89.62 488 GLU A C 1
ATOM 3990 O O . GLU A 1 488 ? 14.264 21.956 4.840 1.00 89.62 488 GLU A O 1
ATOM 3995 N N . GLN A 1 489 ? 13.484 23.499 3.411 1.00 88.06 489 GLN A N 1
ATOM 3996 C CA . GLN A 1 489 ? 12.889 24.344 4.451 1.00 88.06 489 GLN A CA 1
ATOM 3997 C C . GLN A 1 489 ? 11.761 23.624 5.204 1.00 88.06 489 GLN A C 1
ATOM 3999 O O . GLN A 1 489 ? 11.733 23.657 6.435 1.00 88.06 489 GLN A O 1
ATOM 4004 N N . GLU A 1 490 ? 10.868 22.930 4.496 1.00 89.25 490 GLU A N 1
ATOM 4005 C CA . GLU A 1 490 ? 9.794 22.135 5.105 1.00 89.25 490 GLU A CA 1
ATOM 4006 C C . GLU A 1 490 ? 10.346 21.006 5.982 1.00 89.25 490 GLU A C 1
ATOM 4008 O O . GLU A 1 490 ? 9.869 20.807 7.101 1.00 89.25 490 GLU A O 1
ATOM 4013 N N . LYS A 1 491 ? 11.406 20.319 5.539 1.00 88.56 491 LYS A N 1
ATOM 4014 C CA . LYS A 1 491 ? 12.096 19.302 6.347 1.00 88.56 491 LYS A CA 1
ATOM 4015 C C . LYS A 1 491 ? 12.648 19.883 7.646 1.00 88.56 491 LYS A C 1
ATOM 4017 O O . LYS A 1 491 ? 12.461 19.270 8.692 1.00 88.56 491 LYS A O 1
ATOM 4022 N N . ILE A 1 492 ? 13.271 21.063 7.609 1.00 90.88 492 ILE A N 1
ATOM 4023 C CA . ILE A 1 492 ? 13.790 21.738 8.813 1.00 90.88 492 ILE A CA 1
ATOM 4024 C C . ILE A 1 492 ? 12.654 22.130 9.772 1.00 90.88 492 ILE A C 1
ATOM 4026 O O . ILE A 1 492 ? 12.816 22.099 10.992 1.00 90.88 492 ILE A O 1
ATOM 4030 N N . VAL A 1 493 ? 11.490 22.521 9.250 1.00 90.50 493 VAL A N 1
ATOM 4031 C CA . VAL A 1 493 ? 10.319 22.829 10.085 1.00 90.50 493 VAL A CA 1
ATOM 4032 C C . VAL A 1 493 ? 9.759 21.553 10.718 1.00 90.50 493 VAL A C 1
ATOM 4034 O O . VAL A 1 493 ? 9.489 21.533 11.920 1.00 90.50 493 VAL A O 1
ATOM 4037 N N . LEU A 1 494 ? 9.648 20.467 9.951 1.00 87.62 494 LEU A N 1
ATOM 4038 C CA . LEU A 1 494 ? 9.187 19.170 10.447 1.00 87.62 494 LEU A CA 1
ATOM 4039 C C . LEU A 1 494 ? 10.115 18.587 11.517 1.00 87.62 494 LEU A C 1
ATOM 4041 O O . LEU A 1 494 ? 9.623 18.096 12.531 1.00 87.62 494 LEU A O 1
ATOM 4045 N N . THR A 1 495 ? 11.438 18.682 11.359 1.00 88.19 495 THR A N 1
ATOM 4046 C CA . THR A 1 495 ? 12.377 18.221 12.395 1.00 88.19 495 THR A CA 1
ATOM 4047 C C . THR A 1 495 ? 12.194 18.992 13.698 1.00 88.19 495 THR A C 1
ATOM 4049 O O . THR A 1 495 ? 12.099 18.369 14.753 1.00 88.19 495 THR A O 1
ATOM 4052 N N . LYS A 1 496 ? 12.008 20.317 13.635 1.00 90.06 496 LYS A N 1
ATOM 4053 C CA . LYS A 1 496 ? 11.688 21.136 14.818 1.00 90.06 496 LYS A CA 1
ATOM 4054 C C . LYS A 1 496 ? 10.363 20.738 15.472 1.00 90.06 496 LYS A C 1
ATOM 4056 O O . LYS A 1 496 ? 10.256 20.751 16.696 1.00 90.06 496 LYS A O 1
ATOM 4061 N N . HIS A 1 497 ? 9.341 20.392 14.688 1.00 87.25 497 HIS A N 1
ATOM 4062 C CA . HIS A 1 497 ? 8.081 19.884 15.239 1.00 87.25 497 HIS A CA 1
ATOM 4063 C C . HIS A 1 497 ? 8.258 18.523 15.918 1.00 87.25 497 HIS A C 1
ATOM 4065 O O . HIS A 1 497 ? 7.696 18.311 16.992 1.00 87.25 497 HIS A O 1
ATOM 4071 N N . HIS A 1 498 ? 9.061 17.627 15.343 1.00 85.56 498 HIS A N 1
ATOM 4072 C CA . HIS A 1 498 ? 9.369 16.337 15.955 1.00 85.56 498 HIS A CA 1
ATOM 4073 C C . HIS A 1 498 ? 10.180 16.472 17.246 1.00 85.56 498 HIS A C 1
ATOM 4075 O O . HIS A 1 498 ? 9.906 15.744 18.196 1.00 85.56 498 HIS A O 1
ATOM 4081 N N . GLU A 1 499 ? 11.134 17.400 17.313 1.00 89.19 499 GLU A N 1
ATOM 4082 C CA . GLU A 1 499 ? 11.873 17.703 18.544 1.00 89.19 499 GLU A CA 1
ATOM 4083 C C . GLU A 1 499 ? 10.932 18.199 19.645 1.00 89.19 499 GLU A C 1
ATOM 4085 O O . GLU A 1 499 ? 10.891 17.598 20.717 1.00 89.19 499 GLU A O 1
ATOM 4090 N N . LYS A 1 500 ? 10.070 19.182 19.350 1.00 89.44 500 LYS A N 1
ATOM 4091 C CA . LYS A 1 500 ? 9.051 19.657 20.304 1.00 89.44 500 LYS A CA 1
ATOM 4092 C C . LYS A 1 500 ? 8.095 18.553 20.753 1.00 89.44 500 LYS A C 1
ATOM 4094 O O . LYS A 1 500 ? 7.724 18.488 21.920 1.00 89.44 500 LYS A O 1
ATOM 4099 N N . ALA A 1 501 ? 7.679 17.678 19.837 1.00 84.06 501 ALA A N 1
ATOM 4100 C CA . ALA A 1 501 ? 6.825 16.547 20.184 1.00 84.06 501 ALA A CA 1
ATOM 4101 C C . ALA A 1 501 ? 7.541 15.565 21.127 1.00 84.06 501 ALA A C 1
ATOM 4103 O O . ALA A 1 501 ? 6.922 15.069 22.064 1.00 84.06 501 ALA A O 1
ATOM 4104 N N . ARG A 1 502 ? 8.842 15.313 20.924 1.00 87.12 502 ARG A N 1
ATOM 4105 C CA . ARG A 1 502 ? 9.649 14.478 21.829 1.00 87.12 502 ARG A CA 1
ATOM 4106 C C . ARG A 1 502 ? 9.811 15.109 23.208 1.00 87.12 502 ARG A C 1
ATOM 4108 O O . ARG A 1 502 ? 9.708 14.388 24.194 1.00 87.12 502 ARG A O 1
ATOM 4115 N N . GLU A 1 503 ? 10.024 16.421 23.281 1.00 90.06 503 GLU A N 1
ATOM 4116 C CA . GLU A 1 503 ? 10.088 17.151 24.555 1.00 90.06 503 GLU A CA 1
ATOM 4117 C C . GLU A 1 503 ? 8.776 17.007 25.336 1.00 90.06 503 GLU A C 1
ATOM 4119 O O . GLU A 1 503 ? 8.796 16.584 26.490 1.00 90.06 503 GLU A O 1
ATOM 4124 N N . LEU A 1 504 ? 7.630 17.229 24.682 1.00 88.69 504 LEU A N 1
ATOM 4125 C CA . LEU A 1 504 ? 6.312 17.058 25.304 1.00 88.69 504 LEU A CA 1
ATOM 4126 C C . LEU A 1 504 ? 6.059 15.620 25.775 1.00 88.69 504 LEU A C 1
ATOM 4128 O O . LEU A 1 504 ? 5.475 15.419 26.838 1.00 88.69 504 LEU A O 1
ATOM 4132 N N . ILE A 1 505 ? 6.494 14.612 25.012 1.00 87.50 505 ILE A N 1
ATOM 4133 C CA . ILE A 1 505 ? 6.391 13.205 25.429 1.00 87.50 505 ILE A CA 1
ATOM 4134 C C . ILE A 1 505 ? 7.248 12.960 26.675 1.00 87.50 505 ILE A C 1
ATOM 4136 O O . ILE A 1 505 ? 6.755 12.382 27.638 1.00 87.50 505 ILE A O 1
ATOM 4140 N N . SER A 1 506 ? 8.485 13.463 26.704 1.00 87.25 506 SER A N 1
ATOM 4141 C CA . SER A 1 506 ? 9.364 13.320 27.869 1.00 87.25 506 SER A CA 1
ATOM 4142 C C . SER A 1 506 ? 8.801 14.004 29.120 1.00 87.25 506 SER A C 1
ATOM 4144 O O . SER A 1 506 ? 8.971 13.485 30.224 1.00 87.25 506 SER A O 1
ATOM 4146 N N . GLU A 1 507 ? 8.142 15.156 28.976 1.00 90.81 507 GLU A N 1
ATOM 4147 C CA . GLU A 1 507 ? 7.451 15.831 30.083 1.00 90.81 507 GLU A CA 1
ATOM 4148 C C . GLU A 1 507 ? 6.260 15.009 30.585 1.00 90.81 507 GLU A C 1
ATOM 4150 O O . GLU A 1 507 ? 6.127 14.783 31.789 1.00 90.81 507 GLU A O 1
ATOM 4155 N N . ARG A 1 508 ? 5.425 14.498 29.672 1.00 86.38 508 ARG A N 1
ATOM 4156 C CA . ARG A 1 508 ? 4.286 13.639 30.021 1.00 86.38 508 ARG A CA 1
ATOM 4157 C C . ARG A 1 508 ? 4.733 12.341 30.693 1.00 86.38 508 ARG A C 1
ATOM 4159 O O . ARG A 1 508 ? 4.119 11.939 31.676 1.00 86.38 508 ARG A O 1
ATOM 4166 N N . ASP A 1 509 ? 5.815 11.718 30.234 1.00 88.50 509 ASP A N 1
ATOM 4167 C CA . ASP A 1 509 ? 6.367 10.509 30.854 1.00 88.50 509 ASP A CA 1
ATOM 4168 C C . ASP A 1 509 ? 6.860 10.774 32.282 1.00 88.50 509 ASP A C 1
ATOM 4170 O O . ASP A 1 509 ? 6.648 9.953 33.180 1.00 88.50 509 ASP A O 1
ATOM 4174 N N . ARG A 1 510 ? 7.464 11.945 32.524 1.00 91.06 510 ARG A N 1
ATOM 4175 C CA . ARG A 1 510 ? 7.865 12.374 33.868 1.00 91.06 510 ARG A CA 1
ATOM 4176 C C . ARG A 1 510 ? 6.649 12.573 34.778 1.00 91.06 510 ARG A C 1
ATOM 4178 O O . ARG A 1 510 ? 6.651 12.048 35.889 1.00 91.06 510 ARG A O 1
ATOM 4185 N N . GLU A 1 511 ? 5.610 13.262 34.309 1.00 90.88 511 GLU A N 1
ATOM 4186 C CA . GLU A 1 511 ? 4.359 13.452 35.062 1.00 90.88 511 GLU A CA 1
ATOM 4187 C C . GLU A 1 511 ? 3.669 12.117 35.374 1.00 90.88 511 GLU A C 1
ATOM 4189 O O . GLU A 1 511 ? 3.233 11.884 36.501 1.00 90.88 511 GLU A O 1
ATOM 4194 N N . VAL A 1 512 ? 3.616 11.197 34.407 1.00 89.56 512 VAL A N 1
ATOM 4195 C CA . VAL A 1 512 ? 3.089 9.840 34.617 1.00 89.56 512 VAL A CA 1
ATOM 4196 C C . VAL A 1 512 ? 3.932 9.081 35.645 1.00 89.56 512 VAL A C 1
ATOM 4198 O O . VAL A 1 512 ? 3.378 8.357 36.474 1.00 89.56 512 VAL A O 1
ATOM 4201 N N . GLY A 1 513 ? 5.256 9.254 35.634 1.00 89.06 513 GLY A N 1
ATOM 4202 C CA . GLY A 1 513 ? 6.156 8.704 36.647 1.00 89.06 513 GLY A CA 1
ATOM 4203 C C . GLY A 1 513 ? 5.841 9.205 38.061 1.00 89.06 513 GLY A C 1
ATOM 4204 O O . GLY A 1 513 ? 5.726 8.397 38.984 1.00 89.06 513 GLY A O 1
ATOM 4205 N N . GLU A 1 514 ? 5.638 10.512 38.228 1.00 91.38 514 GLU A N 1
ATOM 4206 C CA . GLU A 1 514 ? 5.266 11.130 39.511 1.00 91.38 514 GLU A CA 1
ATOM 4207 C C . GLU A 1 514 ? 3.875 10.675 39.986 1.00 91.38 514 GLU A C 1
ATOM 4209 O O . GLU A 1 514 ? 3.694 10.305 41.150 1.00 91.38 514 GLU A O 1
ATOM 4214 N N . LEU A 1 515 ? 2.895 10.598 39.081 1.00 88.62 515 LEU A N 1
ATOM 4215 C CA . LEU A 1 515 ? 1.557 10.084 39.393 1.00 88.62 515 LEU A CA 1
ATOM 4216 C C . LEU A 1 515 ? 1.584 8.610 39.815 1.00 88.62 515 LEU A C 1
ATOM 4218 O O . LEU A 1 515 ? 0.894 8.222 40.754 1.00 88.62 515 LEU A O 1
ATOM 4222 N N . ARG A 1 516 ? 2.423 7.780 39.187 1.00 89.44 516 ARG A N 1
ATOM 4223 C CA . ARG A 1 516 ? 2.604 6.383 39.614 1.00 89.44 516 ARG A CA 1
ATOM 4224 C C . ARG A 1 516 ? 3.205 6.287 41.013 1.00 89.44 516 ARG A C 1
ATOM 4226 O O . ARG A 1 516 ? 2.757 5.460 41.801 1.00 89.44 516 ARG A O 1
ATOM 4233 N N . GLN A 1 517 ? 4.187 7.125 41.343 1.00 88.56 517 GLN A N 1
ATOM 4234 C CA . GLN A 1 517 ? 4.778 7.139 42.685 1.00 88.56 517 GLN A CA 1
ATOM 4235 C C . GLN A 1 517 ? 3.760 7.550 43.752 1.00 88.56 517 GLN A C 1
ATOM 4237 O O . GLN A 1 517 ? 3.660 6.888 44.785 1.00 88.56 517 GLN A O 1
ATOM 4242 N N . THR A 1 518 ? 2.968 8.591 43.491 1.00 89.75 518 THR A N 1
ATOM 4243 C CA . THR A 1 518 ? 1.913 9.028 44.421 1.00 89.75 518 THR A CA 1
ATOM 4244 C C . THR A 1 518 ? 0.808 7.982 44.567 1.00 89.75 518 THR A C 1
ATOM 4246 O O . THR A 1 518 ? 0.332 7.749 45.677 1.00 89.75 518 THR A O 1
ATOM 4249 N N . GLN A 1 519 ? 0.446 7.279 43.490 1.00 87.75 519 GLN A N 1
ATOM 4250 C CA . GLN A 1 519 ? -0.493 6.161 43.562 1.00 87.75 519 GLN A CA 1
ATOM 4251 C C . GLN A 1 519 ? 0.033 5.031 44.460 1.00 87.75 519 GLN A C 1
ATOM 4253 O O . GLN A 1 519 ? -0.704 4.550 45.318 1.00 87.75 519 GLN A O 1
ATOM 4258 N N . VAL A 1 520 ? 1.305 4.644 44.320 1.00 90.88 520 VAL A N 1
ATOM 4259 C CA . VAL A 1 520 ? 1.925 3.619 45.178 1.00 90.88 520 VAL A CA 1
ATOM 4260 C C . VAL A 1 520 ? 1.952 4.060 46.647 1.00 90.88 520 VAL A C 1
ATOM 4262 O O . VAL A 1 520 ? 1.656 3.258 47.531 1.00 90.88 520 VAL A O 1
ATOM 4265 N N . GLN A 1 521 ? 2.255 5.331 46.929 1.00 88.06 521 GLN A N 1
ATOM 4266 C CA . GLN A 1 521 ? 2.212 5.873 48.294 1.00 88.06 521 GLN A CA 1
ATOM 4267 C C . GLN A 1 521 ? 0.800 5.810 48.891 1.00 88.06 521 GLN A C 1
ATOM 4269 O O . GLN A 1 521 ? 0.628 5.324 50.006 1.00 88.06 521 GLN A O 1
ATOM 4274 N N . LEU A 1 522 ? -0.220 6.208 48.129 1.00 89.12 522 LEU A N 1
ATOM 4275 C CA . LEU A 1 522 ? -1.619 6.124 48.556 1.00 89.12 522 LEU A CA 1
ATOM 4276 C C . LEU A 1 522 ? -2.073 4.682 48.810 1.00 89.12 522 LEU A C 1
ATOM 4278 O O . LEU A 1 522 ? -2.865 4.432 49.719 1.00 89.12 522 LEU A O 1
ATOM 4282 N N . GLU A 1 523 ? -1.605 3.719 48.017 1.00 88.31 523 GLU A N 1
ATOM 4283 C CA . GLU A 1 523 ? -1.896 2.300 48.237 1.00 88.31 523 GLU A CA 1
ATOM 4284 C C . GLU A 1 523 ? -1.250 1.777 49.528 1.00 88.31 523 GLU A C 1
ATOM 4286 O O . GLU A 1 523 ? -1.906 1.049 50.280 1.00 88.31 523 GLU A O 1
ATOM 4291 N N . LEU A 1 524 ? -0.018 2.198 49.837 1.00 89.69 524 LEU A N 1
ATOM 4292 C CA . LEU A 1 524 ? 0.644 1.879 51.106 1.00 89.69 524 LEU A CA 1
ATOM 4293 C C . LEU A 1 524 ? -0.109 2.474 52.304 1.00 89.69 524 LEU A C 1
ATOM 4295 O O . LEU A 1 524 ? -0.425 1.743 53.243 1.00 89.69 524 LEU A O 1
ATOM 4299 N N . GLU A 1 525 ? -0.479 3.755 52.249 1.00 89.25 525 GLU A N 1
ATOM 4300 C CA . GLU A 1 525 ? -1.258 4.412 53.309 1.00 89.25 525 GLU A CA 1
ATOM 4301 C C . GLU A 1 525 ? -2.625 3.743 53.515 1.00 89.25 525 GLU A C 1
ATOM 4303 O O . GLU A 1 525 ? -3.061 3.521 54.647 1.00 89.25 525 GLU A O 1
ATOM 4308 N N . ARG A 1 526 ? -3.302 3.346 52.429 1.00 88.31 526 ARG A N 1
ATOM 4309 C CA . ARG A 1 526 ? -4.561 2.587 52.505 1.00 88.31 526 ARG A CA 1
ATOM 4310 C C . ARG A 1 526 ? -4.373 1.226 53.168 1.00 88.31 526 ARG A C 1
ATOM 4312 O O . ARG A 1 526 ? -5.232 0.818 53.951 1.00 88.31 526 ARG A O 1
ATOM 4319 N N . ALA A 1 527 ? -3.275 0.529 52.882 1.00 88.25 527 ALA A N 1
ATOM 4320 C CA . ALA A 1 527 ? -2.962 -0.746 53.520 1.00 88.25 527 ALA A CA 1
ATOM 4321 C C . ALA A 1 527 ? -2.672 -0.578 55.022 1.00 88.25 527 ALA A C 1
ATOM 4323 O O . ALA A 1 527 ? -3.099 -1.405 55.830 1.00 88.25 527 ALA A O 1
ATOM 4324 N N . GLU A 1 528 ? -1.994 0.498 55.424 1.00 88.81 528 GLU A N 1
ATOM 4325 C CA . GLU A 1 528 ? -1.775 0.822 56.837 1.00 88.81 528 GLU A CA 1
ATOM 4326 C C . GLU A 1 528 ? -3.081 1.175 57.556 1.00 88.81 528 GLU A C 1
ATOM 4328 O O . GLU A 1 528 ? -3.363 0.626 58.625 1.00 88.81 528 GLU A O 1
ATOM 4333 N N . LEU A 1 529 ? -3.933 2.005 56.950 1.00 87.50 529 LEU A N 1
ATOM 4334 C CA . LEU A 1 529 ? -5.262 2.318 57.483 1.00 87.50 529 LEU A CA 1
ATOM 4335 C C . LEU A 1 529 ? -6.130 1.063 57.631 1.00 87.50 529 LEU A C 1
ATOM 4337 O O . LEU A 1 529 ? -6.813 0.908 58.643 1.00 87.50 529 LEU A O 1
ATOM 4341 N N . ALA A 1 530 ? -6.072 0.129 56.677 1.00 86.62 530 ALA A N 1
ATOM 4342 C CA . ALA A 1 530 ? -6.774 -1.148 56.779 1.00 86.62 530 ALA A CA 1
ATOM 4343 C C . ALA A 1 530 ? -6.312 -1.962 58.001 1.00 86.62 530 ALA A C 1
ATOM 4345 O O . ALA A 1 530 ? -7.155 -2.448 58.758 1.00 86.62 530 ALA A O 1
ATOM 4346 N N . LYS A 1 531 ? -4.998 -2.025 58.265 1.00 89.19 531 LYS A N 1
ATOM 4347 C CA . LYS A 1 531 ? -4.447 -2.668 59.474 1.00 89.19 531 LYS A CA 1
ATOM 4348 C C . LYS A 1 531 ? -4.909 -1.975 60.757 1.00 89.19 531 LYS A C 1
ATOM 4350 O O . LYS A 1 531 ? -5.206 -2.642 61.746 1.00 89.19 531 LYS A O 1
ATOM 4355 N N . HIS A 1 532 ? -4.982 -0.643 60.765 1.00 87.19 532 HIS A N 1
ATOM 4356 C CA . HIS A 1 532 ? -5.519 0.102 61.907 1.00 87.19 532 HIS A CA 1
ATOM 4357 C C . HIS A 1 532 ? -7.005 -0.195 62.142 1.00 87.19 532 HIS A C 1
ATOM 4359 O O . HIS A 1 532 ? -7.412 -0.382 63.289 1.00 87.19 532 HIS A O 1
ATOM 4365 N N . HIS A 1 533 ? -7.806 -0.295 61.079 1.00 85.25 533 HIS A N 1
ATOM 4366 C CA . HIS A 1 533 ? -9.215 -0.672 61.179 1.00 85.25 533 HIS A CA 1
ATOM 4367 C C . HIS A 1 533 ? -9.415 -2.110 61.662 1.00 85.25 533 HIS A C 1
ATOM 4369 O O . HIS A 1 533 ? -10.329 -2.357 62.446 1.00 85.25 533 HIS A O 1
ATOM 4375 N N . GLU A 1 534 ? -8.570 -3.048 61.239 1.00 87.56 534 GLU A N 1
ATOM 4376 C CA . GLU A 1 534 ? -8.601 -4.434 61.712 1.00 87.56 534 GLU A CA 1
ATOM 4377 C C . GLU A 1 534 ? -8.292 -4.518 63.212 1.00 87.56 534 GLU A C 1
ATOM 4379 O O . GLU A 1 534 ? -9.109 -5.034 63.972 1.00 87.56 534 GLU A O 1
ATOM 4384 N N . LYS A 1 535 ? -7.214 -3.868 63.673 1.00 87.75 535 LYS A N 1
ATOM 4385 C CA . LYS A 1 535 ? -6.900 -3.755 65.110 1.00 87.75 535 LYS A CA 1
ATOM 4386 C C . LYS A 1 535 ? -8.024 -3.095 65.910 1.00 87.75 535 LYS A C 1
ATOM 4388 O O . LYS A 1 535 ? -8.322 -3.507 67.028 1.00 87.75 535 LYS A O 1
ATOM 4393 N N . ALA A 1 536 ? -8.659 -2.060 65.358 1.00 83.81 536 ALA A N 1
ATOM 4394 C CA . ALA A 1 536 ? -9.795 -1.412 66.007 1.00 83.81 536 ALA A CA 1
ATOM 4395 C C . ALA A 1 536 ? -10.997 -2.362 66.131 1.00 83.81 536 ALA A C 1
ATOM 4397 O O . ALA A 1 536 ? -11.658 -2.364 67.167 1.00 83.81 536 ALA A O 1
ATOM 4398 N N . ARG A 1 537 ? -11.262 -3.198 65.117 1.00 83.38 537 ARG A N 1
ATOM 4399 C CA . ARG A 1 537 ? -12.301 -4.236 65.182 1.00 83.38 537 ARG A CA 1
ATOM 4400 C C . ARG A 1 537 ? -11.980 -5.289 66.235 1.00 83.38 537 ARG A C 1
ATOM 4402 O O . ARG A 1 537 ? -12.864 -5.608 67.020 1.00 83.38 537 ARG A O 1
ATOM 4409 N N . GLU A 1 538 ? -10.741 -5.769 66.306 1.00 86.12 538 GLU A N 1
ATOM 4410 C CA . GLU A 1 538 ? -10.316 -6.709 67.352 1.00 86.12 538 GLU A CA 1
ATOM 4411 C C . GLU A 1 538 ? -10.550 -6.122 68.751 1.00 86.12 538 GLU A C 1
ATOM 4413 O O . GLU A 1 538 ? -11.182 -6.757 69.594 1.00 86.12 538 GLU A O 1
ATOM 4418 N N . LEU A 1 539 ? -10.150 -4.868 68.982 1.00 85.69 539 LEU A N 1
ATOM 4419 C CA . LEU A 1 539 ? -10.398 -4.179 70.252 1.00 85.69 539 LEU A CA 1
ATOM 4420 C C . LEU A 1 539 ? -11.891 -4.038 70.574 1.00 85.69 539 LEU A C 1
ATOM 4422 O O . LEU A 1 539 ? -12.270 -4.166 71.738 1.00 85.69 539 LEU A O 1
ATOM 4426 N N . ILE A 1 540 ? -12.737 -3.783 69.571 1.00 85.69 540 ILE A N 1
ATOM 4427 C CA . ILE A 1 540 ? -14.195 -3.748 69.747 1.00 85.69 540 ILE A CA 1
ATOM 4428 C C . ILE A 1 540 ? -14.708 -5.136 70.141 1.00 85.69 540 ILE A C 1
ATOM 4430 O O . ILE A 1 540 ? -15.410 -5.235 71.135 1.00 85.69 540 ILE A O 1
ATOM 4434 N N . THR A 1 541 ? -14.287 -6.210 69.464 1.00 84.00 541 THR A N 1
ATOM 4435 C CA . THR A 1 541 ? -14.725 -7.576 69.816 1.00 84.00 541 THR A CA 1
ATOM 4436 C C . THR A 1 541 ? -14.298 -7.995 71.222 1.00 84.00 541 THR A C 1
ATOM 4438 O O . THR A 1 541 ? -15.076 -8.614 71.947 1.00 84.00 541 THR A O 1
ATOM 4441 N N . VAL A 1 542 ? -13.088 -7.615 71.647 1.00 87.81 542 VAL A N 1
ATOM 4442 C CA . VAL A 1 542 ? -12.618 -7.855 73.017 1.00 87.81 542 VAL A CA 1
ATOM 4443 C C . VAL A 1 542 ? -13.487 -7.087 74.009 1.00 87.81 542 VAL A C 1
ATOM 4445 O O . VAL A 1 542 ? -13.964 -7.682 74.975 1.00 87.81 542 VAL A O 1
ATOM 4448 N N . ARG A 1 543 ? -13.763 -5.803 73.749 1.00 84.25 543 ARG A N 1
ATOM 4449 C CA . ARG A 1 543 ? -14.649 -4.990 74.594 1.00 84.25 543 ARG A CA 1
ATOM 4450 C C . ARG A 1 543 ? -16.070 -5.531 74.650 1.00 84.25 543 ARG A C 1
ATOM 4452 O O . ARG A 1 543 ? -16.627 -5.577 75.738 1.00 84.25 543 ARG A O 1
ATOM 4459 N N . ASP A 1 544 ? -16.634 -5.974 73.534 1.00 84.81 544 ASP A N 1
ATOM 4460 C CA . ASP A 1 544 ? -17.972 -6.569 73.495 1.00 84.81 544 ASP A CA 1
ATOM 4461 C C . ASP A 1 544 ? -18.019 -7.844 74.351 1.00 84.81 544 ASP A C 1
ATOM 4463 O O . ASP A 1 544 ? -18.916 -7.997 75.178 1.00 84.81 544 ASP A O 1
ATOM 4467 N N . SER A 1 545 ? -16.995 -8.703 74.263 1.00 83.50 545 SER A N 1
ATOM 4468 C CA . SER A 1 545 ? -16.890 -9.900 75.111 1.00 83.50 545 SER A CA 1
ATOM 4469 C C . SER A 1 545 ? -16.741 -9.575 76.605 1.00 83.50 545 SER A C 1
ATOM 4471 O O . SER A 1 545 ? -17.230 -10.307 77.466 1.00 83.50 545 SER A O 1
ATOM 4473 N N . GLU A 1 546 ? -16.074 -8.468 76.938 1.00 85.94 546 GLU A N 1
ATOM 4474 C CA . GLU A 1 546 ? -15.907 -7.996 78.313 1.00 85.94 546 GLU A CA 1
ATOM 4475 C C . GLU A 1 546 ? -17.205 -7.380 78.854 1.00 85.94 546 GLU A C 1
ATOM 4477 O O . GLU A 1 546 ? -17.601 -7.659 79.985 1.00 85.94 546 GLU A O 1
ATOM 4482 N N . VAL A 1 547 ? -17.928 -6.627 78.021 1.00 84.19 547 VAL A N 1
ATOM 4483 C CA . VAL A 1 547 ? -19.268 -6.117 78.331 1.00 84.19 547 VAL A CA 1
ATOM 4484 C C . VAL A 1 547 ? -20.246 -7.270 78.561 1.00 84.19 547 VAL A C 1
ATOM 4486 O O . VAL A 1 547 ? -21.000 -7.224 79.532 1.00 84.19 547 VAL A O 1
ATOM 4489 N N . GLU A 1 548 ? -20.218 -8.324 77.741 1.00 83.81 548 GLU A N 1
ATOM 4490 C CA . GLU A 1 548 ? -21.044 -9.522 77.949 1.00 83.81 548 GLU A CA 1
ATOM 4491 C C . GLU A 1 548 ? -20.731 -10.217 79.280 1.00 83.81 548 GLU A C 1
ATOM 4493 O O . GLU A 1 548 ? -21.654 -10.565 80.021 1.00 83.81 548 GLU A O 1
ATOM 4498 N N . LYS A 1 549 ? -19.448 -10.371 79.637 1.00 85.69 549 LYS A N 1
ATOM 4499 C CA . LYS A 1 549 ? -19.043 -10.928 80.941 1.00 85.69 549 LYS A CA 1
ATOM 4500 C C . LYS A 1 549 ? -19.559 -10.086 82.103 1.00 85.69 549 LYS A C 1
ATOM 4502 O O . LYS A 1 549 ? -20.185 -10.626 83.011 1.00 85.69 549 LYS A O 1
ATOM 4507 N N . LEU A 1 550 ? -19.374 -8.767 82.049 1.00 83.69 550 LEU A N 1
ATOM 4508 C CA . LEU A 1 550 ? -19.865 -7.850 83.082 1.00 83.69 550 LEU A CA 1
ATOM 4509 C C . LEU A 1 550 ? -21.398 -7.870 83.187 1.00 83.69 550 LEU A C 1
ATOM 4511 O O . LEU A 1 550 ? -21.951 -7.768 84.283 1.00 83.69 550 LEU A O 1
ATOM 4515 N N . GLN A 1 551 ? -22.111 -8.034 82.070 1.00 81.88 551 GLN A N 1
ATOM 4516 C CA . GLN A 1 551 ? -23.563 -8.218 82.079 1.00 81.88 551 GLN A CA 1
ATOM 4517 C C . GLN A 1 551 ? -23.968 -9.538 82.745 1.00 81.88 551 GLN A C 1
ATOM 4519 O O . GLN A 1 551 ? -24.900 -9.542 83.552 1.00 81.88 551 GLN A O 1
ATOM 4524 N N . GLN A 1 552 ? -23.268 -10.641 82.467 1.00 82.19 552 GLN A N 1
ATOM 4525 C CA . GLN A 1 552 ? -23.513 -11.930 83.124 1.00 82.19 552 GLN A CA 1
ATOM 4526 C C . GLN A 1 552 ? -23.227 -11.872 84.629 1.00 82.19 552 GLN A C 1
ATOM 4528 O O . GLN A 1 552 ? -24.047 -12.345 85.417 1.00 82.19 552 GLN A O 1
ATOM 4533 N N . GLU A 1 553 ? -22.127 -11.241 85.043 1.00 83.31 553 GLU A N 1
ATOM 4534 C CA . GLU A 1 553 ? -21.803 -11.014 86.456 1.00 83.31 553 GLU A CA 1
ATOM 4535 C C . GLU A 1 553 ? -22.873 -10.165 87.144 1.00 83.31 553 GLU A C 1
ATOM 4537 O O . GLU A 1 553 ? -23.355 -10.532 88.213 1.00 83.31 553 GLU A O 1
ATOM 4542 N N . LYS A 1 554 ? -23.345 -9.088 86.504 1.00 82.94 554 LYS A N 1
ATOM 4543 C CA . LYS A 1 554 ? -24.450 -8.274 87.028 1.00 82.94 554 LYS A CA 1
ATOM 4544 C C . LYS A 1 554 ? -25.737 -9.092 87.198 1.00 82.94 554 LYS A C 1
ATOM 4546 O O . LYS A 1 554 ? -26.434 -8.938 88.204 1.00 82.94 554 LYS A O 1
ATOM 4551 N N . ILE A 1 555 ? -26.064 -9.973 86.251 1.00 84.44 555 ILE A N 1
ATOM 4552 C CA . ILE A 1 555 ? -27.213 -10.891 86.362 1.00 84.44 555 ILE A CA 1
ATOM 4553 C C . ILE A 1 555 ? -27.007 -11.887 87.518 1.00 84.44 555 ILE A C 1
ATOM 4555 O O . ILE A 1 555 ? -27.949 -12.197 88.244 1.00 84.44 555 ILE A O 1
ATOM 4559 N N . ALA A 1 556 ? -25.787 -12.377 87.732 1.00 81.69 556 ALA A N 1
ATOM 4560 C CA . ALA A 1 556 ? -25.479 -13.264 88.851 1.00 81.69 556 ALA A CA 1
ATOM 4561 C C . ALA A 1 556 ? -25.585 -12.544 90.208 1.00 81.69 556 ALA A C 1
ATOM 4563 O O . ALA A 1 556 ? -26.235 -13.055 91.120 1.00 81.69 556 ALA A O 1
ATOM 4564 N N . SER A 1 557 ? -25.029 -11.336 90.338 1.00 76.12 557 SER A N 1
ATOM 4565 C CA . SER A 1 557 ? -25.111 -10.537 91.568 1.00 76.12 557 SER A CA 1
ATOM 4566 C C . SER A 1 557 ? -26.541 -10.108 91.898 1.00 76.12 557 SER A C 1
ATOM 4568 O O . SER A 1 557 ? -26.922 -10.098 93.064 1.00 76.12 557 SER A O 1
ATOM 4570 N N . THR A 1 558 ? -27.364 -9.794 90.893 1.00 80.62 558 THR A N 1
ATOM 4571 C CA . THR A 1 558 ? -28.792 -9.491 91.113 1.00 80.62 558 THR A CA 1
ATOM 4572 C C . THR A 1 558 ? -29.565 -10.711 91.608 1.00 80.62 558 THR A C 1
ATOM 4574 O O . THR A 1 558 ? -30.327 -10.585 92.561 1.00 80.62 558 THR A O 1
ATOM 4577 N N . LYS A 1 559 ? -29.301 -11.910 91.069 1.00 82.25 559 LYS A N 1
ATOM 4578 C CA . LYS A 1 559 ? -29.868 -13.160 91.609 1.00 82.25 559 LYS A CA 1
ATOM 4579 C C . LYS A 1 559 ? -29.445 -13.420 93.055 1.00 82.25 559 LYS A C 1
ATOM 4581 O O . LYS A 1 559 ? -30.283 -13.794 93.868 1.00 82.25 559 LYS A O 1
ATOM 4586 N N . GLN A 1 560 ? -28.175 -13.186 93.393 1.00 79.56 560 GLN A N 1
ATOM 4587 C CA . GLN A 1 560 ? -27.689 -13.323 94.771 1.00 79.56 560 GLN A CA 1
ATOM 4588 C C . GLN A 1 560 ? -28.363 -12.331 95.727 1.00 79.56 560 GLN A C 1
ATOM 4590 O O . GLN A 1 560 ? -28.692 -12.705 96.851 1.00 79.56 560 GLN A O 1
ATOM 4595 N N . LEU A 1 561 ? -28.605 -11.091 95.288 1.00 78.94 561 LEU A N 1
ATOM 4596 C CA . LEU A 1 561 ? -29.364 -10.107 96.065 1.00 78.94 561 LEU A CA 1
ATOM 4597 C C . LEU A 1 561 ? -30.817 -10.554 96.276 1.00 78.94 561 LEU A C 1
ATOM 4599 O O . LEU A 1 561 ? -31.290 -10.532 97.406 1.00 78.94 561 LEU A O 1
ATOM 4603 N N . GLU A 1 562 ? -31.498 -11.052 95.240 1.00 79.69 562 GLU A N 1
ATOM 4604 C CA . GLU A 1 562 ? -32.864 -11.582 95.374 1.00 79.69 562 GLU A CA 1
ATOM 4605 C C . GLU A 1 562 ? -32.943 -12.801 96.309 1.00 79.69 562 GLU A C 1
ATOM 4607 O O . GLU A 1 562 ? -33.913 -12.966 97.053 1.00 79.69 562 GLU A O 1
ATOM 4612 N N . GLU A 1 563 ? -31.944 -13.685 96.279 1.00 80.12 563 GLU A N 1
ATOM 4613 C CA . GLU A 1 563 ? -31.844 -14.820 97.202 1.00 80.12 563 GLU A CA 1
ATOM 4614 C C . GLU A 1 563 ? -31.584 -14.361 98.639 1.00 80.12 563 GLU A C 1
ATOM 4616 O O . GLU A 1 563 ? -32.228 -14.864 99.566 1.00 80.12 563 GLU A O 1
ATOM 4621 N N . ALA A 1 564 ? -30.703 -13.377 98.831 1.00 77.06 564 ALA A N 1
ATOM 4622 C CA . ALA A 1 564 ? -30.454 -12.765 100.130 1.00 77.06 564 ALA A CA 1
ATOM 4623 C C . ALA A 1 564 ? -31.718 -12.088 100.684 1.00 77.06 564 ALA A C 1
ATOM 4625 O O . ALA A 1 564 ? -32.046 -12.296 101.853 1.00 77.06 564 ALA A O 1
ATOM 4626 N N . ASP A 1 565 ? -32.478 -11.377 99.848 1.00 78.38 565 ASP A N 1
ATOM 4627 C CA . ASP A 1 565 ? -33.750 -10.750 100.218 1.00 78.38 565 ASP A CA 1
ATOM 4628 C C . ASP A 1 565 ? -34.810 -11.793 100.598 1.00 78.38 565 ASP A C 1
ATOM 4630 O O . ASP A 1 565 ? -35.511 -11.638 101.601 1.00 78.38 565 ASP A O 1
ATOM 4634 N N . LYS A 1 566 ? -34.901 -12.911 99.863 1.00 81.88 566 LYS A N 1
ATOM 4635 C CA . LYS A 1 566 ? -35.790 -14.035 100.218 1.00 81.88 566 LYS A CA 1
ATOM 4636 C C . LYS A 1 566 ? -35.413 -14.654 101.560 1.00 81.88 566 LYS A C 1
ATOM 4638 O O . LYS A 1 566 ? -36.292 -14.956 102.369 1.00 81.88 566 LYS A O 1
ATOM 4643 N N . LEU A 1 567 ? -34.119 -14.840 101.809 1.00 81.81 567 LEU A N 1
ATOM 4644 C CA . LEU A 1 567 ? -33.612 -15.428 103.047 1.00 81.81 567 LEU A CA 1
ATOM 4645 C C . LEU A 1 567 ? -33.806 -14.464 104.230 1.00 81.81 567 LEU A C 1
ATOM 4647 O O . LEU A 1 567 ? -34.216 -14.890 105.310 1.00 81.81 567 LEU A O 1
ATOM 4651 N N . ALA A 1 568 ? -33.615 -13.161 104.016 1.00 75.81 568 ALA A N 1
ATOM 4652 C CA . ALA A 1 568 ? -33.929 -12.115 104.983 1.00 75.81 568 ALA A CA 1
ATOM 4653 C C . ALA A 1 568 ? -35.434 -12.064 105.300 1.00 75.81 568 ALA A C 1
ATOM 4655 O O . ALA A 1 568 ? -35.808 -12.028 106.473 1.00 75.81 568 ALA A O 1
ATOM 4656 N N . ALA A 1 569 ? -36.305 -12.158 104.290 1.00 77.12 569 ALA A N 1
ATOM 4657 C CA . ALA A 1 569 ? -37.754 -12.228 104.476 1.00 77.12 569 ALA A CA 1
ATOM 4658 C C . ALA A 1 569 ? -38.185 -13.489 105.249 1.00 77.12 569 ALA A C 1
ATOM 4660 O O . ALA A 1 569 ? -39.069 -13.422 106.105 1.00 77.12 569 ALA A O 1
ATOM 4661 N N . ALA A 1 570 ? -37.545 -14.636 104.998 1.00 76.88 570 ALA A N 1
ATOM 4662 C CA . ALA A 1 570 ? -37.780 -15.867 105.752 1.00 76.88 570 ALA A CA 1
ATOM 4663 C C . ALA A 1 570 ? -37.333 -15.743 107.219 1.00 76.88 570 ALA A C 1
ATOM 4665 O O . ALA A 1 570 ? -38.077 -16.128 108.122 1.00 76.88 570 ALA A O 1
ATOM 4666 N N . ARG A 1 571 ? -36.163 -15.140 107.474 1.00 79.06 571 ARG A N 1
ATOM 4667 C CA . ARG A 1 571 ? -35.684 -14.850 108.837 1.00 79.06 571 ARG A CA 1
ATOM 4668 C C . ARG A 1 571 ? -36.600 -13.874 109.571 1.00 79.06 571 ARG A C 1
ATOM 4670 O O . ARG A 1 571 ? -36.888 -14.095 110.739 1.00 79.06 571 ARG A O 1
ATOM 4677 N N . LEU A 1 572 ? -37.111 -12.844 108.897 1.00 81.56 572 LEU A N 1
ATOM 4678 C CA . LEU A 1 572 ? -38.097 -11.917 109.467 1.00 81.56 572 LEU A CA 1
ATOM 4679 C C . LEU A 1 572 ? -39.390 -12.631 109.881 1.00 81.56 572 LEU A C 1
ATOM 4681 O O . LEU A 1 572 ? -39.919 -12.348 110.953 1.00 81.56 572 LEU A O 1
ATOM 4685 N N . LYS A 1 573 ? -39.874 -13.592 109.081 1.00 80.31 573 LYS A N 1
ATOM 4686 C CA . LYS A 1 573 ? -41.028 -14.427 109.458 1.00 80.31 573 LYS A CA 1
ATOM 4687 C C . LYS A 1 573 ? -40.742 -15.279 110.695 1.00 80.31 573 LYS A C 1
ATOM 4689 O O . LYS A 1 573 ? -41.547 -15.260 111.621 1.00 80.31 573 LYS A O 1
ATOM 4694 N N . GLN A 1 574 ? -39.586 -15.944 110.742 1.00 79.75 574 GLN A N 1
ATOM 4695 C CA . GLN A 1 574 ? -39.169 -16.724 111.914 1.00 79.75 574 GLN A CA 1
ATOM 4696 C C . GLN A 1 574 ? -39.037 -15.859 113.171 1.00 79.75 574 GLN A C 1
ATOM 4698 O O . GLN A 1 574 ? -39.494 -16.259 114.237 1.00 79.75 574 GLN A O 1
ATOM 4703 N N . ILE A 1 575 ? -38.458 -14.660 113.055 1.00 78.31 575 ILE A N 1
ATOM 4704 C CA . ILE A 1 575 ? -38.382 -13.702 114.165 1.00 78.31 575 ILE A CA 1
ATOM 4705 C C . ILE A 1 575 ? -39.793 -13.317 114.621 1.00 78.31 575 ILE A C 1
ATOM 4707 O O . ILE A 1 575 ? -40.058 -13.345 115.818 1.00 78.31 575 ILE A O 1
ATOM 4711 N N . GLY A 1 576 ? -40.718 -13.036 113.698 1.00 79.00 576 GLY A N 1
ATOM 4712 C CA . GLY A 1 576 ? -42.113 -12.736 114.034 1.00 79.00 576 GLY A CA 1
ATOM 4713 C C . GLY A 1 576 ? -42.840 -13.888 114.744 1.00 79.00 576 GLY A C 1
ATOM 4714 O O . GLY A 1 576 ? -43.615 -13.652 115.671 1.00 79.00 576 GLY A O 1
ATOM 4715 N N . GLU A 1 577 ? -42.578 -15.137 114.358 1.00 79.88 577 GLU A N 1
ATOM 4716 C CA . GLU A 1 577 ? -43.116 -16.330 115.028 1.00 79.88 577 GLU A CA 1
ATOM 4717 C C . GLU A 1 577 ? -42.520 -16.538 116.421 1.00 79.88 577 GLU A C 1
ATOM 4719 O O . GLU A 1 577 ? -43.267 -16.772 117.372 1.00 79.88 577 GLU A O 1
ATOM 4724 N N . LEU A 1 578 ? -41.204 -16.379 116.576 1.00 78.88 578 LEU A N 1
ATOM 4725 C CA . LEU A 1 578 ? -40.539 -16.427 117.880 1.00 78.88 578 LEU A CA 1
ATOM 4726 C C . LEU A 1 578 ? -41.035 -15.310 118.805 1.00 78.88 578 LEU A C 1
ATOM 4728 O O . LEU A 1 578 ? -41.268 -15.538 119.988 1.00 78.88 578 LEU A O 1
ATOM 4732 N N . GLN A 1 579 ? -41.269 -14.112 118.274 1.00 76.94 579 GLN A N 1
ATOM 4733 C CA . GLN A 1 579 ? -41.783 -12.983 119.046 1.00 76.94 579 GLN A CA 1
ATOM 4734 C C . GLN A 1 579 ? -43.224 -13.230 119.522 1.00 76.94 579 GLN A C 1
ATOM 4736 O O . GLN A 1 579 ? -43.550 -12.909 120.664 1.00 76.94 579 GLN A O 1
ATOM 4741 N N . LYS A 1 580 ? -44.063 -13.890 118.707 1.00 78.62 580 LYS A N 1
ATOM 4742 C CA . LYS A 1 580 ? -45.382 -14.386 119.141 1.00 78.62 580 LYS A CA 1
ATOM 4743 C C . LYS A 1 580 ? -45.278 -15.454 120.230 1.00 78.62 580 LYS A C 1
ATOM 4745 O O . LYS A 1 580 ? -46.067 -15.432 121.169 1.00 78.62 580 LYS A O 1
ATOM 4750 N N . GLN A 1 581 ? -44.315 -16.372 120.135 1.00 79.12 581 GLN A N 1
ATOM 4751 C CA . GLN A 1 581 ? -44.082 -17.363 121.191 1.00 79.12 581 GLN A CA 1
ATOM 4752 C C . GLN A 1 581 ? -43.683 -16.686 122.504 1.00 79.12 581 GLN A C 1
ATOM 4754 O O . GLN A 1 581 ? -44.254 -17.009 123.540 1.00 79.12 581 GLN A O 1
ATOM 4759 N N . ILE A 1 582 ? -42.779 -15.702 122.460 1.00 77.56 582 ILE A N 1
ATOM 4760 C CA . ILE A 1 582 ? -42.378 -14.921 123.639 1.00 77.56 582 ILE A CA 1
ATOM 4761 C C . ILE A 1 582 ? -43.580 -14.190 124.246 1.00 77.56 582 ILE A C 1
ATOM 4763 O O . ILE A 1 582 ? -43.762 -14.247 125.456 1.00 77.56 582 ILE A O 1
ATOM 4767 N N . GLN A 1 583 ? -44.435 -13.560 123.433 1.00 75.56 583 GLN A N 1
ATOM 4768 C CA . GLN A 1 583 ? -45.651 -12.905 123.931 1.00 75.56 583 GLN A CA 1
ATOM 4769 C C . GLN A 1 583 ? -46.617 -13.890 124.600 1.00 75.56 583 GLN A C 1
ATOM 4771 O O . GLN A 1 583 ? -47.171 -13.575 125.650 1.00 75.56 583 GLN A O 1
ATOM 4776 N N . ASN A 1 584 ? -46.786 -15.091 124.044 1.00 75.75 584 ASN A N 1
ATOM 4777 C CA . ASN A 1 584 ? -47.609 -16.133 124.661 1.00 75.75 584 ASN A CA 1
ATOM 4778 C C . ASN A 1 584 ? -47.007 -16.630 125.984 1.00 75.75 584 ASN A C 1
ATOM 4780 O O . ASN A 1 584 ? -47.744 -16.825 126.947 1.00 75.75 584 ASN A O 1
ATOM 4784 N N . TYR A 1 585 ? -45.681 -16.793 126.055 1.00 74.38 585 TYR A N 1
ATOM 4785 C CA . TYR A 1 585 ? -44.996 -17.133 127.302 1.00 74.38 585 TYR A CA 1
ATOM 4786 C C . TYR A 1 585 ? -45.162 -16.031 128.350 1.00 74.38 585 TYR A C 1
ATOM 4788 O O . TYR A 1 585 ? -45.561 -16.330 129.469 1.00 74.38 585 TYR A O 1
ATOM 4796 N N . GLN A 1 586 ? -44.965 -14.764 127.983 1.00 75.56 586 GLN A N 1
ATOM 4797 C CA . GLN A 1 586 ? -45.168 -13.627 128.885 1.00 75.56 586 GLN A CA 1
ATOM 4798 C C . GLN A 1 586 ? -46.622 -13.518 129.360 1.00 75.56 586 GLN A C 1
ATOM 4800 O O . GLN A 1 586 ? -46.849 -13.263 130.536 1.00 75.56 586 GLN A O 1
ATOM 4805 N N . ALA A 1 587 ? -47.607 -13.767 128.491 1.00 72.19 587 ALA A N 1
ATOM 4806 C CA . ALA A 1 587 ? -49.018 -13.815 128.878 1.00 72.19 587 ALA A CA 1
ATOM 4807 C C . ALA A 1 587 ? -49.321 -14.979 129.839 1.00 72.19 587 ALA A C 1
ATOM 4809 O O . ALA A 1 587 ? -50.085 -14.821 130.787 1.00 72.19 587 ALA A O 1
ATOM 4810 N N . SER A 1 588 ? -48.693 -16.141 129.632 1.00 72.50 588 SER A N 1
ATOM 4811 C CA . SER A 1 588 ? -48.819 -17.267 130.563 1.00 72.50 588 SER A CA 1
ATOM 4812 C C . SER A 1 588 ? -48.138 -16.988 131.906 1.00 72.50 588 SER A C 1
ATOM 4814 O O . SER A 1 588 ? -48.642 -17.392 132.949 1.00 72.50 588 SER A O 1
ATOM 4816 N N . GLU A 1 589 ? -47.022 -16.258 131.898 1.00 75.00 589 GLU A N 1
ATOM 4817 C CA . GLU A 1 589 ? -46.263 -15.891 133.090 1.00 75.00 589 GLU A CA 1
ATOM 4818 C C . GLU A 1 589 ? -46.998 -14.824 133.910 1.00 75.00 589 GLU A C 1
ATOM 4820 O O . GLU A 1 589 ? -47.070 -14.939 135.133 1.00 75.00 589 GLU A O 1
ATOM 4825 N N . THR A 1 590 ? -47.641 -13.843 133.262 1.00 72.94 590 THR A N 1
ATOM 4826 C CA . THR A 1 590 ? -48.518 -12.884 133.951 1.00 72.94 590 THR A CA 1
ATOM 4827 C C . THR A 1 590 ? -49.768 -13.554 134.519 1.00 72.94 590 THR A C 1
ATOM 4829 O O . THR A 1 590 ? -50.188 -13.211 135.626 1.00 72.94 590 THR A O 1
ATOM 4832 N N . GLU A 1 591 ? -50.347 -14.543 133.833 1.00 75.50 591 GLU A N 1
ATOM 4833 C CA . GLU A 1 591 ? -51.466 -15.333 134.363 1.00 75.50 591 GLU A CA 1
ATOM 4834 C C . GLU A 1 591 ? -51.042 -16.165 135.590 1.00 75.50 591 GLU A C 1
ATOM 4836 O O . GLU A 1 591 ? -51.769 -16.240 136.585 1.00 75.50 591 GLU A O 1
ATOM 4841 N N . LEU A 1 592 ? -49.833 -16.732 135.567 1.00 73.38 592 LEU A N 1
ATOM 4842 C CA . LEU A 1 592 ? -49.263 -17.499 136.676 1.00 73.38 592 LEU A CA 1
ATOM 4843 C C . LEU A 1 592 ? -48.927 -16.597 137.874 1.00 73.38 592 LEU A C 1
ATOM 4845 O O . LEU A 1 592 ? -49.277 -16.935 139.005 1.00 73.38 592 LEU A O 1
ATOM 4849 N N . ALA A 1 593 ? -48.350 -15.418 137.629 1.00 72.94 593 ALA A N 1
ATOM 4850 C CA . ALA A 1 593 ? -48.132 -14.391 138.647 1.00 72.94 593 ALA A CA 1
ATOM 4851 C C . ALA A 1 593 ? -49.458 -13.922 139.274 1.00 72.94 593 ALA A C 1
ATOM 4853 O O . ALA A 1 593 ? -49.567 -13.839 140.497 1.00 72.94 593 ALA A O 1
ATOM 4854 N N . SER A 1 594 ? -50.504 -13.723 138.463 1.00 73.12 594 SER A N 1
ATOM 4855 C CA . SER A 1 594 ? -51.844 -13.366 138.956 1.00 73.12 594 SER A CA 1
ATOM 4856 C C . SER A 1 594 ? -52.434 -14.462 139.855 1.00 73.12 594 SER A C 1
ATOM 4858 O O . SER A 1 594 ? -53.035 -14.168 140.888 1.00 73.12 594 SER A O 1
ATOM 4860 N N . ARG A 1 595 ? -52.226 -15.744 139.516 1.00 69.88 595 ARG A N 1
ATOM 4861 C CA . ARG A 1 595 ? -52.636 -16.877 140.367 1.00 69.88 595 ARG A CA 1
ATOM 4862 C C . ARG A 1 595 ? -51.854 -16.944 141.677 1.00 69.88 595 ARG A C 1
ATOM 4864 O O . ARG A 1 595 ? -52.443 -17.245 142.712 1.00 69.88 595 ARG A O 1
ATOM 4871 N N . GLN A 1 596 ? -50.552 -16.662 141.649 1.00 67.94 596 GLN A N 1
ATOM 4872 C CA . GLN A 1 596 ? -49.722 -16.637 142.858 1.00 67.94 596 GLN A CA 1
ATOM 4873 C C . GLN A 1 596 ? -50.134 -15.513 143.813 1.00 67.94 596 GLN A C 1
ATOM 4875 O O . GLN A 1 596 ? -50.180 -15.737 145.021 1.00 67.94 596 GLN A O 1
ATOM 4880 N N . GLN A 1 597 ? -50.508 -14.349 143.281 1.00 72.44 597 GLN A N 1
ATOM 4881 C CA . GLN A 1 597 ? -50.988 -13.225 144.081 1.00 72.44 597 GLN A CA 1
ATOM 4882 C C . GLN A 1 597 ? -52.335 -13.537 144.755 1.00 72.44 597 GLN A C 1
ATOM 4884 O O . GLN A 1 597 ? -52.498 -13.296 145.947 1.00 72.44 597 GLN A O 1
ATOM 4889 N N . MET A 1 598 ? -53.259 -14.183 144.037 1.00 70.44 598 MET A N 1
ATOM 4890 C CA . MET A 1 598 ? -54.550 -14.618 144.592 1.00 70.44 598 MET A CA 1
ATOM 4891 C C . MET A 1 598 ? -54.382 -15.684 145.692 1.00 70.44 598 MET A C 1
ATOM 4893 O O . MET A 1 598 ? -55.074 -15.666 146.705 1.00 70.44 598 MET A O 1
ATOM 4897 N N . MET A 1 599 ? -53.415 -16.591 145.531 1.00 67.38 599 MET A N 1
ATOM 4898 C CA . MET A 1 599 ? -53.065 -17.584 146.552 1.00 67.38 599 MET A CA 1
ATOM 4899 C C . MET A 1 599 ? -52.440 -16.940 147.801 1.00 67.38 599 MET A C 1
ATOM 4901 O O . MET A 1 599 ? -52.730 -17.370 148.915 1.00 67.38 599 MET A O 1
ATOM 4905 N N . GLN A 1 600 ? -51.602 -15.911 147.640 1.00 65.56 600 GLN A N 1
ATOM 4906 C CA . GLN A 1 600 ? -51.053 -15.150 148.769 1.00 65.56 600 GLN A CA 1
ATOM 4907 C C . GLN A 1 600 ? -52.143 -14.376 149.519 1.00 65.56 600 GLN A C 1
ATOM 4909 O O . GLN A 1 600 ? -52.133 -14.372 150.746 1.00 65.56 600 GLN A O 1
ATOM 4914 N N . GLU A 1 601 ? -53.116 -13.790 148.818 1.00 69.75 601 GLU A N 1
ATOM 4915 C CA . GLU A 1 601 ? -54.269 -13.137 149.454 1.00 69.75 601 GLU A CA 1
ATOM 4916 C C . GLU A 1 601 ? -55.125 -14.120 150.270 1.00 69.75 601 GLU A C 1
ATOM 4918 O O . GLU A 1 601 ? -55.552 -13.793 151.380 1.00 69.75 601 GLU A O 1
ATOM 4923 N N . GLU A 1 602 ? -55.325 -15.344 149.775 1.00 69.25 602 GLU A N 1
ATOM 4924 C CA . GLU A 1 602 ? -56.031 -16.395 150.518 1.00 69.25 602 GLU A CA 1
ATOM 4925 C C . GLU A 1 602 ? -55.216 -16.917 151.718 1.00 69.25 602 GLU A C 1
ATOM 4927 O O . GLU A 1 602 ? -55.790 -17.156 152.782 1.00 69.25 602 GLU A O 1
ATOM 4932 N N . MET A 1 603 ? -53.881 -17.009 151.622 1.00 64.69 603 MET A N 1
ATOM 4933 C CA . MET A 1 603 ? -53.037 -17.330 152.787 1.00 64.69 603 MET A CA 1
ATOM 4934 C C . MET A 1 603 ? -53.092 -16.243 153.867 1.00 64.69 603 MET A C 1
ATOM 4936 O O . MET A 1 603 ? -53.219 -16.569 155.044 1.00 64.69 603 MET A O 1
ATOM 4940 N N . VAL A 1 604 ? -53.068 -14.963 153.485 1.00 68.81 604 VAL A N 1
ATOM 4941 C CA . VAL A 1 604 ? -53.167 -13.841 154.436 1.00 68.81 604 VAL A CA 1
ATOM 4942 C C . VAL A 1 604 ? -54.540 -13.815 155.124 1.00 68.81 604 VAL A C 1
ATOM 4944 O O . VAL A 1 604 ? -54.634 -13.527 156.318 1.00 68.81 604 VAL A O 1
ATOM 4947 N N . ARG A 1 605 ? -55.621 -14.178 154.418 1.00 64.56 605 ARG A N 1
ATOM 4948 C CA . ARG A 1 605 ? -56.949 -14.357 155.035 1.00 64.56 605 ARG A CA 1
ATOM 4949 C C . ARG A 1 605 ? -57.000 -15.528 156.015 1.00 64.56 605 ARG A C 1
ATOM 4951 O O . ARG A 1 605 ? -57.662 -15.411 157.046 1.00 64.56 605 ARG A O 1
ATOM 4958 N N . ALA A 1 606 ? -56.312 -16.629 155.717 1.00 61.34 606 ALA A N 1
ATOM 4959 C CA . ALA A 1 606 ? -56.225 -17.780 156.611 1.00 61.34 606 ALA A CA 1
ATOM 4960 C C . ALA A 1 606 ? -55.396 -17.475 157.875 1.00 61.34 606 ALA A C 1
ATOM 4962 O O . ALA A 1 606 ? -55.790 -17.874 158.969 1.00 61.34 606 ALA A O 1
ATOM 4963 N N . GLU A 1 607 ? -54.305 -16.710 157.761 1.00 58.56 607 GLU A N 1
ATOM 4964 C CA . GLU A 1 607 ? -53.518 -16.245 158.916 1.00 58.56 607 GLU A CA 1
ATOM 4965 C C . GLU A 1 607 ? -54.331 -15.308 159.824 1.00 58.56 607 GLU A C 1
ATOM 4967 O O . GLU A 1 607 ? -54.353 -15.499 161.040 1.00 58.56 607 GLU A O 1
ATOM 4972 N N . ALA A 1 608 ? -55.117 -14.390 159.250 1.00 61.69 608 ALA A N 1
ATOM 4973 C CA . ALA A 1 608 ? -56.009 -13.521 160.022 1.00 61.69 608 ALA A CA 1
ATOM 4974 C C . ALA A 1 608 ? -57.123 -14.290 160.770 1.00 61.69 608 ALA A C 1
ATOM 4976 O O . ALA A 1 608 ? -57.573 -13.854 161.830 1.00 61.69 608 ALA A O 1
ATOM 4977 N N . GLN A 1 609 ? -57.563 -15.448 160.259 1.00 56.31 609 GLN A N 1
ATOM 4978 C CA . GLN A 1 609 ? -58.516 -16.323 160.958 1.00 56.31 609 GLN A CA 1
ATOM 4979 C C . GLN A 1 609 ? -57.868 -17.120 162.103 1.00 56.31 609 GLN A C 1
ATOM 4981 O O . GLN A 1 609 ? -58.539 -17.408 163.094 1.00 56.31 609 GLN A O 1
ATOM 4986 N N . ILE A 1 610 ? -56.574 -17.443 162.005 1.00 59.69 610 ILE A N 1
ATOM 4987 C CA . ILE A 1 610 ? -55.821 -18.145 163.057 1.00 59.69 610 ILE A CA 1
ATOM 4988 C C . ILE A 1 610 ? -55.511 -17.213 164.238 1.00 59.69 610 ILE A C 1
ATOM 4990 O O . ILE A 1 610 ? -55.608 -17.646 165.389 1.00 59.69 610 ILE A O 1
ATOM 4994 N N . ASP A 1 611 ? -55.214 -15.938 163.989 1.00 60.12 611 ASP A N 1
ATOM 4995 C CA . ASP A 1 611 ? -54.955 -14.970 165.064 1.00 60.12 611 ASP A CA 1
ATOM 4996 C C . ASP A 1 611 ? -56.234 -14.587 165.836 1.00 60.12 611 ASP A C 1
ATOM 4998 O O . ASP A 1 611 ? -56.195 -14.443 167.057 1.00 60.12 611 ASP A O 1
ATOM 5002 N N . LEU A 1 612 ? -57.403 -14.581 165.181 1.00 58.81 612 LEU A N 1
ATOM 5003 C CA . LEU A 1 612 ? -58.696 -14.381 165.855 1.00 58.81 612 LEU A CA 1
ATOM 5004 C C . LEU A 1 612 ? -59.087 -15.559 166.777 1.00 58.81 612 LEU A C 1
ATOM 5006 O O . LEU A 1 612 ? -59.781 -15.367 167.773 1.00 58.81 612 LEU A O 1
ATOM 5010 N N . ILE A 1 613 ? -58.630 -16.781 166.472 1.00 57.91 613 ILE A N 1
ATOM 5011 C CA . ILE A 1 613 ? -58.827 -17.965 167.329 1.00 57.91 613 ILE A CA 1
ATOM 5012 C C . ILE A 1 613 ? -57.826 -17.977 168.499 1.00 57.91 613 ILE A C 1
ATOM 5014 O O . ILE A 1 613 ? -58.164 -18.453 169.584 1.00 57.91 613 ILE A O 1
ATOM 5018 N N . LYS A 1 614 ? -56.620 -17.421 168.321 1.00 55.97 614 LYS A N 1
ATOM 5019 C CA . LYS A 1 614 ? -55.616 -17.301 169.393 1.00 55.97 614 LYS A CA 1
ATOM 5020 C C . LYS A 1 614 ? -56.006 -16.294 170.477 1.00 55.97 614 LYS A C 1
ATOM 5022 O O . LYS A 1 614 ? -55.783 -16.587 171.650 1.00 55.97 614 LYS A O 1
ATOM 5027 N N . ASP A 1 615 ? -56.641 -15.179 170.122 1.00 57.69 615 ASP A N 1
ATOM 5028 C CA . ASP A 1 615 ? -57.029 -14.152 171.103 1.00 57.69 615 ASP A CA 1
ATOM 5029 C C . ASP A 1 615 ? -58.243 -14.540 171.971 1.00 57.69 615 ASP A C 1
ATOM 5031 O O . ASP A 1 615 ? -58.427 -13.989 173.055 1.00 57.69 615 ASP A O 1
ATOM 5035 N N . LEU A 1 616 ? -59.041 -15.536 171.566 1.00 58.75 616 LEU A N 1
ATOM 5036 C CA . LEU A 1 616 ? -60.189 -16.027 172.346 1.00 58.75 616 LEU A CA 1
ATOM 5037 C C . LEU A 1 616 ? -59.851 -17.169 173.327 1.00 58.75 616 LEU A C 1
ATOM 5039 O O . LEU A 1 616 ? -60.698 -17.524 174.143 1.00 58.75 616 LEU A O 1
ATOM 5043 N N . LEU A 1 617 ? -58.638 -17.738 173.283 1.00 56.28 617 LEU A N 1
ATOM 5044 C CA . LEU A 1 617 ? -58.256 -18.929 174.066 1.00 56.28 617 LEU A CA 1
ATOM 5045 C C . LEU A 1 617 ? -57.273 -18.675 175.227 1.00 56.28 617 LEU A C 1
ATOM 5047 O O . LEU A 1 617 ? -56.968 -19.613 175.956 1.00 56.28 617 LEU A O 1
ATOM 5051 N N . LEU A 1 618 ? -56.791 -17.443 175.445 1.00 58.62 618 LEU A N 1
ATOM 5052 C CA . LEU A 1 618 ? -55.787 -17.132 176.486 1.00 58.62 618 LEU A CA 1
ATOM 5053 C C . LEU A 1 618 ? -56.266 -16.144 177.575 1.00 58.62 618 LEU A C 1
ATOM 5055 O O . LEU A 1 618 ? -55.460 -15.470 178.214 1.00 58.62 618 LEU A O 1
ATOM 5059 N N . GLN A 1 619 ? -57.576 -16.117 177.850 1.00 56.81 619 GLN A N 1
ATOM 5060 C CA . GLN A 1 619 ? -58.170 -15.603 179.095 1.00 56.81 619 GLN A CA 1
ATOM 5061 C C . GLN A 1 619 ? -58.820 -16.746 179.902 1.00 56.81 619 GLN A C 1
ATOM 5063 O O . GLN A 1 619 ? -60.028 -16.757 180.077 1.00 56.81 619 GLN A O 1
ATOM 5068 N N . GLU A 1 620 ? -58.035 -17.720 180.377 1.00 47.09 620 GLU A N 1
ATOM 5069 C CA . GLU A 1 620 ? -58.281 -18.491 181.614 1.00 47.09 620 GLU A CA 1
ATOM 5070 C C . GLU A 1 620 ? -57.114 -19.472 181.872 1.00 47.09 620 GLU A C 1
ATOM 5072 O O . GLU A 1 620 ? -56.703 -20.206 180.981 1.00 47.09 620 GLU A O 1
ATOM 5077 N N . ALA A 1 621 ? -56.626 -19.482 183.120 1.00 41.56 621 ALA A N 1
ATOM 5078 C CA . ALA A 1 621 ? -55.592 -20.336 183.728 1.00 41.56 621 ALA A CA 1
ATOM 5079 C C . ALA A 1 621 ? -54.113 -19.909 183.594 1.00 41.56 621 ALA A C 1
ATOM 5081 O O . ALA A 1 621 ? -53.414 -20.200 182.628 1.00 41.56 621 ALA A O 1
ATOM 5082 N N . GLY A 1 622 ? -53.614 -19.315 184.684 1.00 41.38 622 GLY A N 1
ATOM 5083 C CA . GLY A 1 622 ? -52.229 -19.493 185.099 1.00 41.38 622 GLY A CA 1
ATOM 5084 C C . GLY A 1 622 ? -52.021 -20.878 185.724 1.00 41.38 622 GLY A C 1
ATOM 5085 O O . GLY A 1 622 ? -52.772 -21.256 186.622 1.00 41.38 622 GLY A O 1
ATOM 5086 N N . ILE A 1 623 ? -51.014 -21.587 185.209 1.00 44.31 623 ILE A N 1
ATOM 5087 C CA . ILE A 1 623 ? -49.968 -22.437 185.819 1.00 44.31 623 ILE A CA 1
ATOM 5088 C C . ILE A 1 623 ? -48.914 -22.614 184.724 1.00 44.31 623 ILE A C 1
ATOM 5090 O O . ILE A 1 623 ? -49.325 -22.831 183.561 1.00 44.31 623 ILE A O 1
#

Organism: NCBI:txid1444684

Sequence (623 aa):
MNTQTNEHRLQELEEENELLLLQLHQVQEELERYYLRNQELEKRGVALNINSNASTSVHGWVDEQVPETLAETARLNTLLTTQTYLQRIESTRALNARLGNMLIQSASQGGSLLSVPGKLLKIWRESEKDAIPAALGGKSGDKVIAVYRKGGLEAVNGLLTGINAPVVKANIYTLLAR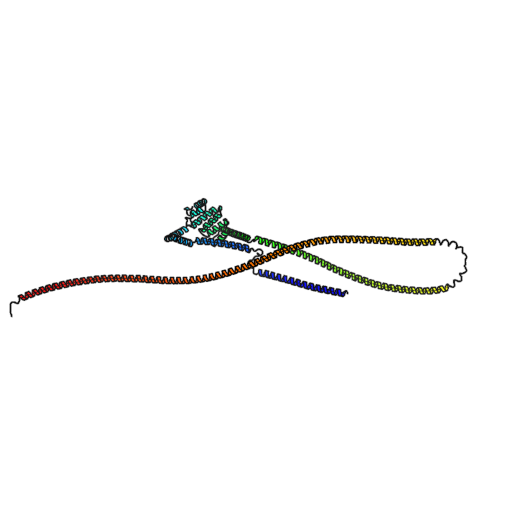QLRNEDWEMTARLARLAYEEDPRPYRLKWLAFRLYEAGEIAEADAMLALLPEDTSFSDSELRQQDQIRYEASSIRLREAKQKTDFDHRRQAVESQLKQLRQEHATQTNLAIERQQQIETLQREQAQLEQEKESLGKRHKEAVQLVESYNNDLAILRKEKAELVKEIEQFKQSTIQKGEENELLLTQLHRAQEELEHFHLDKKRFEQEKNSWAKQQKEIEELVAVRDREIEKLKQIQAHLEQEKVVLIKHHEDARELTNARDREIGELKQGQTQLEQEKVVLAKHHEKARELISARDREIIELKQIQNKLEQEKIVLTKHHEKARELISERDREVGELRQTQVQLELERAELAKHHEKARELITVRDSEVEKLQQEKIASTKQLEEADKLAAARLKQIGELQKQIQNYQASETELASRQQMMQEEMVRAEAQIDLIKDLLLQEAGI

Radius of gyration: 83.09 Å; chains: 1; bounding box: 165×51×324 Å